Protein 5UE1 (pdb70)

InterPro domains:
  IPR000845 Nucleoside phosphorylase domain [PF01048] (2-227)
  IPR010049 MTA/SAH nucleosidase [MF_01684] (2-230)
  IPR010049 MTA/SAH nucleosidase [TIGR01704] (2-228)
  IPR035994 Nucleoside phosphorylase superfamily [G3DSA:3.40.50.1580] (1-231)
  IPR035994 Nucleoside phosphorylase superfamily [SSF53167] (1-230)

Organism: Aliivibrio fischeri (strain ATCC 700601 / ES114) (NCBI:txid312309)

Solvent-accessible surface area: 16807 Å² total; per-residue (Å²): 219,69,59,58,1,0,0,1,0,4,39,101,82,3,2,24,64,0,67,121,96,14,122,73,76,62,76,68,103,65,11,71,1,28,0,19,48,12,44,1,80,49,4,50,1,3,0,0,42,2,14,25,0,0,2,2,0,0,0,0,0,0,2,0,20,30,70,32,107,9,71,13,0,0,1,0,0,10,4,8,6,7,47,119,60,17,102,67,1,14,0,0,0,0,55,36,0,48,1,1,12,1,37,4,56,18,74,71,67,93,43,1,30,3,5,102,21,48,18,14,4,120,5,40,149,133,3,35,85,8,0,56,93,0,19,108,94,15,108,156,50,84,6,20,100,10,10,0,0,0,0,1,8,33,6,24,58,92,124,63,38,120,84,0,89,91,66,7,108,78,5,7,0,7,12,17,8,0,0,0,0,0,1,0,0,98,29,34,139,16,50,8,0,0,0,3,0,1,1,6,76,1,55,164,104,2,8,138,35,23,86,115,64,2,72,65,0,1,104,2,0,2,71,0,0,32,23,0,0,48,63,20,154,216,57,56,64,0,0,0,1,0,4,40,102,84,4,2,27,62,0,68,125,98,14,120,75,73,64,70,80,100,82,12,70,0,24,1,20,52,12,43,0,84,51,0,55,1,2,0,0,39,2,14,26,0,0,3,2,0,0,0,0,0,0,1,0,18,21,59,36,92,9,68,9,0,0,1,0,0,10,4,7,5,7,48,122,53,12,103,75,0,13,0,0,0,0,54,38,0,47,2,2,12,1,42,5,52,44,80,70,67,92,46,1,30,2,6,102,22,48,19,14,4,119,4,43,145,131,3,35,68,10,0,50,87,0,17,109,102,14,104,156,50,81,6,20,102,10,10,0,0,0,0,1,7,31,5,21,54,65,122,66,32,117,83,0,96,89,65,8,108,77,6,9,0,8,12,16,7,0,0,0,0,0,1,0,0,97,30,34,141,16,50,8,0,0,0,3,0,0,1,8,69,1,47,141,124,2,15,160,35,17,88,116,64,2,72,62,0,2,107,2,0,2,73,0,0,33,24,0,0,42,78,12,140

Nearest PDB structures (foldseek):
  5ue1-assembly1_B  TM=1.003E+00  e=1.543E-52  Aliivibrio fischeri ES114
  4x24-assembly1_B  TM=9.956E-01  e=2.930E-45  Vibrio cholerae O395
  3dp9-assembly1_A  TM=9.972E-01  e=7.435E-45  Vibrio cholerae
  3eei-assembly1_B  TM=9.905E-01  e=7.094E-37  Neisseria meningitidis serogroup B
  4kn5-assembly1_A  TM=9.281E-01  e=1.956E-29  Weissella paramesenteroides ATCC 33313

B-factor: mean 18.13, std 9.28, range [7.27, 90.97]

CATH classification: 3.40.50.1580

Radius of gyration: 21.83 Å; Cα contacts (8 Å, |Δi|>4): 1307; chains: 2; bounding box: 35×48×72 Å

Structure (mmCIF, N/CA/C/O backbone):
data_5UE1
#
_entry.id   5UE1
#
_cell.length_a   55.642
_cell.length_b   72.915
_cell.length_c   57.563
_cell.angle_alpha   90.00
_cell.angle_beta   109.60
_cell.angle_gamma   90.00
#
_symmetry.space_group_name_H-M   'P 1 21 1'
#
loop_
_entity.id
_entity.type
_entity.pdbx_description
1 polymer "5'-methylthioadenosine/S-adenosylhomocysteine nucleosidase"
2 non-polymer 9-DEAZAADENINE
3 non-polymer 2-AMINO-2-HYDROXYMETHYL-PROPANE-1,3-DIOL
4 non-polymer 'CALCIUM ION'
5 non-polymer 'CHLORIDE ION'
6 non-polymer 1,2-ETHANEDIOL
7 water water
#
loop_
_atom_site.group_PDB
_atom_site.id
_atom_site.type_symbol
_atom_site.label_atom_id
_atom_site.label_alt_id
_atom_site.label_comp_id
_atom_site.label_asym_id
_atom_site.label_entity_id
_atom_site.label_seq_id
_atom_site.pdbx_PDB_ins_code
_atom_site.Cartn_x
_atom_site.Cartn_y
_atom_site.Cartn_z
_atom_site.occupancy
_atom_site.B_iso_or_equiv
_atom_site.auth_seq_id
_atom_site.auth_comp_id
_atom_site.auth_asym_id
_atom_site.auth_atom_id
_atom_site.pdbx_PDB_model_num
ATOM 1 N N . ASN A 1 2 ? 60.103 20.764 71.127 1.00 41.37 -1 ASN A N 1
ATOM 2 C CA . ASN A 1 2 ? 60.128 19.434 70.410 1.00 30.14 -1 ASN A CA 1
ATOM 3 C C . ASN A 1 2 ? 60.144 18.258 71.455 1.00 23.07 -1 ASN A C 1
ATOM 4 O O . ASN A 1 2 ? 61.054 18.209 72.312 1.00 20.82 -1 ASN A O 1
ATOM 9 N N . ALA A 1 3 ? 59.184 17.344 71.365 1.00 19.15 0 ALA A N 1
ATOM 10 C CA . ALA A 1 3 ? 59.139 16.110 72.183 1.00 16.69 0 ALA A CA 1
ATOM 11 C C . ALA A 1 3 ? 58.843 14.949 71.250 1.00 16.03 0 ALA A C 1
ATOM 12 O O . ALA A 1 3 ? 58.170 15.083 70.255 1.00 19.67 0 ALA A O 1
ATOM 14 N N . MET A 1 4 ? 59.327 13.812 71.629 1.00 17.72 1 MET A N 1
ATOM 15 C CA . MET A 1 4 ? 59.000 12.585 70.860 1.00 18.46 1 MET A CA 1
ATOM 16 C C . MET A 1 4 ? 57.473 12.392 70.785 1.00 16.02 1 MET A C 1
ATOM 17 O O . MET A 1 4 ? 56.782 12.554 71.780 1.00 19.25 1 MET A O 1
ATOM 22 N N . LYS A 1 5 ? 57.043 11.882 69.629 1.00 14.22 2 LYS A N 1
ATOM 23 C CA . LYS A 1 5 ? 55.669 11.515 69.420 1.00 13.14 2 LYS A CA 1
ATOM 24 C C . LYS A 1 5 ? 55.624 9.990 69.372 1.00 11.94 2 LYS A C 1
ATOM 25 O O . LYS A 1 5 ? 56.253 9.397 68.466 1.00 12.58 2 LYS A O 1
ATOM 31 N N . ILE A 1 6 ? 54.922 9.368 70.291 1.00 12.03 3 ILE A N 1
ATOM 32 C CA . ILE A 1 6 ? 54.935 7.934 70.434 1.00 11.54 3 ILE A CA 1
ATOM 33 C C . ILE A 1 6 ? 53.712 7.306 69.794 1.00 10.90 3 ILE A C 1
ATOM 34 O O . ILE A 1 6 ? 52.606 7.524 70.255 1.00 11.70 3 ILE A O 1
ATOM 39 N N . GLY A 1 7 ? 53.918 6.524 68.717 1.00 10.21 4 GLY A N 1
ATOM 40 C CA . GLY A 1 7 ? 52.847 5.759 68.175 1.00 10.11 4 GLY A CA 1
ATOM 41 C C . GLY A 1 7 ? 52.609 4.462 68.975 1.00 9.35 4 GLY A C 1
ATOM 42 O O . GLY A 1 7 ? 53.571 3.820 69.337 1.00 10.17 4 GLY A O 1
ATOM 43 N N . ILE A 1 8 ? 51.349 4.125 69.196 1.00 9.21 5 ILE A N 1
ATOM 44 C CA . ILE A 1 8 ? 50.988 2.887 69.887 1.00 9.28 5 ILE A CA 1
ATOM 45 C C . ILE A 1 8 ? 49.953 2.234 68.985 1.00 9.20 5 ILE A C 1
ATOM 46 O O . ILE A 1 8 ? 48.977 2.860 68.645 1.00 10.65 5 ILE A O 1
ATOM 51 N N A ILE A 1 9 ? 50.177 0.946 68.637 0.50 9.26 6 ILE A N 1
ATOM 52 N N B ILE A 1 9 ? 50.185 0.976 68.540 0.50 9.75 6 ILE A N 1
ATOM 53 C CA A ILE A 1 9 ? 49.302 0.229 67.720 0.50 8.96 6 ILE A CA 1
ATOM 54 C CA B ILE A 1 9 ? 49.217 0.306 67.657 0.50 9.52 6 ILE A CA 1
ATOM 55 C C A ILE A 1 9 ? 48.736 -1.012 68.401 0.50 8.50 6 ILE A C 1
ATOM 56 C C B ILE A 1 9 ? 48.734 -0.989 68.313 0.50 9.20 6 ILE A C 1
ATOM 57 O O A ILE A 1 9 ? 49.526 -1.853 68.853 0.50 9.43 6 ILE A O 1
ATOM 58 O O B ILE A 1 9 ? 49.568 -1.821 68.706 0.50 9.16 6 ILE A O 1
ATOM 67 N N . GLY A 1 10 ? 47.432 -1.111 68.394 1.00 8.92 7 GLY A N 1
ATOM 68 C CA . GLY A 1 10 ? 46.778 -2.350 68.745 1.00 9.73 7 GLY A CA 1
ATOM 69 C C . GLY A 1 10 ? 45.759 -2.696 67.673 1.00 9.81 7 GLY A C 1
ATOM 70 O O . GLY A 1 10 ? 45.193 -1.803 67.048 1.00 10.55 7 GLY A O 1
ATOM 71 N N . ALA A 1 11 ? 45.502 -3.969 67.477 1.00 9.09 8 ALA A N 1
ATOM 72 C CA . ALA A 1 11 ? 44.580 -4.406 66.419 1.00 9.45 8 ALA A CA 1
ATOM 73 C C . ALA A 1 11 ? 43.144 -4.236 66.718 1.00 9.30 8 ALA A C 1
ATOM 74 O O . ALA A 1 11 ? 42.376 -3.776 65.904 1.00 10.52 8 ALA A O 1
ATOM 76 N N . MET A 1 12 ? 42.771 -4.618 67.974 1.00 9.69 9 MET A N 1
ATOM 77 C CA . MET A 1 12 ? 41.365 -4.785 68.366 1.00 10.18 9 MET A CA 1
ATOM 78 C C . MET A 1 12 ? 40.970 -3.686 69.337 1.00 10.29 9 MET A C 1
ATOM 79 O O . MET A 1 12 ? 41.769 -3.140 70.097 1.00 10.88 9 MET A O 1
ATOM 84 N N . GLU A 1 13 ? 39.674 -3.426 69.394 1.00 11.21 10 GLU A N 1
ATOM 85 C CA . GLU A 1 13 ? 39.107 -2.475 70.347 1.00 12.21 10 GLU A CA 1
ATOM 86 C C . GLU A 1 13 ? 39.567 -2.783 71.794 1.00 11.11 10 GLU A C 1
ATOM 87 O O . GLU A 1 13 ? 39.965 -1.846 72.496 1.00 12.08 10 GLU A O 1
ATOM 93 N N . GLN A 1 14 ? 39.527 -4.035 72.192 1.00 12.03 11 GLN A N 1
ATOM 94 C CA . GLN A 1 14 ? 39.874 -4.342 73.582 1.00 13.54 11 GLN A CA 1
ATOM 95 C C . GLN A 1 14 ? 41.339 -4.094 73.866 1.00 12.70 11 GLN A C 1
ATOM 96 O O . GLN A 1 14 ? 41.756 -3.832 74.988 1.00 15.21 11 GLN A O 1
ATOM 102 N N . GLU A 1 15 ? 42.168 -4.218 72.819 1.00 10.97 12 GLU A N 1
ATOM 103 C CA . GLU A 1 15 ? 43.599 -3.989 72.962 1.00 10.61 12 GLU A CA 1
ATOM 104 C C . GLU A 1 15 ? 43.992 -2.501 73.113 1.00 11.22 12 GLU A C 1
ATOM 105 O O . GLU A 1 15 ? 45.077 -2.224 73.603 1.00 13.02 12 GLU A O 1
ATOM 111 N N . VAL A 1 16 ? 43.124 -1.618 72.660 1.00 10.52 13 VAL A N 1
ATOM 112 C CA . VAL A 1 16 ? 43.393 -0.184 72.752 1.00 10.95 13 VAL A CA 1
ATOM 113 C C . VAL A 1 16 ? 42.586 0.527 73.818 1.00 10.32 13 VAL A C 1
ATOM 114 O O . VAL A 1 16 ? 42.924 1.640 74.187 1.00 11.57 13 VAL A O 1
ATOM 118 N N . ALA A 1 17 ? 41.508 -0.075 74.334 1.00 11.07 14 ALA A N 1
ATOM 119 C CA . ALA A 1 17 ? 40.540 0.673 75.125 1.00 12.17 14 ALA A CA 1
ATOM 120 C C . ALA A 1 17 ? 41.114 1.156 76.455 1.00 11.95 14 ALA A C 1
ATOM 121 O O . ALA A 1 17 ? 40.788 2.188 76.946 1.00 14.10 14 ALA A O 1
ATOM 123 N N . ILE A 1 18 ? 41.988 0.332 77.073 1.00 11.32 15 ILE A N 1
ATOM 124 C CA . ILE A 1 18 ? 42.538 0.654 78.364 1.00 12.75 15 ILE A CA 1
ATOM 125 C C . ILE A 1 18 ? 43.380 1.899 78.299 1.00 11.65 15 ILE A C 1
ATOM 126 O O . ILE A 1 18 ? 43.265 2.846 79.079 1.00 13.43 15 ILE A O 1
ATOM 131 N N . LEU A 1 19 ? 44.260 1.928 77.289 1.00 11.36 16 LEU A N 1
ATOM 132 C CA . LEU A 1 19 ? 45.089 3.112 77.055 1.00 11.41 16 LEU A CA 1
ATOM 133 C C . LEU A 1 19 ? 44.249 4.312 76.588 1.00 11.16 16 LEU A C 1
ATOM 134 O O . LEU A 1 19 ? 44.501 5.429 77.040 1.00 12.10 16 LEU A O 1
ATOM 139 N N A LYS A 1 20 ? 43.254 4.097 75.719 0.50 10.95 17 LYS A N 1
ATOM 140 N N B LYS A 1 20 ? 43.254 4.102 75.729 0.50 10.91 17 LYS A N 1
ATOM 141 C CA A LYS A 1 20 ? 42.420 5.164 75.228 0.50 11.25 17 LYS A CA 1
ATOM 142 C CA B LYS A 1 20 ? 42.459 5.182 75.234 0.50 11.23 17 LYS A CA 1
ATOM 143 C C A LYS A 1 20 ? 41.866 5.986 76.385 0.50 11.89 17 LYS A C 1
ATOM 144 C C B LYS A 1 20 ? 41.842 5.992 76.373 0.50 11.76 17 LYS A C 1
ATOM 145 O O A LYS A 1 20 ? 41.926 7.214 76.375 0.50 12.77 17 LYS A O 1
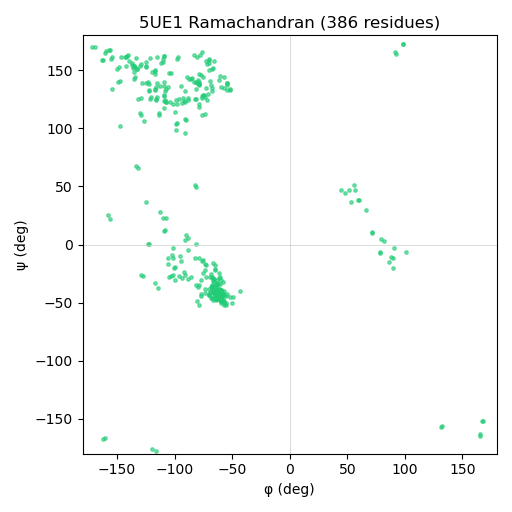ATOM 146 O O B LYS A 1 20 ? 41.818 7.225 76.325 0.50 12.81 17 LYS A O 1
ATOM 157 N N . ASP A 1 21 ? 41.312 5.299 77.373 1.00 11.69 18 ASP A N 1
ATOM 158 C CA . ASP A 1 21 ? 40.612 5.984 78.436 1.00 13.34 18 ASP A CA 1
ATOM 159 C C . ASP A 1 21 ? 41.574 6.702 79.397 1.00 12.73 18 ASP A C 1
ATOM 160 O O . ASP A 1 21 ? 41.122 7.490 80.209 1.00 15.60 18 ASP A O 1
ATOM 165 N N A LYS A 1 22 ? 42.868 6.489 79.305 0.50 11.99 19 LYS A N 1
ATOM 166 N N B LYS A 1 22 ? 42.873 6.475 79.314 0.50 12.54 19 LYS A N 1
ATOM 167 C CA A LYS A 1 22 ? 43.831 7.254 80.062 0.50 12.27 19 LYS A CA 1
ATOM 168 C CA B LYS A 1 22 ? 43.865 7.240 80.062 0.50 13.11 19 LYS A CA 1
ATOM 169 C C A LYS A 1 22 ? 44.355 8.489 79.365 0.50 12.07 19 LYS A C 1
ATOM 170 C C B LYS A 1 22 ? 44.441 8.450 79.352 0.50 12.86 19 LYS A C 1
ATOM 171 O O A LYS A 1 22 ? 44.935 9.351 80.005 0.50 12.98 19 LYS A O 1
ATOM 172 O O B LYS A 1 22 ? 45.176 9.240 79.970 0.50 14.05 19 LYS A O 1
ATOM 183 N N . ILE A 1 23 ? 44.150 8.607 78.053 1.00 12.63 20 ILE A N 1
ATOM 184 C CA . ILE A 1 23 ? 44.656 9.752 77.325 1.00 11.98 20 ILE A CA 1
ATOM 185 C C . ILE A 1 23 ? 43.973 11.044 77.784 1.00 13.62 20 ILE A C 1
ATOM 186 O O . ILE A 1 23 ? 42.732 11.078 77.938 1.00 14.92 20 ILE A O 1
ATOM 191 N N A GLU A 1 24 ? 44.769 12.085 77.983 0.50 13.52 21 GLU A N 1
ATOM 192 N N B GLU A 1 24 ? 44.756 12.093 77.958 0.50 13.39 21 GLU A N 1
ATOM 193 C CA A GLU A 1 24 ? 44.280 13.427 78.274 0.50 15.90 21 GLU A CA 1
ATOM 194 C CA B GLU A 1 24 ? 44.231 13.416 78.245 0.50 15.37 21 GLU A CA 1
ATOM 195 C C A GLU A 1 24 ? 44.361 14.284 77.010 0.50 15.69 21 GLU A C 1
ATOM 196 C C B GLU A 1 24 ? 44.379 14.309 77.023 0.50 15.69 21 GLU A C 1
ATOM 197 O O A GLU A 1 24 ? 45.190 14.074 76.108 0.50 15.28 21 GLU A O 1
ATOM 198 O O B GLU A 1 24 ? 45.248 14.133 76.152 0.50 15.64 21 GLU A O 1
ATOM 209 N N . GLY A 1 25 ? 43.473 15.274 76.920 1.00 17.35 22 GLY A N 1
ATOM 210 C CA . GLY A 1 25 ? 43.450 16.163 75.761 1.00 19.32 22 GLY A CA 1
ATOM 211 C C . GLY A 1 25 ? 43.196 15.374 74.456 1.00 17.92 22 GLY A C 1
ATOM 212 O O . GLY A 1 25 ? 43.805 15.647 73.439 1.00 21.57 22 GLY A O 1
ATOM 213 N N . LEU A 1 26 ? 42.279 14.410 74.558 1.00 17.76 23 LEU A N 1
ATOM 214 C CA . LEU A 1 26 ? 42.035 13.468 73.481 1.00 17.85 23 LEU A CA 1
ATOM 215 C C . LEU A 1 26 ? 41.402 14.165 72.301 1.00 19.35 23 LEU A C 1
ATOM 216 O O . LEU A 1 26 ? 40.418 14.875 72.425 1.00 22.59 23 LEU A O 1
ATOM 221 N N . SER A 1 27 ? 41.926 13.792 71.094 1.00 16.98 24 SER A N 1
ATOM 222 C CA . SER A 1 27 ? 41.207 14.046 69.817 1.00 18.96 24 SER A CA 1
ATOM 223 C C . SER A 1 27 ? 41.181 12.746 69.053 1.00 16.23 24 SER A C 1
ATOM 224 O O . SER A 1 27 ? 42.063 11.950 69.201 1.00 16.16 24 SER A O 1
ATOM 227 N N . THR A 1 28 ? 40.174 12.601 68.204 1.00 20.59 25 THR A N 1
ATOM 228 C CA . THR A 1 28 ? 39.915 11.402 67.448 1.00 18.65 25 THR A CA 1
ATOM 229 C C . THR A 1 28 ? 39.771 11.677 65.983 1.00 16.95 25 THR A C 1
ATOM 230 O O . THR A 1 28 ? 39.075 12.599 65.593 1.00 22.47 25 THR A O 1
ATOM 234 N N A VAL A 1 29 ? 40.408 10.798 65.176 0.50 17.01 26 VAL A N 1
ATOM 235 N N B VAL A 1 29 ? 40.426 10.881 65.132 0.50 16.68 26 VAL A N 1
ATOM 236 C CA A VAL A 1 29 ? 40.380 10.819 63.720 0.50 17.95 26 VAL A CA 1
ATOM 237 C CA B VAL A 1 29 ? 40.072 10.891 63.723 0.50 17.61 26 VAL A CA 1
ATOM 238 C C A VAL A 1 29 ? 40.063 9.401 63.253 0.50 16.47 26 VAL A C 1
ATOM 239 C C B VAL A 1 29 ? 40.013 9.457 63.262 0.50 15.88 26 VAL A C 1
ATOM 240 O O A VAL A 1 29 ? 40.589 8.422 63.838 0.50 15.59 26 VAL A O 1
ATOM 241 O O B VAL A 1 29 ? 40.657 8.544 63.836 0.50 15.99 26 VAL A O 1
ATOM 248 N N . THR A 1 30 ? 39.253 9.249 62.213 1.00 18.57 27 THR A N 1
ATOM 249 C CA . THR A 1 30 ? 39.100 7.966 61.551 1.00 20.06 27 THR A CA 1
ATOM 250 C C . THR A 1 30 ? 39.501 8.057 60.044 1.00 20.91 27 THR A C 1
ATOM 251 O O . THR A 1 30 ? 39.138 9.084 59.406 1.00 28.75 27 THR A O 1
ATOM 255 N N A LYS A 1 31 ? 40.240 7.078 59.541 0.50 19.79 28 LYS A N 1
ATOM 256 N N B LYS A 1 31 ? 40.307 7.134 59.530 0.50 19.60 28 LYS A N 1
ATOM 257 C CA A LYS A 1 31 ? 40.634 7.071 58.129 0.50 20.11 28 LYS A CA 1
ATOM 258 C CA B LYS A 1 31 ? 40.593 7.102 58.077 0.50 20.00 28 LYS A CA 1
ATOM 259 C C A LYS A 1 31 ? 40.883 5.663 57.726 0.50 19.25 28 LYS A C 1
ATOM 260 C C B LYS A 1 31 ? 40.864 5.683 57.723 0.50 18.90 28 LYS A C 1
ATOM 261 O O A LYS A 1 31 ? 41.548 4.944 58.466 0.50 17.06 28 LYS A O 1
ATOM 262 O O B LYS A 1 31 ? 41.510 4.979 58.492 0.50 16.80 28 LYS A O 1
ATOM 273 N N . ALA A 1 32 ? 40.398 5.245 56.557 1.00 18.39 29 ALA A N 1
ATOM 274 C CA . ALA A 1 32 ? 40.707 3.887 56.005 1.00 18.48 29 ALA A CA 1
ATOM 275 C C . ALA A 1 32 ? 40.423 2.760 56.978 1.00 15.47 29 ALA A C 1
ATOM 276 O O . ALA A 1 32 ? 41.148 1.774 57.047 1.00 18.31 29 ALA A O 1
ATOM 278 N N . GLY A 1 33 ? 39.375 2.915 57.774 1.00 17.65 30 GLY A N 1
ATOM 279 C CA . GLY A 1 33 ? 39.034 1.853 58.672 1.00 18.86 30 GLY A CA 1
ATOM 280 C C . GLY A 1 33 ? 39.867 1.842 59.956 1.00 18.49 30 GLY A C 1
ATOM 281 O O . GLY A 1 33 ? 39.749 0.901 60.715 1.00 23.59 30 GLY A O 1
ATOM 282 N N . CYS A 1 34 ? 40.739 2.814 60.137 1.00 14.01 31 CYS A N 1
ATOM 283 C CA . CYS A 1 34 ? 41.538 3.003 61.323 1.00 12.85 31 CYS A CA 1
ATOM 284 C C . CYS A 1 34 ? 41.041 4.105 62.215 1.00 13.69 31 CYS A C 1
ATOM 285 O O . CYS A 1 34 ? 40.472 5.067 61.727 1.00 15.90 31 CYS A O 1
ATOM 288 N N . THR A 1 35 ? 41.224 3.965 63.528 1.00 11.64 32 THR A N 1
ATOM 289 C CA . THR A 1 35 ? 40.916 5.023 64.467 1.00 11.75 32 THR A CA 1
ATOM 290 C C . THR A 1 35 ? 42.181 5.445 65.148 1.00 11.43 32 THR A C 1
ATOM 291 O O . THR A 1 35 ? 42.943 4.603 65.604 1.00 11.83 32 THR A O 1
ATOM 295 N N . PHE A 1 36 ? 42.382 6.767 65.230 1.00 11.73 33 PHE A N 1
ATOM 296 C CA . PHE A 1 36 ? 43.563 7.338 65.847 1.00 11.08 33 PHE A CA 1
ATOM 297 C C . PHE A 1 36 ? 43.131 8.249 67.000 1.00 12.29 33 PHE A C 1
ATOM 298 O O . PHE A 1 36 ? 42.312 9.178 66.811 1.00 13.80 33 PHE A O 1
ATOM 306 N N . TYR A 1 37 ? 43.682 7.978 68.164 1.00 11.32 34 TYR A N 1
ATOM 307 C CA . TYR A 1 37 ? 43.382 8.741 69.393 1.00 11.98 34 TYR A CA 1
ATOM 308 C C . TYR A 1 37 ? 44.648 9.476 69.777 1.00 11.59 34 TYR A C 1
ATOM 309 O O . TYR A 1 37 ? 45.667 8.862 70.110 1.00 12.10 34 TYR A O 1
ATOM 318 N N . THR A 1 38 ? 44.628 10.826 69.692 1.00 12.63 35 THR A N 1
ATOM 319 C CA . THR A 1 38 ? 45.816 11.633 69.937 1.00 12.49 35 THR A CA 1
ATOM 320 C C . THR A 1 38 ? 45.654 12.384 71.267 1.00 12.21 35 THR A C 1
ATOM 321 O O . THR A 1 38 ? 44.615 12.967 71.508 1.00 14.67 35 THR A O 1
ATOM 325 N N . GLY A 1 39 ? 46.723 12.444 72.012 1.00 12.34 36 GLY A N 1
ATOM 326 C CA . GLY A 1 39 ? 46.716 13.264 73.271 1.00 12.86 36 GLY A CA 1
ATOM 327 C C . GLY A 1 39 ? 47.917 12.885 74.034 1.00 12.71 36 GLY A C 1
ATOM 328 O O . GLY A 1 39 ? 48.966 12.516 73.495 1.00 14.24 36 GLY A O 1
ATOM 329 N N . THR A 1 40 ? 47.805 13.031 75.383 1.00 13.97 37 THR A N 1
ATOM 330 C CA . THR A 1 40 ? 48.947 12.677 76.227 1.00 13.87 37 THR A CA 1
ATOM 331 C C . THR A 1 40 ? 48.620 11.522 77.176 1.00 14.41 37 THR A C 1
ATOM 332 O O . THR A 1 40 ? 47.477 11.334 77.625 1.00 15.48 37 THR A O 1
ATOM 336 N N . LEU A 1 41 ? 49.648 10.754 77.487 1.00 13.50 38 LEU A N 1
ATOM 337 C CA . LEU A 1 41 ? 49.598 9.620 78.427 1.00 14.54 38 LEU A CA 1
ATOM 338 C C . LEU A 1 41 ? 50.678 9.869 79.425 1.00 13.13 38 LEU A C 1
ATOM 339 O O . LEU A 1 41 ? 51.876 9.814 79.122 1.00 14.51 38 LEU A O 1
ATOM 344 N N . ASN A 1 42 ? 50.260 10.267 80.658 1.00 13.65 39 ASN A N 1
ATOM 345 C CA . ASN A 1 42 ? 51.243 10.685 81.673 1.00 14.71 39 ASN A CA 1
ATOM 346 C C . ASN A 1 42 ? 52.266 11.678 81.115 1.00 13.67 39 ASN A C 1
ATOM 347 O O . ASN A 1 42 ? 53.444 11.600 81.390 1.00 15.61 39 ASN A O 1
ATOM 352 N N . GLY A 1 43 ? 51.725 12.646 80.350 1.00 14.00 40 GLY A N 1
ATOM 353 C CA . GLY A 1 43 ? 52.509 13.722 79.776 1.00 14.67 40 GLY A CA 1
ATOM 354 C C . GLY A 1 43 ? 53.303 13.357 78.541 1.00 14.54 40 GLY A C 1
ATOM 355 O O . GLY A 1 43 ? 53.807 14.264 77.899 1.00 16.33 40 GLY A O 1
ATOM 356 N N . ALA A 1 44 ? 53.373 12.064 78.132 1.00 14.73 41 ALA A N 1
ATOM 357 C CA . ALA A 1 44 ? 53.993 11.686 76.881 1.00 14.21 41 ALA A CA 1
ATOM 358 C C . ALA A 1 44 ? 53.010 11.967 75.742 1.00 13.78 41 ALA A C 1
ATOM 359 O O . ALA A 1 44 ? 51.823 11.712 75.844 1.00 14.31 41 ALA A O 1
ATOM 361 N N . ASP A 1 45 ? 53.546 12.513 74.627 1.00 13.60 42 ASP A N 1
ATOM 362 C CA . ASP A 1 45 ? 52.716 12.733 73.412 1.00 12.62 42 ASP A CA 1
ATOM 363 C C . ASP A 1 45 ? 52.543 11.428 72.670 1.00 11.42 42 ASP A C 1
ATOM 364 O O . ASP A 1 45 ? 53.536 10.871 72.261 1.00 13.64 42 ASP A O 1
ATOM 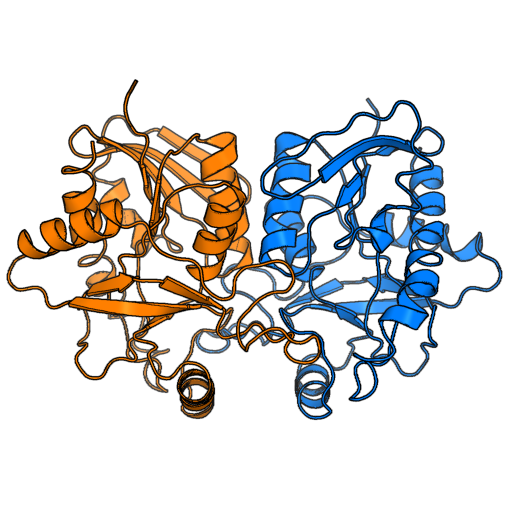369 N N . VAL A 1 46 ? 51.296 11.001 72.547 1.00 11.35 43 VAL A N 1
ATOM 370 C CA . VAL A 1 46 ? 51.014 9.733 71.884 1.00 11.23 43 VAL A CA 1
ATOM 371 C C . VAL A 1 46 ? 50.002 9.916 70.788 1.00 10.60 43 VAL A C 1
ATOM 372 O O . VAL A 1 46 ? 49.188 10.800 70.748 1.00 11.57 43 VAL A O 1
ATOM 376 N N A VAL A 1 47 ? 50.068 8.898 69.874 0.50 10.03 44 VAL A N 1
ATOM 377 N N B VAL A 1 47 ? 50.012 8.916 69.865 0.50 11.02 44 VAL A N 1
ATOM 378 C CA A VAL A 1 47 ? 49.035 8.627 68.896 0.50 9.09 44 VAL A CA 1
ATOM 379 C CA B VAL A 1 47 ? 48.871 8.685 68.979 0.50 11.49 44 VAL A CA 1
ATOM 380 C C A VAL A 1 47 ? 48.711 7.149 69.008 0.50 10.11 44 VAL A C 1
ATOM 381 C C B VAL A 1 47 ? 48.667 7.199 68.999 0.50 11.18 44 VAL A C 1
ATOM 382 O O A VAL A 1 47 ? 49.572 6.308 68.668 0.50 9.43 44 VAL A O 1
ATOM 383 O O B VAL A 1 47 ? 49.536 6.420 68.586 0.50 11.16 44 VAL A O 1
ATOM 390 N N . LEU A 1 48 ? 47.504 6.837 69.468 1.00 10.17 45 LEU A N 1
ATOM 391 C CA . LEU A 1 48 ? 47.086 5.428 69.703 1.00 9.99 45 LEU A CA 1
ATOM 392 C C . LEU A 1 48 ? 46.185 5.053 68.524 1.00 9.76 45 LEU A C 1
ATOM 393 O O . LEU A 1 48 ? 45.151 5.670 68.264 1.00 11.52 45 LEU A O 1
ATOM 398 N N . LEU A 1 49 ? 46.610 4.008 67.826 1.00 9.72 46 LEU A N 1
ATOM 399 C CA . LEU A 1 49 ? 45.943 3.493 66.617 1.00 9.73 46 LEU A CA 1
ATOM 400 C C . LEU A 1 49 ? 45.281 2.159 66.886 1.00 8.89 46 LEU A C 1
ATOM 401 O O . LEU A 1 49 ? 45.943 1.244 67.378 1.00 9.73 46 LEU A O 1
ATOM 406 N N . GLN A 1 50 ? 44.016 2.050 66.545 1.00 9.42 47 GLN A N 1
ATOM 407 C CA . GLN A 1 50 ? 43.289 0.775 66.444 1.00 9.94 47 GLN A CA 1
ATOM 408 C C . GLN A 1 50 ? 43.294 0.397 64.960 1.00 10.05 47 GLN A C 1
ATOM 409 O O . GLN A 1 50 ? 42.579 1.048 64.165 1.00 11.01 47 GLN A O 1
ATOM 415 N N . SER A 1 51 ? 44.120 -0.573 64.590 1.00 10.03 48 SER A N 1
ATOM 416 C CA . SER A 1 51 ? 44.381 -0.826 63.150 1.00 10.97 48 SER A CA 1
ATOM 417 C C . SER A 1 51 ? 43.409 -1.783 62.524 1.00 10.55 48 SER A C 1
ATOM 418 O O . SER A 1 51 ? 43.316 -1.735 61.288 1.00 13.09 48 SER A O 1
ATOM 421 N N . GLY A 1 52 ? 42.865 -2.703 63.255 1.00 9.44 49 GLY A N 1
ATOM 422 C CA . GLY A 1 52 ? 42.306 -3.889 62.711 1.00 10.33 49 GLY A CA 1
ATOM 423 C C . GLY A 1 52 ? 43.345 -5.026 62.643 1.00 9.15 49 GLY A C 1
ATOM 424 O O . GLY A 1 52 ? 44.514 -4.837 62.746 1.00 9.66 49 GLY A O 1
ATOM 425 N N . ILE A 1 53 ? 42.805 -6.225 62.437 1.00 9.06 50 ILE A N 1
ATOM 426 C CA . ILE A 1 53 ? 43.567 -7.449 62.487 1.00 9.29 50 ILE A CA 1
ATOM 427 C C . ILE A 1 53 ? 44.221 -7.764 61.149 1.00 8.33 50 ILE A C 1
ATOM 428 O O . ILE A 1 53 ? 43.630 -7.538 60.075 1.00 8.99 50 ILE A O 1
ATOM 433 N N . GLY A 1 54 ? 45.423 -8.296 61.230 1.00 8.64 51 GLY A N 1
ATOM 434 C CA . GLY A 1 54 ? 46.104 -8.872 60.086 1.00 8.59 51 GLY A CA 1
ATOM 435 C C . GLY A 1 54 ? 47.106 -7.944 59.432 1.00 8.25 51 GLY A C 1
ATOM 436 O O . GLY A 1 54 ? 47.232 -6.773 59.755 1.00 8.33 51 GLY A O 1
ATOM 437 N N . LYS A 1 55 ? 47.855 -8.505 58.472 1.00 8.31 52 LYS A N 1
ATOM 438 C CA . LYS A 1 55 ? 49.040 -7.841 57.991 1.00 8.60 52 LYS A CA 1
ATOM 439 C C . LYS A 1 55 ? 48.709 -6.600 57.175 1.00 8.31 52 LYS A C 1
ATOM 440 O O . LYS A 1 55 ? 49.363 -5.566 57.352 1.00 8.70 52 LYS A O 1
ATOM 446 N N . VAL A 1 56 ? 47.712 -6.675 56.285 1.00 8.48 53 VAL A N 1
ATOM 447 C CA . VAL A 1 56 ? 47.389 -5.520 55.496 1.00 8.41 53 VAL A CA 1
ATOM 448 C C . VAL A 1 56 ? 46.819 -4.413 56.318 1.00 8.72 53 VAL A C 1
ATOM 449 O O . VAL A 1 56 ? 47.253 -3.255 56.165 1.00 8.96 53 VAL A O 1
ATOM 453 N N . ALA A 1 57 ? 45.870 -4.714 57.199 1.00 8.66 54 ALA A N 1
ATOM 454 C CA . ALA A 1 57 ? 45.331 -3.658 58.043 1.00 8.68 54 ALA A CA 1
ATOM 455 C C . ALA A 1 57 ? 46.405 -2.976 58.862 1.00 8.55 54 ALA A C 1
ATOM 456 O O . ALA A 1 57 ? 46.412 -1.761 58.997 1.00 9.02 54 ALA A O 1
ATOM 458 N N . ALA A 1 58 ? 47.328 -3.756 59.430 1.00 8.70 55 ALA A N 1
ATOM 459 C CA . ALA A 1 58 ? 48.400 -3.188 60.221 1.00 8.63 55 ALA A CA 1
ATOM 460 C C . ALA A 1 58 ? 49.288 -2.329 59.360 1.00 7.82 55 ALA A C 1
ATOM 461 O O . ALA A 1 58 ? 49.781 -1.298 59.836 1.00 9.12 55 ALA A O 1
ATOM 463 N N . ALA A 1 59 ? 49.601 -2.761 58.151 1.00 8.18 56 ALA A N 1
ATOM 464 C CA . ALA A 1 59 ? 50.458 -1.959 57.276 1.00 8.44 56 ALA A CA 1
ATOM 465 C C . ALA A 1 59 ? 49.803 -0.643 56.879 1.00 8.34 56 ALA A C 1
ATOM 466 O O . ALA A 1 59 ? 50.462 0.419 56.895 1.00 8.90 56 ALA A O 1
ATOM 468 N N . VAL A 1 60 ? 48.510 -0.666 56.560 1.00 7.98 57 VAL A N 1
ATOM 469 C CA . VAL A 1 60 ? 47.770 0.558 56.236 1.00 8.55 57 VAL A CA 1
ATOM 470 C C . VAL A 1 60 ? 47.875 1.515 57.415 1.00 8.88 57 VAL A C 1
ATOM 471 O O . VAL A 1 60 ? 48.198 2.698 57.292 1.00 9.26 57 VAL A O 1
ATOM 475 N N . GLY A 1 61 ? 47.529 0.998 58.615 1.00 8.95 58 GLY A N 1
ATOM 476 C CA . GLY A 1 61 ? 47.494 1.864 59.765 1.00 9.07 58 GLY A CA 1
ATOM 477 C C . GLY A 1 61 ? 48.825 2.397 60.129 1.00 8.47 58 GLY A C 1
ATOM 478 O O . GLY A 1 61 ? 48.966 3.574 60.483 1.00 9.39 58 GLY A O 1
ATOM 479 N N . THR A 1 62 ? 49.881 1.565 60.097 1.00 8.60 59 THR A N 1
ATOM 480 C CA . THR A 1 62 ? 51.220 2.008 60.451 1.00 8.99 59 THR A CA 1
ATOM 481 C C . THR A 1 62 ? 51.714 3.070 59.473 1.00 8.48 59 THR A C 1
ATOM 482 O O . THR A 1 62 ? 52.348 4.048 59.853 1.00 9.17 59 THR A O 1
ATOM 486 N N . THR A 1 63 ? 51.404 2.889 58.172 1.00 8.37 60 THR A N 1
ATOM 487 C CA . THR A 1 63 ? 51.740 3.882 57.185 1.00 8.65 60 THR A CA 1
ATOM 488 C C . THR A 1 63 ? 51.149 5.224 57.490 1.00 9.01 60 THR A C 1
ATOM 489 O O . THR A 1 63 ? 51.825 6.258 57.447 1.00 10.23 60 THR A O 1
ATOM 493 N N . LEU A 1 64 ? 49.836 5.231 57.768 1.00 9.36 61 LEU A N 1
ATOM 494 C CA . LEU A 1 64 ? 49.205 6.500 58.166 1.00 9.99 61 LEU A CA 1
ATOM 495 C C . LEU A 1 64 ? 49.773 7.069 59.419 1.00 9.71 61 LEU A C 1
ATOM 496 O O . LEU A 1 64 ? 49.948 8.265 59.555 1.00 11.59 61 LEU A O 1
ATOM 501 N N . LEU A 1 65 ? 50.049 6.195 60.391 1.00 9.93 62 LEU A N 1
ATOM 502 C CA . LEU A 1 65 ? 50.552 6.666 61.692 1.00 10.01 62 LEU A CA 1
ATOM 503 C C . LEU A 1 65 ? 51.876 7.409 61.494 1.00 10.43 62 LEU A C 1
ATOM 504 O O . LEU A 1 65 ? 52.122 8.458 62.152 1.00 11.92 62 LEU A O 1
ATOM 509 N N . ILE A 1 66 ? 52.761 6.887 60.652 1.00 10.08 63 ILE A N 1
ATOM 510 C CA . ILE A 1 66 ? 54.050 7.495 60.459 1.00 10.88 63 ILE A CA 1
ATOM 511 C C . ILE A 1 66 ? 53.930 8.700 59.483 1.00 11.61 63 ILE A C 1
ATOM 512 O O . ILE A 1 66 ? 54.406 9.789 59.758 1.00 13.61 63 ILE A O 1
ATOM 517 N N . ALA A 1 67 ? 53.270 8.510 58.358 1.00 10.86 64 ALA A N 1
ATOM 518 C CA . ALA A 1 67 ? 53.280 9.513 57.291 1.00 12.78 64 ALA A CA 1
ATOM 519 C C . ALA A 1 67 ? 52.326 10.662 57.596 1.00 13.16 64 ALA A C 1
ATOM 520 O O . ALA A 1 67 ? 52.631 11.795 57.186 1.00 16.90 64 ALA A O 1
ATOM 522 N N . GLU A 1 68 ? 51.202 10.424 58.228 1.00 13.14 65 GLU A N 1
ATOM 523 C CA . GLU A 1 68 ? 50.194 11.467 58.507 1.00 13.92 65 GLU A CA 1
ATOM 524 C C . GLU A 1 68 ? 50.185 11.911 59.948 1.00 14.73 65 GLU A C 1
ATOM 525 O O . GLU A 1 68 ? 49.837 13.055 60.238 1.00 19.31 65 GLU A O 1
ATOM 531 N N . HIS A 1 69 ? 50.564 11.068 60.917 1.00 12.44 66 HIS A N 1
ATOM 532 C CA . HIS A 1 69 ? 50.483 11.431 62.321 1.00 12.71 66 HIS A CA 1
ATOM 533 C C . HIS A 1 69 ? 51.847 11.701 62.908 1.00 12.99 66 HIS A C 1
ATOM 534 O O . HIS A 1 69 ? 51.928 12.054 64.102 1.00 14.64 66 HIS A O 1
ATOM 541 N N A ASN A 1 70 ? 52.888 11.636 62.102 0.50 13.70 67 ASN A N 1
ATOM 542 N N B ASN A 1 70 ? 52.888 11.564 62.106 0.50 13.55 67 ASN A N 1
ATOM 543 C CA A ASN A 1 70 ? 54.172 12.171 62.474 0.50 15.06 67 ASN A CA 1
ATOM 544 C CA B ASN A 1 70 ? 54.195 12.057 62.441 0.50 15.04 67 ASN A CA 1
ATOM 545 C C A ASN A 1 70 ? 54.796 11.483 63.664 0.50 13.48 67 ASN A C 1
ATOM 546 C C B ASN A 1 70 ? 54.812 11.458 63.643 0.50 13.54 67 ASN A C 1
ATOM 547 O O A ASN A 1 70 ? 55.560 12.108 64.398 0.50 15.25 67 ASN A O 1
ATOM 548 O O B ASN A 1 70 ? 55.588 12.104 64.349 0.50 15.23 67 ASN A O 1
ATOM 557 N N . VAL A 1 71 ? 54.539 10.176 63.900 1.00 11.95 68 VAL A N 1
ATOM 558 C CA . VAL A 1 71 ? 55.160 9.535 65.040 1.00 11.30 68 VAL A CA 1
ATOM 559 C C . VAL A 1 71 ? 56.627 9.254 64.841 1.00 12.31 68 VAL A C 1
ATOM 560 O O . VAL A 1 71 ? 57.092 9.032 63.694 1.00 13.37 68 VAL A O 1
ATOM 564 N N . ASP A 1 72 ? 57.391 9.269 65.933 1.00 11.52 69 ASP A N 1
ATOM 565 C CA . ASP A 1 72 ? 58.796 9.036 65.945 1.00 12.33 69 ASP A CA 1
ATOM 566 C C . ASP A 1 72 ? 59.212 7.590 66.203 1.00 12.17 69 ASP A C 1
ATOM 567 O O . ASP A 1 72 ? 60.303 7.182 65.837 1.00 13.77 69 ASP A O 1
ATOM 572 N N . VAL A 1 73 ? 58.366 6.875 66.946 1.00 11.51 70 VAL A N 1
ATOM 573 C CA . VAL A 1 73 ? 58.620 5.480 67.289 1.00 11.57 70 VAL A CA 1
ATOM 574 C C . VAL A 1 73 ? 57.234 4.801 67.333 1.00 10.25 70 VAL A C 1
ATOM 575 O O . VAL A 1 73 ? 56.185 5.481 67.381 1.00 10.88 70 VAL A O 1
ATOM 579 N N . VAL A 1 74 ? 57.252 3.445 67.235 1.00 10.41 71 VAL A N 1
ATOM 580 C CA . VAL A 1 74 ? 56.053 2.670 67.277 1.00 10.25 71 VAL A CA 1
ATOM 581 C C . VAL A 1 74 ? 56.147 1.563 68.280 1.00 10.44 71 VAL A C 1
ATOM 582 O O . VAL A 1 74 ? 57.089 0.760 68.256 1.00 11.70 71 VAL A O 1
ATOM 586 N N . LEU A 1 75 ? 55.175 1.504 69.191 1.00 10.02 72 LEU A N 1
ATOM 587 C CA . LEU A 1 75 ? 55.004 0.413 70.186 1.00 10.07 72 LEU A CA 1
ATOM 588 C C . LEU A 1 75 ? 53.785 -0.382 69.775 1.00 9.46 72 LEU A C 1
ATOM 589 O O . LEU A 1 75 ? 52.697 0.150 69.655 1.00 11.30 72 LEU A O 1
ATOM 594 N N . ASN A 1 76 ? 53.967 -1.695 69.582 1.00 9.43 73 ASN A N 1
ATOM 595 C CA . ASN A 1 76 ? 52.820 -2.569 69.237 1.00 9.82 73 ASN A CA 1
ATOM 596 C C . ASN A 1 76 ? 52.363 -3.332 70.491 1.00 9.70 73 ASN A C 1
ATOM 597 O O . ASN A 1 76 ? 53.145 -4.094 71.067 1.00 11.79 73 ASN A O 1
ATOM 602 N N . THR A 1 77 ? 51.106 -3.139 70.861 1.00 10.20 74 THR A N 1
ATOM 603 C CA . THR A 1 77 ? 50.469 -3.718 72.054 1.00 10.55 74 THR A CA 1
ATOM 604 C C . THR A 1 77 ? 49.463 -4.768 71.632 1.00 9.98 74 THR A C 1
ATOM 605 O O . THR A 1 77 ? 49.005 -4.807 70.496 1.00 12.19 74 THR A O 1
ATOM 609 N N . GLY A 1 78 ? 49.091 -5.617 72.591 1.00 9.23 75 GLY A N 1
ATOM 610 C CA . GLY A 1 78 ? 47.997 -6.517 72.422 1.00 10.12 75 GLY A CA 1
ATOM 611 C C . GLY A 1 78 ? 48.328 -7.941 72.819 1.00 9.00 75 GLY A C 1
ATOM 612 O O . GLY A 1 78 ? 49.232 -8.204 73.589 1.00 9.91 75 GLY A O 1
ATOM 613 N N . SER A 1 79 ? 47.542 -8.857 72.233 1.00 9.27 76 SER A N 1
ATOM 614 C CA . SER A 1 79 ? 47.626 -10.309 72.558 1.00 9.41 76 SER A CA 1
ATOM 615 C C . SER A 1 79 ? 48.492 -11.068 71.546 1.00 9.14 76 SER A C 1
ATOM 616 O O . SER A 1 79 ? 48.674 -10.640 70.398 1.00 10.07 76 SER A O 1
ATOM 619 N N . ALA A 1 80 ? 48.940 -12.245 71.953 1.00 9.34 77 ALA A N 1
ATOM 620 C CA . ALA A 1 80 ? 49.731 -13.116 71.130 1.00 8.85 77 ALA A CA 1
ATOM 621 C C . ALA A 1 80 ? 49.557 -14.536 71.597 1.00 8.93 77 ALA A C 1
ATOM 622 O O . ALA A 1 80 ? 49.166 -14.818 72.738 1.00 9.89 77 ALA A O 1
ATOM 624 N N . GLY A 1 81 ? 49.869 -15.477 70.702 1.00 10.24 78 GLY A N 1
ATOM 625 C CA . GLY A 1 81 ? 49.872 -16.901 70.998 1.00 10.28 78 GLY A CA 1
ATOM 626 C C . GLY A 1 81 ? 51.246 -17.351 71.424 1.00 11.01 78 GLY A C 1
ATOM 627 O O . GLY A 1 81 ? 52.230 -17.091 70.753 1.00 12.42 78 GLY A O 1
ATOM 628 N N . GLY A 1 82 ? 51.330 -17.990 72.594 1.00 11.01 79 GLY A N 1
ATOM 629 C CA . GLY A 1 82 ? 52.627 -18.382 73.113 1.00 11.83 79 GLY A CA 1
ATOM 630 C C . GLY A 1 82 ? 53.186 -19.631 72.464 1.00 12.83 79 GLY A C 1
ATOM 631 O O . GLY A 1 82 ? 52.457 -20.614 72.274 1.00 14.17 79 GLY A O 1
ATOM 632 N N . PHE A 1 83 ? 54.494 -19.590 72.147 1.00 12.08 80 PHE A N 1
ATOM 633 C CA . PHE A 1 83 ? 55.245 -20.715 71.643 1.00 13.85 80 PHE A CA 1
ATOM 634 C C . PHE A 1 83 ? 56.373 -21.097 72.655 1.00 14.59 80 PHE A C 1
ATOM 635 O O . PHE A 1 83 ? 56.705 -22.267 72.756 1.00 17.63 80 PHE A O 1
ATOM 643 N N . ASP A 1 84 ? 56.982 -20.153 73.389 1.00 14.39 81 ASP A N 1
ATOM 644 C CA . ASP A 1 84 ? 58.051 -20.479 74.352 1.00 14.73 81 ASP A CA 1
ATOM 645 C C . ASP A 1 84 ? 57.391 -21.211 75.552 1.00 15.05 81 ASP A C 1
ATOM 646 O O . ASP A 1 84 ? 56.402 -20.715 76.148 1.00 15.78 81 ASP A O 1
ATOM 651 N N . SER A 1 85 ? 57.958 -22.350 75.896 1.00 16.68 82 SER A N 1
ATOM 652 C CA . SER A 1 85 ? 57.416 -23.175 76.912 1.00 18.54 82 SER A CA 1
ATOM 653 C C . SER A 1 85 ? 57.416 -22.559 78.319 1.00 16.19 82 SER A C 1
ATOM 654 O O . SER A 1 85 ? 56.687 -23.028 79.176 1.00 19.43 82 SER A O 1
ATOM 657 N N . SER A 1 86 ? 58.282 -21.560 78.541 1.00 15.93 83 SER A N 1
ATOM 658 C CA . SER A 1 86 ? 58.304 -20.926 79.853 1.00 15.79 83 SER A CA 1
ATOM 659 C C . SER A 1 86 ? 57.170 -19.948 80.007 1.00 16.00 83 SER A C 1
ATOM 660 O O . SER A 1 86 ? 56.961 -19.470 81.126 1.00 17.93 83 SER A O 1
ATOM 663 N N . LEU A 1 87 ? 56.448 -19.573 78.967 1.00 14.89 84 LEU A N 1
ATOM 664 C CA . LEU A 1 87 ? 55.369 -18.595 79.104 1.00 13.76 84 LEU A CA 1
ATOM 665 C C . LEU A 1 87 ? 54.148 -19.213 79.748 1.00 14.50 84 LEU A C 1
ATOM 666 O O . LEU A 1 87 ? 53.842 -20.379 79.495 1.00 16.13 84 LEU A O 1
ATOM 671 N N . ASN A 1 88 ? 53.471 -18.414 80.556 1.00 13.39 85 ASN A N 1
ATOM 672 C CA . ASN A 1 88 ? 52.125 -18.701 81.014 1.00 12.50 85 ASN A CA 1
ATOM 673 C C . ASN A 1 88 ? 51.167 -17.657 80.466 1.00 11.96 85 ASN A C 1
ATOM 674 O O . ASN A 1 88 ? 51.586 -16.564 80.024 1.00 12.77 85 ASN A O 1
ATOM 679 N N . LEU A 1 89 ? 49.899 -17.988 80.471 1.00 12.33 86 LEU A N 1
ATOM 680 C CA . LEU A 1 89 ? 48.873 -17.071 80.041 1.00 12.68 86 LEU A CA 1
ATOM 681 C C . LEU A 1 89 ? 48.998 -15.765 80.835 1.00 11.46 86 LEU A C 1
ATOM 682 O O . LEU A 1 89 ? 49.090 -15.794 82.043 1.00 12.36 86 LEU A O 1
ATOM 687 N N . GLY A 1 90 ? 48.955 -14.627 80.136 1.00 11.36 87 GLY A N 1
ATOM 688 C CA . GLY A 1 90 ? 49.117 -13.326 80.701 1.00 11.22 87 GLY A CA 1
ATOM 689 C C . GLY A 1 90 ? 50.544 -12.800 80.754 1.00 10.81 87 GLY A C 1
ATOM 690 O O . GLY A 1 90 ? 50.762 -11.610 81.055 1.00 12.04 87 GLY A O 1
ATOM 691 N N . ASP A 1 91 ? 51.544 -13.647 80.497 1.00 10.77 88 ASP A N 1
ATOM 692 C CA . ASP A 1 91 ? 52.913 -13.209 80.533 1.00 10.82 88 ASP A CA 1
ATOM 693 C C . ASP A 1 91 ? 53.212 -12.294 79.360 1.00 10.44 88 ASP A C 1
ATOM 694 O O . ASP A 1 91 ? 52.560 -12.361 78.310 1.00 11.21 88 ASP A O 1
ATOM 699 N N . VAL A 1 92 ? 54.220 -11.476 79.537 1.00 11.02 89 VAL A N 1
ATOM 700 C CA . VAL A 1 92 ? 54.657 -10.493 78.521 1.00 10.55 89 VAL A CA 1
ATOM 701 C C . VAL A 1 92 ? 55.641 -11.089 77.565 1.00 10.74 89 VAL A C 1
ATOM 702 O O . VAL A 1 92 ? 56.509 -11.864 77.963 1.00 12.02 89 VAL A O 1
ATOM 706 N N . VAL A 1 93 ? 55.546 -10.702 76.281 1.00 10.37 90 VAL A N 1
ATOM 707 C CA . VAL A 1 93 ? 56.576 -10.976 75.309 1.00 11.29 90 VAL A CA 1
ATOM 708 C C . VAL A 1 93 ? 57.083 -9.685 74.703 1.00 10.64 90 VAL A C 1
ATOM 709 O O . VAL A 1 93 ? 56.309 -8.812 74.325 1.00 11.83 90 VAL A O 1
ATOM 713 N N . ILE A 1 94 ? 58.411 -9.584 74.660 1.00 11.65 91 ILE A N 1
ATOM 714 C CA . ILE A 1 94 ? 59.106 -8.401 74.131 1.00 11.15 91 ILE A CA 1
ATOM 715 C C . ILE A 1 94 ? 59.880 -8.822 72.914 1.00 11.99 91 ILE A C 1
ATOM 716 O O . ILE A 1 94 ? 60.721 -9.759 72.979 1.00 12.87 91 ILE A O 1
ATOM 721 N N . SER A 1 95 ? 59.665 -8.164 71.772 1.00 11.31 92 SER A N 1
ATOM 722 C CA . SER A 1 95 ? 60.416 -8.591 70.549 1.00 11.26 92 SER A CA 1
ATOM 723 C C . SER A 1 95 ? 61.863 -8.139 70.609 1.00 12.15 92 SER A C 1
ATOM 724 O O . SER A 1 95 ? 62.139 -6.956 70.754 1.00 13.26 92 SER A O 1
ATOM 727 N N . THR A 1 96 ? 62.751 -9.101 70.390 1.00 12.81 93 THR A N 1
ATOM 728 C CA . THR A 1 96 ? 64.074 -8.753 69.923 1.00 13.96 93 THR A CA 1
ATOM 729 C C . THR A 1 96 ? 64.124 -8.511 68.400 1.00 13.31 93 THR A C 1
ATOM 730 O O . THR A 1 96 ? 64.815 -7.616 67.926 1.00 13.26 93 THR A O 1
ATOM 734 N N . GLU A 1 97 ? 63.314 -9.292 67.690 1.00 12.79 94 GLU A N 1
ATOM 735 C CA . GLU A 1 97 ? 63.202 -9.178 66.214 1.00 12.52 94 GLU A CA 1
ATOM 736 C C . GLU A 1 97 ? 61.874 -9.814 65.852 1.00 11.53 94 GLU A C 1
ATOM 737 O O . GLU A 1 97 ? 61.251 -10.512 66.650 1.00 11.84 94 GLU A O 1
ATOM 743 N N . VAL A 1 98 ? 61.494 -9.534 64.589 1.00 11.50 95 VAL A N 1
ATOM 744 C CA . VAL A 1 98 ? 60.213 -9.993 64.088 1.00 10.72 95 VAL A CA 1
ATOM 745 C C . VAL A 1 98 ? 60.445 -10.551 62.695 1.00 10.86 95 VAL A C 1
ATOM 746 O O . VAL A 1 98 ? 61.227 -9.985 61.886 1.00 11.61 95 VAL A O 1
ATOM 750 N N . ARG A 1 99 ? 59.754 -11.632 62.346 1.00 10.62 96 ARG A N 1
ATOM 751 C CA . ARG A 1 99 ? 59.770 -12.229 61.001 1.00 10.72 96 ARG A CA 1
ATOM 752 C C . ARG A 1 99 ? 58.353 -12.577 60.562 1.00 10.04 96 ARG A C 1
ATOM 753 O O . ARG A 1 99 ? 57.493 -12.884 61.382 1.00 11.01 96 ARG A O 1
ATOM 761 N N . HIS A 1 100 ? 58.164 -12.593 59.237 1.00 10.59 97 HIS A N 1
ATOM 762 C CA . HIS A 1 100 ? 56.979 -13.190 58.652 1.00 10.18 97 HIS A CA 1
ATOM 763 C C . HIS A 1 100 ? 57.071 -14.702 58.666 1.00 10.93 97 HIS A C 1
ATOM 764 O O . HIS A 1 100 ? 57.865 -15.249 57.924 1.00 15.95 97 HIS A O 1
ATOM 771 N N . HIS A 1 101 ? 56.279 -15.420 59.453 1.00 10.44 98 HIS A N 1
ATOM 772 C CA . HIS A 1 101 ? 56.395 -16.863 59.389 1.00 10.93 98 HIS A CA 1
ATOM 773 C C . HIS A 1 101 ? 55.754 -17.465 58.139 1.00 11.05 98 HIS A C 1
ATOM 774 O O . HIS A 1 101 ? 56.000 -18.622 57.805 1.00 12.91 98 HIS A O 1
ATOM 781 N N . ASP A 1 102 ? 54.945 -16.651 57.429 1.00 10.70 99 ASP A N 1
ATOM 782 C CA . ASP A 1 102 ? 54.179 -17.132 56.293 1.00 11.30 99 ASP A CA 1
ATOM 783 C C . ASP A 1 102 ? 54.701 -16.610 54.941 1.00 11.44 99 ASP A C 1
ATOM 784 O O . ASP A 1 102 ? 54.027 -16.785 53.919 1.00 13.61 99 ASP A O 1
ATOM 789 N N . ALA A 1 103 ? 55.879 -15.997 54.923 1.00 10.82 100 ALA A N 1
ATOM 790 C CA . ALA A 1 103 ? 56.516 -15.582 53.676 1.00 11.15 100 ALA A CA 1
ATOM 791 C C . ALA A 1 103 ? 57.411 -16.662 53.142 1.00 11.65 100 ALA A C 1
ATOM 792 O O . ALA A 1 103 ? 58.222 -17.219 53.896 1.00 11.85 100 ALA A O 1
ATOM 794 N N . ASP A 1 104 ? 57.292 -16.978 51.873 1.00 11.46 101 ASP A N 1
ATOM 795 C CA . ASP A 1 104 ? 58.153 -17.996 51.223 1.00 12.33 101 ASP A CA 1
ATOM 796 C C . ASP A 1 104 ? 58.477 -17.544 49.782 1.00 11.92 101 ASP A C 1
ATOM 797 O O . ASP A 1 104 ? 57.681 -17.731 48.872 1.00 12.51 101 ASP A O 1
ATOM 802 N N A VAL A 1 105 ? 59.649 -16.950 49.609 0.50 13.08 102 VAL A N 1
ATOM 803 N N B VAL A 1 105 ? 59.666 -16.984 49.662 0.50 12.18 102 VAL A N 1
ATOM 804 C CA A VAL A 1 105 ? 60.239 -16.731 48.268 0.50 14.95 102 VAL A CA 1
ATOM 805 C CA B VAL A 1 105 ? 60.233 -16.545 48.409 0.50 12.12 102 VAL A CA 1
ATOM 806 C C A VAL A 1 105 ? 61.571 -17.370 48.192 0.50 15.20 102 VAL A C 1
ATOM 807 C C B VAL A 1 105 ? 61.552 -17.304 48.238 0.50 13.41 102 VAL A C 1
ATOM 808 O O A VAL A 1 105 ? 62.524 -16.905 47.581 0.50 15.19 102 VAL A O 1
ATOM 809 O O B VAL A 1 105 ? 62.480 -16.849 47.570 0.50 14.14 102 VAL A O 1
ATOM 816 N N . THR A 1 106 ? 61.615 -18.529 48.811 1.00 14.65 103 THR A N 1
ATOM 817 C CA . THR A 1 106 ? 62.825 -19.331 48.738 1.00 16.28 103 THR A CA 1
ATOM 818 C C . THR A 1 106 ? 63.120 -19.743 47.260 1.00 17.54 103 THR A C 1
ATOM 819 O O . THR A 1 106 ? 64.239 -20.059 46.964 1.00 24.10 103 THR A O 1
ATOM 823 N N . ALA A 1 107 ? 62.108 -19.663 46.374 1.00 20.38 104 ALA A N 1
ATOM 824 C CA . ALA A 1 107 ? 62.287 -19.782 44.933 1.00 21.34 104 ALA A CA 1
ATOM 825 C C . ALA A 1 107 ? 63.490 -19.013 44.426 1.00 19.76 104 ALA A C 1
ATOM 826 O O . ALA A 1 107 ? 64.077 -19.457 43.423 1.00 22.27 104 ALA A O 1
ATOM 828 N N . PHE A 1 108 ? 63.667 -17.819 44.992 1.00 19.33 105 PHE A N 1
ATOM 829 C CA . PHE A 1 108 ? 64.650 -16.900 44.527 1.00 19.45 105 PHE A CA 1
ATOM 830 C C . PHE A 1 108 ? 65.805 -16.717 45.479 1.00 20.05 105 PHE A C 1
ATOM 831 O O . PHE A 1 108 ? 66.559 -15.723 45.345 1.00 26.32 105 PHE A O 1
ATOM 839 N N . GLY A 1 109 ? 66.040 -17.696 46.355 1.00 19.52 106 GLY A N 1
ATOM 840 C CA . GLY A 1 109 ? 67.208 -17.688 47.175 1.00 20.78 106 GLY A CA 1
ATOM 841 C C . GLY A 1 109 ? 67.085 -17.021 48.481 1.00 20.13 106 GLY A C 1
ATOM 842 O O . GLY A 1 109 ? 68.028 -17.048 49.254 1.00 22.35 106 GLY A O 1
ATOM 843 N N . TYR A 1 110 ? 65.940 -16.418 48.800 1.00 16.71 107 TYR A N 1
ATOM 844 C CA . TYR A 1 110 ? 65.755 -15.771 50.086 1.00 15.50 107 TYR A CA 1
ATOM 845 C C . TYR A 1 110 ? 65.627 -16.853 51.116 1.00 16.08 107 TYR A C 1
ATOM 846 O O . TYR A 1 110 ? 65.183 -17.960 50.830 1.00 17.99 107 TYR A O 1
ATOM 855 N N . GLU A 1 111 ? 65.898 -16.527 52.364 1.00 15.22 108 GLU A N 1
ATOM 856 C CA . GLU A 1 111 ? 65.657 -17.513 53.407 1.00 15.75 108 GLU A CA 1
ATOM 857 C C . GLU A 1 111 ? 64.181 -17.597 53.761 1.00 13.95 108 GLU A C 1
ATOM 858 O O . GLU A 1 111 ? 63.414 -16.678 53.450 1.00 13.54 108 GLU A O 1
ATOM 864 N N . MET A 1 112 ? 63.755 -18.669 54.427 1.00 14.86 109 MET A N 1
ATOM 865 C CA . MET A 1 112 ? 62.336 -18.798 54.764 1.00 13.91 109 MET A CA 1
ATOM 866 C C . MET A 1 112 ? 61.891 -17.642 55.635 1.00 13.09 109 MET A C 1
ATOM 867 O O . MET A 1 112 ? 62.639 -17.173 56.524 1.00 13.37 109 MET A O 1
ATOM 872 N N . GLY A 1 113 ? 60.727 -17.064 55.334 1.00 12.01 110 GLY A N 1
ATOM 873 C CA . GLY A 1 113 ? 60.240 -15.903 56.083 1.00 12.05 110 GLY A CA 1
ATOM 874 C C . GLY A 1 113 ? 60.675 -14.581 55.531 1.00 11.32 110 GLY A C 1
ATOM 875 O O . GLY A 1 113 ? 60.068 -13.559 55.888 1.00 11.87 110 GLY A O 1
ATOM 876 N N . GLN A 1 114 ? 61.748 -14.559 54.720 1.00 11.27 111 GLN A N 1
ATOM 877 C CA . GLN A 1 114 ? 62.215 -13.306 54.202 1.00 11.51 111 GLN A CA 1
ATOM 878 C C . GLN A 1 114 ? 61.400 -12.885 52.996 1.00 11.75 111 GLN A C 1
ATOM 879 O O . GLN A 1 114 ? 61.306 -13.678 52.001 1.00 12.81 111 GLN A O 1
ATOM 885 N N . MET A 1 115 ? 60.843 -11.714 53.018 1.00 11.02 112 MET A N 1
ATOM 886 C CA . MET A 1 115 ? 60.175 -11.190 51.829 1.00 10.86 112 MET A CA 1
ATOM 887 C C . MET A 1 115 ? 61.214 -10.691 50.839 1.00 11.06 112 MET A C 1
ATOM 888 O O . MET A 1 115 ? 62.234 -10.157 51.219 1.00 11.98 112 MET A O 1
ATOM 893 N N . ALA A 1 116 ? 60.935 -10.841 49.547 1.00 11.96 113 ALA A N 1
ATOM 894 C CA . ALA A 1 116 ? 61.784 -10.309 48.545 1.00 12.57 113 ALA A CA 1
ATOM 895 C C . ALA A 1 116 ? 61.991 -8.810 48.783 1.00 12.38 113 ALA A C 1
ATOM 896 O O . ALA A 1 116 ? 61.059 -8.088 49.092 1.00 13.58 113 ALA A O 1
ATOM 898 N N . GLN A 1 117 ? 63.237 -8.372 48.594 1.00 13.24 114 GLN A N 1
ATOM 899 C CA . GLN A 1 117 ? 63.624 -6.942 48.705 1.00 14.28 114 GLN A CA 1
ATOM 900 C C . GLN A 1 117 ? 63.608 -6.465 50.167 1.00 13.36 114 GLN A C 1
ATOM 901 O O . GLN A 1 117 ? 63.768 -5.280 50.384 1.00 15.44 114 GLN A O 1
ATOM 907 N N . GLN A 1 118 ? 63.469 -7.366 51.138 1.00 12.22 115 GLN A N 1
ATOM 908 C CA . GLN A 1 118 ? 63.425 -7.006 52.552 1.00 12.42 115 GLN A CA 1
ATOM 909 C C . GLN A 1 118 ? 64.541 -7.728 53.276 1.00 13.00 115 GLN A C 1
ATOM 910 O O . GLN A 1 118 ? 64.985 -8.799 52.832 1.00 13.47 115 GLN A O 1
ATOM 916 N N . PRO A 1 119 ? 64.951 -7.259 54.481 1.00 13.14 116 PRO A N 1
ATOM 917 C CA . PRO A 1 119 ? 65.834 -8.082 55.274 1.00 13.69 116 PRO A CA 1
ATOM 918 C C . PRO A 1 119 ? 65.074 -9.322 55.802 1.00 12.93 116 PRO A C 1
ATOM 919 O O . PRO A 1 119 ? 63.850 -9.338 55.815 1.00 12.94 116 PRO A O 1
ATOM 923 N N . ALA A 1 120 ? 65.814 -10.356 56.167 1.00 13.28 117 ALA A N 1
ATOM 924 C CA . ALA A 1 120 ? 65.164 -11.551 56.695 1.00 12.65 117 ALA A CA 1
ATOM 925 C C . ALA A 1 120 ? 64.399 -11.380 57.990 1.00 11.97 117 ALA A C 1
ATOM 926 O O . ALA A 1 120 ? 63.392 -12.013 58.199 1.00 13.16 117 ALA A O 1
ATOM 928 N N . ALA A 1 121 ? 64.901 -10.480 58.835 1.00 12.50 118 ALA A N 1
ATOM 929 C CA . ALA A 1 121 ? 64.297 -10.134 60.096 1.00 12.50 118 ALA A CA 1
ATOM 930 C C . ALA A 1 121 ? 64.286 -8.621 60.279 1.00 12.82 118 ALA A C 1
ATOM 931 O O . ALA A 1 121 ? 65.154 -7.931 59.728 1.00 14.89 118 ALA A O 1
ATOM 933 N N . PHE A 1 122 ? 63.341 -8.154 61.050 1.00 11.25 119 PHE A N 1
ATOM 934 C CA . PHE A 1 122 ? 63.248 -6.710 61.432 1.00 11.75 119 PHE A CA 1
ATOM 935 C C . PHE A 1 122 ? 63.650 -6.629 62.879 1.00 11.91 119 PHE A C 1
ATOM 936 O O . PHE A 1 122 ? 63.029 -7.273 63.755 1.00 13.23 119 PHE A O 1
ATOM 944 N N . ILE A 1 123 ? 64.663 -5.842 63.167 1.00 13.09 120 ILE A N 1
ATOM 945 C CA . ILE A 1 123 ? 65.270 -5.769 64.496 1.00 13.18 120 ILE A CA 1
ATOM 946 C C . ILE A 1 123 ? 64.590 -4.678 65.303 1.00 12.22 120 ILE A C 1
ATOM 947 O O . ILE A 1 123 ? 64.575 -3.503 64.897 1.00 13.57 120 ILE A O 1
ATOM 952 N N . ALA A 1 124 ? 64.049 -5.059 66.468 1.00 12.06 121 ALA A N 1
ATOM 953 C CA . ALA A 1 124 ? 63.432 -4.064 67.350 1.00 12.39 121 ALA A CA 1
ATOM 954 C C . ALA A 1 124 ? 64.499 -3.105 67.908 1.00 12.03 121 ALA A C 1
ATOM 955 O O . ALA A 1 124 ? 65.675 -3.479 68.033 1.00 14.61 121 ALA A O 1
ATOM 957 N N . ASP A 1 125 ? 64.067 -1.887 68.206 1.00 12.43 122 ASP A N 1
ATOM 958 C CA . ASP A 1 125 ? 64.987 -0.845 68.625 1.00 13.22 122 ASP A CA 1
ATOM 959 C C . ASP A 1 125 ? 65.611 -1.120 69.997 1.00 12.18 122 ASP A C 1
ATOM 960 O O . ASP A 1 125 ? 64.896 -1.383 70.968 1.00 13.19 122 ASP A O 1
ATOM 965 N N . GLU A 1 126 ? 66.939 -0.970 70.071 1.00 14.16 123 GLU A N 1
ATOM 966 C CA . GLU A 1 126 ? 67.651 -1.220 71.333 1.00 15.80 123 GLU A CA 1
ATOM 967 C C . GLU A 1 126 ? 67.164 -0.354 72.466 1.00 14.57 123 GLU A C 1
ATOM 968 O O . GLU A 1 126 ? 66.972 -0.839 73.604 1.00 16.26 123 GLU A O 1
ATOM 974 N N . LYS A 1 127 ? 66.932 0.932 72.264 1.00 15.38 124 LYS A N 1
ATOM 975 C CA . LYS A 1 127 ? 66.484 1.822 73.313 1.00 15.51 124 LYS A CA 1
ATOM 976 C C . LYS A 1 127 ? 65.057 1.463 73.753 1.00 13.53 124 LYS A C 1
ATOM 977 O O . LYS A 1 127 ? 64.750 1.468 74.953 1.00 14.80 124 LYS A O 1
ATOM 983 N N . LEU A 1 128 ? 64.210 1.102 72.800 1.00 13.15 125 LEU A N 1
ATOM 984 C CA . LEU A 1 128 ? 62.863 0.729 73.175 1.00 13.02 125 LEU A CA 1
ATOM 985 C C . LEU A 1 128 ? 62.840 -0.563 73.959 1.00 13.06 125 LEU A C 1
ATOM 986 O O . LEU A 1 128 ? 62.020 -0.748 74.872 1.00 13.55 125 LEU A O 1
ATOM 991 N N . ILE A 1 129 ? 63.722 -1.521 73.644 1.00 12.42 126 ILE A N 1
ATOM 992 C CA . ILE A 1 129 ? 63.835 -2.766 74.443 1.00 13.56 126 ILE A CA 1
ATOM 993 C C . ILE A 1 129 ? 64.286 -2.439 75.838 1.00 13.82 126 ILE A C 1
ATOM 994 O O . ILE A 1 129 ? 63.737 -2.950 76.809 1.00 14.91 126 ILE A O 1
ATOM 999 N N . THR A 1 130 ? 65.276 -1.588 75.977 1.00 14.46 127 THR A N 1
ATOM 1000 C CA . THR A 1 130 ? 65.734 -1.186 77.344 1.00 15.83 127 THR A CA 1
ATOM 1001 C C . THR A 1 130 ? 64.595 -0.518 78.144 1.00 14.53 127 THR A C 1
ATOM 1002 O O . THR A 1 130 ? 64.430 -0.800 79.350 1.00 15.38 127 THR A O 1
ATOM 1006 N N . THR A 1 131 ? 63.784 0.292 77.492 1.00 13.78 128 THR A N 1
ATOM 1007 C CA . THR A 1 131 ? 62.661 0.927 78.116 1.00 14.40 128 THR A CA 1
ATOM 1008 C C . THR A 1 131 ? 61.619 -0.097 78.533 1.00 12.74 128 THR A C 1
ATOM 1009 O O . THR A 1 131 ? 61.064 -0.054 79.648 1.00 13.82 128 THR A O 1
ATOM 1013 N N . ALA A 1 132 ? 61.360 -1.081 77.674 1.00 12.57 129 ALA A N 1
ATOM 1014 C CA . ALA A 1 132 ? 60.473 -2.190 78.015 1.00 12.61 129 ALA A CA 1
ATOM 1015 C C . ALA A 1 132 ? 60.956 -2.951 79.250 1.00 12.78 129 ALA A C 1
ATOM 1016 O O . ALA A 1 132 ? 60.151 -3.340 80.099 1.00 13.63 129 ALA A O 1
ATOM 1018 N N A GLU A 1 133 ? 62.264 -3.204 79.334 0.50 13.52 130 GLU A N 1
ATOM 1019 N N B GLU A 1 133 ? 62.261 -3.204 79.308 0.50 12.88 130 GLU A N 1
ATOM 1020 C CA A GLU A 1 133 ? 62.800 -3.880 80.537 0.50 14.72 130 GLU A CA 1
ATOM 1021 C CA B GLU A 1 133 ? 62.828 -3.964 80.429 0.50 13.60 130 GLU A CA 1
ATOM 1022 C C A GLU A 1 133 ? 62.484 -3.054 81.757 0.50 13.84 130 GLU A C 1
ATOM 1023 C C B GLU A 1 133 ? 62.624 -3.223 81.715 0.50 13.69 130 GLU A C 1
ATOM 1024 O O A GLU A 1 133 ? 62.012 -3.589 82.770 0.50 13.01 130 GLU A O 1
ATOM 1025 O O B GLU A 1 133 ? 62.365 -3.832 82.758 0.50 15.78 130 GLU A O 1
ATOM 1036 N N A GLN A 1 134 ? 62.738 -1.744 81.713 0.50 14.45 131 GLN A N 1
ATOM 1037 N N B GLN A 1 134 ? 62.715 -1.897 81.689 0.50 14.76 131 GLN A N 1
ATOM 1038 C CA A GLN A 1 134 ? 62.474 -0.932 82.901 0.50 15.34 131 GLN A CA 1
ATOM 1039 C CA B GLN A 1 134 ? 62.476 -1.127 82.922 0.50 14.48 131 GLN A CA 1
ATOM 1040 C C A GLN A 1 134 ? 60.977 -0.942 83.256 0.50 15.12 131 GLN A C 1
ATOM 1041 C C B GLN A 1 134 ? 60.972 -1.022 83.255 0.50 14.74 131 GLN A C 1
ATOM 1042 O O A GLN A 1 134 ? 60.604 -1.026 84.419 0.50 16.11 131 GLN A O 1
ATOM 1043 O O B GLN A 1 134 ? 60.585 -1.132 84.412 0.50 15.54 131 GLN A O 1
ATOM 1054 N N . ALA A 1 135 ? 60.111 -0.882 82.246 1.00 13.60 132 ALA A N 1
ATOM 1055 C CA . ALA A 1 135 ? 58.683 -0.917 82.424 1.00 13.85 132 ALA A CA 1
ATOM 1056 C C . ALA A 1 135 ? 58.222 -2.207 83.105 1.00 13.68 132 ALA A C 1
ATOM 1057 O O . ALA A 1 135 ? 57.351 -2.196 83.953 1.00 14.88 132 ALA A O 1
ATOM 1059 N N . LEU A 1 136 ? 58.833 -3.319 82.716 1.00 14.47 133 LEU A N 1
ATOM 1060 C CA . LEU A 1 136 ? 58.507 -4.591 83.309 1.00 15.39 133 LEU A CA 1
ATOM 1061 C C . LEU A 1 136 ? 58.811 -4.629 84.801 1.00 16.41 133 LEU A C 1
ATOM 1062 O O . LEU A 1 136 ? 58.067 -5.203 85.596 1.00 17.74 133 LEU A O 1
ATOM 1067 N N . THR A 1 137 ? 59.932 -3.999 85.223 1.00 18.61 134 THR A N 1
ATOM 1068 C CA . THR A 1 137 ? 60.264 -3.971 86.684 1.00 20.29 134 THR A CA 1
ATOM 1069 C C . THR A 1 137 ? 59.234 -3.299 87.523 1.00 20.99 134 THR A C 1
ATOM 1070 O O . THR A 1 137 ? 59.129 -3.581 88.685 1.00 23.00 134 THR A O 1
ATOM 1074 N N . GLU A 1 138 ? 58.518 -2.361 86.947 1.00 18.03 135 GLU A N 1
ATOM 1075 C CA . GLU A 1 138 ? 57.458 -1.610 87.636 1.00 19.10 135 GLU A CA 1
ATOM 1076 C C . GLU A 1 138 ? 56.179 -2.384 87.809 1.00 18.31 135 GLU A C 1
ATOM 1077 O O . GLU A 1 138 ? 55.277 -1.938 88.559 1.00 21.56 135 GLU A O 1
ATOM 1083 N N . MET A 1 139 ? 56.020 -3.513 87.087 1.00 17.97 136 MET A N 1
ATOM 1084 C CA . MET A 1 139 ? 54.862 -4.402 87.266 1.00 17.67 136 MET A CA 1
ATOM 1085 C C . MET A 1 139 ? 55.124 -5.268 88.490 1.00 19.66 136 MET A C 1
ATOM 1086 O O . MET A 1 139 ? 56.252 -5.401 88.926 1.00 23.11 136 MET A O 1
ATOM 1091 N N . SER A 1 140 ? 54.063 -5.843 89.021 1.00 23.32 137 SER A N 1
ATOM 1092 C CA . SER A 1 140 ? 54.185 -6.701 90.229 1.00 24.21 137 SER A CA 1
ATOM 1093 C C . SER A 1 140 ? 54.398 -8.157 89.798 1.00 22.81 137 SER A C 1
ATOM 1094 O O . SER A 1 140 ? 53.443 -8.903 89.434 1.00 29.56 137 SER A O 1
ATOM 1097 N N . ASP A 1 141 ? 55.665 -8.541 89.760 1.00 24.86 138 ASP A N 1
ATOM 1098 C CA . ASP A 1 141 ? 56.074 -9.908 89.533 1.00 27.34 138 ASP A CA 1
ATOM 1099 C C . ASP A 1 141 ? 55.534 -10.480 88.222 1.00 24.15 138 ASP A C 1
ATOM 1100 O O . ASP A 1 141 ? 54.998 -11.584 88.162 1.00 27.02 138 ASP A O 1
ATOM 1105 N N . LYS A 1 142 ? 55.657 -9.712 87.149 1.00 18.40 139 LYS A N 1
ATOM 1106 C CA . LYS A 1 142 ? 55.243 -10.131 85.816 1.00 18.27 139 LYS A CA 1
ATOM 1107 C C . LYS A 1 142 ? 56.434 -10.777 85.111 1.00 17.29 139 LYS A C 1
ATOM 1108 O O . LYS A 1 142 ? 57.502 -10.183 84.907 1.00 20.86 139 LYS A O 1
ATOM 1114 N N . HIS A 1 143 ? 56.223 -12.009 84.683 1.00 15.34 140 HIS A N 1
ATOM 1115 C CA . HIS A 1 143 ? 57.206 -12.725 83.886 1.00 14.42 140 HIS A CA 1
ATOM 1116 C C . HIS A 1 143 ? 57.143 -12.277 82.412 1.00 13.83 140 HIS A C 1
ATOM 1117 O O . HIS A 1 143 ? 56.048 -12.080 81.869 1.00 13.05 140 HIS A O 1
ATOM 1124 N N . ALA A 1 144 ? 58.317 -12.164 81.783 1.00 13.21 141 ALA A N 1
ATOM 1125 C CA . ALA A 1 144 ? 58.408 -11.911 80.367 1.00 13.32 141 ALA A CA 1
ATOM 1126 C C . ALA A 1 144 ? 59.414 -12.829 79.729 1.00 13.45 141 ALA A C 1
ATOM 1127 O O . ALA A 1 144 ? 60.355 -13.336 80.356 1.00 15.16 141 ALA A O 1
ATOM 1129 N N . VAL A 1 145 ? 59.286 -12.969 78.407 1.00 12.85 142 VAL A N 1
ATOM 1130 C CA . VAL A 1 145 ? 60.345 -13.568 77.618 1.00 13.31 142 VAL A CA 1
ATOM 1131 C C . VAL A 1 145 ? 60.632 -12.581 76.457 1.00 13.57 142 VAL A C 1
ATOM 1132 O O . VAL A 1 145 ? 59.710 -11.920 75.921 1.00 13.24 142 VAL A O 1
ATOM 1136 N N . ARG A 1 146 ? 61.922 -12.410 76.167 1.00 13.61 143 ARG A N 1
ATOM 1137 C CA . ARG A 1 146 ? 62.374 -11.536 75.090 1.00 13.22 143 ARG A CA 1
ATOM 1138 C C . ARG A 1 146 ? 62.844 -12.430 73.931 1.00 13.59 143 ARG A C 1
ATOM 1139 O O . ARG A 1 146 ? 63.593 -13.382 74.161 1.00 15.26 143 ARG A O 1
ATOM 1147 N N . GLY A 1 147 ? 62.481 -12.134 72.675 1.00 12.63 144 GLY A N 1
ATOM 1148 C CA . GLY A 1 147 ? 62.876 -12.986 71.630 1.00 13.76 144 GLY A CA 1
ATOM 1149 C C . GLY A 1 147 ? 62.086 -12.718 70.345 1.00 12.90 144 GLY A C 1
ATOM 1150 O O . GLY A 1 147 ? 61.496 -11.687 70.158 1.00 13.07 144 GLY A O 1
ATOM 1151 N N . LEU A 1 148 ? 62.215 -13.708 69.470 1.00 13.42 145 LEU A N 1
ATOM 1152 C CA . LEU A 1 148 ? 61.594 -13.608 68.102 1.00 12.26 145 LEU A CA 1
ATOM 1153 C C . LEU A 1 148 ? 60.096 -13.774 68.152 1.00 11.76 145 LEU A C 1
ATOM 1154 O O . LEU A 1 148 ? 59.559 -14.759 68.673 1.00 13.17 145 LEU A O 1
ATOM 1159 N N . ILE A 1 149 ? 59.405 -12.775 67.543 1.00 11.16 146 ILE A N 1
ATOM 1160 C CA . ILE A 1 149 ? 57.977 -12.854 67.336 1.00 11.46 146 ILE A CA 1
ATOM 1161 C C . ILE A 1 149 ? 57.745 -13.072 65.851 1.00 10.95 146 ILE A C 1
ATOM 1162 O O . ILE A 1 149 ? 58.333 -12.384 65.027 1.00 12.55 146 ILE A O 1
ATOM 1167 N N . CYS A 1 150 ? 56.888 -14.046 65.533 1.00 10.91 147 CYS A N 1
ATOM 1168 C CA . CYS A 1 150 ? 56.561 -14.336 64.128 1.00 11.57 147 CYS A CA 1
ATOM 1169 C C . CYS A 1 150 ? 55.119 -14.064 63.796 1.00 10.42 147 CYS A C 1
ATOM 1170 O O . CYS A 1 150 ? 54.226 -14.398 64.592 1.00 11.59 147 CYS A O 1
ATOM 1173 N N . THR A 1 151 ? 54.917 -13.485 62.604 1.00 9.78 148 THR A N 1
ATOM 1174 C CA . THR A 1 151 ? 53.613 -13.063 62.246 1.00 9.01 148 THR A CA 1
ATOM 1175 C C . THR A 1 151 ? 53.141 -13.791 60.964 1.00 8.81 148 THR A C 1
ATOM 1176 O O . THR A 1 151 ? 53.925 -14.027 60.052 1.00 9.52 148 THR A O 1
ATOM 1180 N N . GLY A 1 152 ? 51.864 -14.026 60.868 1.00 9.09 149 GLY A N 1
ATOM 1181 C CA . GLY A 1 152 ? 51.233 -14.467 59.619 1.00 9.22 149 GLY A CA 1
ATOM 1182 C C . GLY A 1 152 ? 49.773 -14.129 59.618 1.00 8.91 149 GLY A C 1
ATOM 1183 O O . GLY A 1 152 ? 49.193 -13.813 60.676 1.00 10.06 149 GLY A O 1
ATOM 1184 N N . ASP A 1 153 ? 49.133 -14.236 58.436 1.00 9.51 150 ASP A N 1
ATOM 1185 C CA . ASP A 1 153 ? 47.709 -13.986 58.303 1.00 9.38 150 ASP A CA 1
ATOM 1186 C C . ASP A 1 153 ? 46.841 -15.176 58.707 1.00 10.00 150 ASP A C 1
ATOM 1187 O O . ASP A 1 153 ? 45.927 -15.576 58.049 1.00 11.65 150 ASP A O 1
ATOM 1192 N N . VAL A 1 154 ? 47.142 -15.720 59.882 1.00 10.21 151 VAL A N 1
ATOM 1193 C CA . VAL A 1 154 ? 46.533 -16.911 60.418 1.00 11.13 151 VAL A CA 1
ATOM 1194 C C . VAL A 1 154 ? 46.450 -16.819 61.952 1.00 10.16 151 VAL A C 1
ATOM 1195 O O . VAL A 1 154 ? 47.433 -16.410 62.557 1.00 10.79 151 VAL A O 1
ATOM 1199 N N . PHE A 1 155 ? 45.349 -17.284 62.482 1.00 10.99 152 PHE A N 1
ATOM 1200 C CA . PHE A 1 155 ? 45.273 -17.524 63.908 1.00 11.99 152 PHE A CA 1
ATOM 1201 C C . PHE A 1 155 ? 45.698 -18.981 64.125 1.00 12.55 152 PHE A C 1
ATOM 1202 O O . PHE A 1 155 ? 44.986 -19.925 63.671 1.00 15.60 152 PHE A O 1
ATOM 1210 N N . VAL A 1 156 ? 46.886 -19.171 64.674 1.00 12.17 153 VAL A N 1
ATOM 1211 C CA . VAL A 1 156 ? 47.500 -20.496 64.748 1.00 13.04 153 VAL A CA 1
ATOM 1212 C C . VAL A 1 156 ? 46.783 -21.346 65.779 1.00 13.28 153 VAL A C 1
ATOM 1213 O O . VAL A 1 156 ? 46.653 -20.932 66.939 1.00 14.15 153 VAL A O 1
ATOM 1217 N N . CYS A 1 157 ? 46.300 -22.507 65.384 1.00 14.67 154 CYS A N 1
ATOM 1218 C CA . CYS A 1 157 ? 45.518 -23.352 66.254 1.00 15.44 154 CYS A CA 1
ATOM 1219 C C . CYS A 1 157 ? 45.513 -24.806 65.840 1.00 17.08 154 CYS A C 1
ATOM 1220 O O . CYS A 1 157 ? 44.629 -25.580 66.266 1.00 21.39 154 CYS A O 1
ATOM 1223 N N . THR A 1 158 ? 46.524 -25.243 65.138 1.00 18.24 155 THR A N 1
ATOM 1224 C CA . THR A 1 158 ? 46.653 -26.656 64.754 1.00 19.64 155 THR A CA 1
ATOM 1225 C C . THR A 1 158 ? 48.086 -27.101 65.033 1.00 20.95 155 THR A C 1
ATOM 1226 O O . THR A 1 158 ? 49.035 -26.345 64.910 1.00 19.74 155 THR A O 1
ATOM 1230 N N . PRO A 1 159 ? 48.270 -28.401 65.297 1.00 23.05 156 PRO A N 1
ATOM 1231 C CA . PRO A 1 159 ? 49.641 -28.898 65.518 1.00 23.12 156 PRO A CA 1
ATOM 1232 C C . PRO A 1 159 ? 50.499 -28.808 64.248 1.00 22.01 156 PRO A C 1
ATOM 1233 O O . PRO A 1 159 ? 51.740 -28.539 64.303 1.00 24.18 156 PRO A O 1
ATOM 1237 N N . GLU A 1 160 ? 49.866 -28.946 63.100 1.00 23.59 157 GLU A N 1
ATOM 1238 C CA . GLU A 1 160 ? 50.606 -28.903 61.840 1.00 24.91 157 GLU A CA 1
ATOM 1239 C C . GLU A 1 160 ? 51.208 -27.514 61.623 1.00 22.28 157 GLU A C 1
ATOM 1240 O O . GLU A 1 160 ? 52.380 -27.392 61.224 1.00 21.46 157 GLU A O 1
ATOM 1246 N N A ARG A 1 161 ? 50.441 -26.468 61.904 0.50 19.80 158 ARG A N 1
ATOM 1247 N N B ARG A 1 161 ? 50.434 -26.455 61.868 0.50 21.08 158 ARG A N 1
ATOM 1248 C CA A ARG A 1 161 ? 50.950 -25.157 61.612 0.50 18.11 158 ARG A CA 1
ATOM 1249 C CA B ARG A 1 161 ? 50.962 -25.122 61.610 0.50 20.12 158 ARG A CA 1
ATOM 1250 C C A ARG A 1 161 ? 52.019 -24.798 62.675 0.50 17.34 158 ARG A C 1
ATOM 1251 C C B ARG A 1 161 ? 52.039 -24.810 62.677 0.50 18.14 158 ARG A C 1
ATOM 1252 O O A ARG A 1 161 ? 53.019 -24.141 62.386 0.50 17.49 158 ARG A O 1
ATOM 1253 O O B ARG A 1 161 ? 53.080 -24.223 62.388 0.50 20.27 158 ARG A O 1
ATOM 1268 N N . GLN A 1 162 ? 51.815 -25.232 63.924 1.00 19.47 159 GLN A N 1
ATOM 1269 C CA . GLN A 1 162 ? 52.823 -25.080 64.923 1.00 20.44 159 GLN A CA 1
ATOM 1270 C C . GLN A 1 162 ? 54.153 -25.737 64.533 1.00 20.06 159 GLN A C 1
ATOM 1271 O O . GLN A 1 162 ? 55.224 -25.150 64.680 1.00 22.32 159 GLN A O 1
ATOM 1277 N N . GLU A 1 163 ? 54.085 -26.964 64.030 1.00 22.16 160 GLU A N 1
ATOM 1278 C CA . GLU A 1 163 ? 55.289 -27.650 63.632 1.00 23.49 160 GLU A CA 1
ATOM 1279 C C . GLU A 1 163 ? 55.993 -26.990 62.440 1.00 21.08 160 GLU A C 1
ATOM 1280 O O . GLU A 1 163 ? 57.204 -26.900 62.460 1.00 22.54 160 GLU A O 1
ATOM 1286 N N . PHE A 1 164 ? 55.231 -26.452 61.485 1.00 21.31 161 PHE A N 1
ATOM 1287 C CA . PHE A 1 164 ? 55.828 -25.722 60.344 1.00 20.12 161 PHE A CA 1
ATOM 1288 C C . PHE A 1 164 ? 56.632 -24.529 60.899 1.00 18.64 161 PHE A C 1
ATOM 1289 O O . PHE A 1 164 ? 57.811 -24.312 60.564 1.00 20.59 161 PHE A O 1
ATOM 1297 N N . ILE A 1 165 ? 56.001 -23.764 61.803 1.00 18.31 162 ILE A N 1
ATOM 1298 C CA . ILE A 1 165 ? 56.613 -22.533 62.306 1.00 17.47 162 ILE A CA 1
ATOM 1299 C C . ILE A 1 165 ? 57.882 -22.914 63.072 1.00 17.53 162 ILE A C 1
ATOM 1300 O O . ILE A 1 165 ? 58.911 -22.277 62.963 1.00 18.66 162 ILE A O 1
ATOM 1305 N N . ARG A 1 166 ? 57.790 -23.928 63.962 1.00 18.52 163 ARG A N 1
ATOM 1306 C CA . ARG A 1 166 ? 58.957 -24.309 64.742 1.00 20.99 163 ARG A CA 1
ATOM 1307 C C . ARG A 1 166 ? 60.080 -24.911 63.877 1.00 22.01 163 ARG A C 1
ATOM 1308 O O . ARG A 1 166 ? 61.243 -24.726 64.176 1.00 24.10 163 ARG A O 1
ATOM 1316 N N . THR A 1 167 ? 59.725 -25.567 62.764 1.00 23.51 164 THR A N 1
ATOM 1317 C CA . THR A 1 167 ? 60.724 -26.092 61.858 1.00 24.99 164 THR A CA 1
ATOM 1318 C C . THR A 1 167 ? 61.609 -25.012 61.269 1.00 22.65 164 THR A C 1
ATOM 1319 O O . THR A 1 167 ? 62.805 -25.151 61.188 1.00 26.82 164 THR A O 1
ATOM 1323 N N . HIS A 1 168 ? 60.974 -23.914 60.849 1.00 21.51 165 HIS A N 1
ATOM 1324 C CA . HIS A 1 168 ? 61.668 -22.805 60.181 1.00 21.01 165 HIS A CA 1
ATOM 1325 C C . HIS A 1 168 ? 62.182 -21.694 61.077 1.00 20.10 165 HIS A C 1
ATOM 1326 O O . HIS A 1 168 ? 63.135 -21.004 60.698 1.00 22.03 165 HIS A O 1
ATOM 1333 N N . PHE A 1 169 ? 61.519 -21.519 62.250 1.00 17.12 166 PHE A N 1
ATOM 1334 C CA . PHE A 1 169 ? 61.789 -20.410 63.169 1.00 16.92 166 PHE A CA 1
ATOM 1335 C C . PHE A 1 169 ? 61.934 -21.020 64.578 1.00 17.14 166 PHE A C 1
ATOM 1336 O O . PHE A 1 169 ? 61.118 -20.708 65.459 1.00 16.84 166 PHE A O 1
ATOM 1344 N N . PRO A 1 170 ? 62.951 -21.812 64.823 1.00 18.30 167 PRO A N 1
ATOM 1345 C CA . PRO A 1 170 ? 62.993 -22.573 66.088 1.00 19.95 167 PRO A CA 1
ATOM 1346 C C . PRO A 1 170 ? 63.028 -21.711 67.319 1.00 19.64 167 PRO A C 1
ATOM 1347 O O . PRO A 1 170 ? 62.573 -22.180 68.407 1.00 21.62 167 PRO A O 1
ATOM 1351 N N . SER A 1 171 ? 63.579 -20.497 67.264 1.00 18.65 168 SER A N 1
ATOM 1352 C CA . SER A 1 171 ? 63.658 -19.616 68.427 1.00 18.58 168 SER A CA 1
ATOM 1353 C C . SER A 1 171 ? 62.369 -18.829 68.721 1.00 16.73 168 SER A C 1
ATOM 1354 O O . SER A 1 171 ? 62.333 -18.011 69.640 1.00 17.85 168 SER A O 1
ATOM 1357 N N . VAL A 1 172 ? 61.340 -19.029 67.906 1.00 15.52 169 VAL A N 1
ATOM 1358 C CA . VAL A 1 172 ? 60.069 -18.255 68.077 1.00 13.77 169 VAL A CA 1
ATOM 1359 C C . VAL A 1 172 ? 59.538 -18.315 69.497 1.00 13.14 169 VAL A C 1
ATOM 1360 O O . VAL A 1 172 ? 59.444 -19.403 70.112 1.00 16.50 169 VAL A O 1
ATOM 1364 N N . ILE A 1 173 ? 59.161 -17.171 70.066 1.00 12.79 170 ILE A N 1
ATOM 1365 C CA . ILE A 1 173 ? 58.562 -17.155 71.385 1.00 12.41 170 ILE A CA 1
ATOM 1366 C C . ILE A 1 173 ? 57.054 -17.000 71.344 1.00 11.20 170 ILE A C 1
ATOM 1367 O O . ILE A 1 173 ? 56.397 -17.369 72.315 1.00 12.70 170 ILE A O 1
ATOM 1372 N N . ALA A 1 174 ? 56.526 -16.371 70.268 1.00 11.31 171 ALA A N 1
ATOM 1373 C CA . ALA A 1 174 ? 55.088 -16.099 70.201 1.00 10.97 171 ALA A CA 1
ATOM 1374 C C . ALA A 1 174 ? 54.762 -15.813 68.739 1.00 10.48 171 ALA A C 1
ATOM 1375 O O . ALA A 1 174 ? 55.653 -15.388 67.977 1.00 11.47 171 ALA A O 1
ATOM 1377 N N . VAL A 1 175 ? 53.496 -15.971 68.421 1.00 10.41 172 VAL A N 1
ATOM 1378 C CA . VAL A 1 175 ? 52.932 -15.657 67.090 1.00 10.28 172 VAL A CA 1
ATOM 1379 C C . VAL A 1 175 ? 51.793 -14.696 67.214 1.00 10.35 172 VAL A C 1
ATOM 1380 O O . VAL A 1 175 ? 51.048 -14.702 68.214 1.00 11.75 172 VAL A O 1
ATOM 1384 N N . GLU A 1 176 ? 51.598 -13.935 66.152 1.00 10.16 173 GLU A N 1
ATOM 1385 C CA . GLU A 1 176 ? 50.442 -13.037 66.112 1.00 10.19 173 GLU A CA 1
ATOM 1386 C C . GLU A 1 176 ? 50.251 -12.657 64.620 1.00 8.60 173 GLU A C 1
ATOM 1387 O O . GLU A 1 176 ? 50.755 -13.362 63.728 1.00 9.13 173 GLU A O 1
ATOM 1393 N N . MET A 1 177 ? 49.433 -11.645 64.343 1.00 8.62 174 MET A N 1
ATOM 1394 C CA . MET A 1 177 ? 48.936 -11.404 62.986 1.00 8.64 174 MET A CA 1
ATOM 1395 C C . MET A 1 177 ? 49.282 -10.011 62.434 1.00 8.29 174 MET A C 1
ATOM 1396 O O . MET A 1 177 ? 48.895 -9.705 61.308 1.00 9.41 174 MET A O 1
ATOM 1401 N N . GLU A 1 178 ? 50.000 -9.153 63.204 1.00 8.68 175 GLU A N 1
ATOM 1402 C CA . GLU A 1 178 ? 50.335 -7.826 62.707 1.00 8.84 175 GLU A CA 1
ATOM 1403 C C . GLU A 1 178 ? 51.794 -7.477 62.825 1.00 8.68 175 GLU A C 1
ATOM 1404 O O . GLU A 1 178 ? 52.218 -6.555 62.080 1.00 9.05 175 GLU A O 1
ATOM 1410 N N . ALA A 1 179 ? 52.575 -8.035 63.745 1.00 9.13 176 ALA A N 1
ATOM 1411 C CA . ALA A 1 179 ? 53.853 -7.445 64.092 1.00 9.32 176 ALA A CA 1
ATOM 1412 C C . ALA A 1 179 ? 54.811 -7.304 62.937 1.00 9.33 176 ALA A C 1
ATOM 1413 O O . ALA A 1 179 ? 55.487 -6.278 62.819 1.00 10.21 176 ALA A O 1
ATOM 1415 N N . SER A 1 180 ? 54.899 -8.332 62.059 1.00 9.46 177 SER A N 1
ATOM 1416 C CA . SER A 1 180 ? 55.847 -8.223 60.962 1.00 9.43 177 SER A CA 1
ATOM 1417 C C . SER A 1 180 ? 55.426 -7.176 59.953 1.00 9.24 177 SER A C 1
ATOM 1418 O O . SER A 1 180 ? 56.277 -6.622 59.225 1.00 9.88 177 SER A O 1
ATOM 1421 N N . ALA A 1 181 ? 54.122 -6.917 59.821 1.00 8.72 178 ALA A N 1
ATOM 1422 C CA . ALA A 1 181 ? 53.669 -5.830 58.953 1.00 8.40 178 ALA A CA 1
ATOM 1423 C C . ALA A 1 181 ? 54.030 -4.487 59.541 1.00 8.48 178 ALA A C 1
ATOM 1424 O O . ALA A 1 181 ? 54.495 -3.592 58.824 1.00 8.88 178 ALA A O 1
ATOM 1426 N N . ILE A 1 182 ? 53.827 -4.315 60.858 1.00 8.52 179 ILE A N 1
ATOM 1427 C CA . ILE A 1 182 ? 54.235 -3.130 61.535 1.00 8.58 179 ILE A CA 1
ATOM 1428 C C . ILE A 1 182 ? 55.744 -2.940 61.391 1.00 9.58 179 ILE A C 1
ATOM 1429 O O . ILE A 1 182 ? 56.241 -1.824 61.067 1.00 9.72 179 ILE A O 1
ATOM 1434 N N . ALA A 1 183 ? 56.492 -4.008 61.661 1.00 9.55 180 ALA A N 1
ATOM 1435 C CA . ALA A 1 183 ? 57.936 -3.937 61.636 1.00 9.45 180 ALA A CA 1
ATOM 1436 C C . ALA A 1 183 ? 58.501 -3.639 60.247 1.00 8.88 180 ALA A C 1
ATOM 1437 O O . ALA A 1 183 ? 59.426 -2.849 60.108 1.00 9.95 180 ALA A O 1
ATOM 1439 N N . GLN A 1 184 ? 57.929 -4.312 59.236 1.00 8.75 181 GLN A N 1
ATOM 1440 C CA . GLN A 1 184 ? 58.367 -4.036 57.874 1.00 8.43 181 GLN A CA 1
ATOM 1441 C C . GLN A 1 184 ? 58.075 -2.614 57.479 1.00 9.18 181 GLN A C 1
ATOM 1442 O O . GLN A 1 184 ? 58.904 -1.937 56.857 1.00 9.64 181 GLN A O 1
ATOM 1448 N N . THR A 1 185 ? 56.848 -2.148 57.802 1.00 8.53 182 THR A N 1
ATOM 1449 C CA . THR A 1 185 ? 56.521 -0.767 57.476 1.00 8.65 182 THR A CA 1
ATOM 1450 C C . THR A 1 185 ? 57.490 0.186 58.177 1.00 9.60 182 THR A C 1
ATOM 1451 O O . THR A 1 185 ? 57.999 1.141 57.561 1.00 9.67 182 THR A O 1
ATOM 1455 N N . CYS A 1 186 ? 57.752 -0.065 59.459 1.00 9.40 183 CYS A N 1
ATOM 1456 C CA . CYS A 1 186 ? 58.691 0.775 60.162 1.00 9.80 183 CYS A CA 1
ATOM 1457 C C . CYS A 1 186 ? 60.092 0.733 59.540 1.00 10.43 183 CYS A C 1
ATOM 1458 O O . CYS A 1 186 ? 60.745 1.746 59.471 1.00 11.52 183 CYS A O 1
ATOM 1461 N N . HIS A 1 187 ? 60.505 -0.439 59.087 1.00 10.30 184 HIS A N 1
ATOM 1462 C CA . HIS A 1 187 ? 61.795 -0.519 58.399 1.00 11.03 184 HIS A CA 1
ATOM 1463 C C . HIS A 1 187 ? 61.819 0.330 57.141 1.00 11.11 184 HIS A C 1
ATOM 1464 O O . HIS A 1 187 ? 62.750 1.084 56.928 1.00 12.17 184 HIS A O 1
ATOM 1471 N N . GLN A 1 188 ? 60.739 0.277 56.377 1.00 10.92 185 GLN A N 1
ATOM 1472 C CA . GLN A 1 188 ? 60.667 1.076 55.157 1.00 10.56 185 GLN A CA 1
ATOM 1473 C C . GLN A 1 188 ? 60.717 2.555 55.432 1.00 10.97 185 GLN A C 1
ATOM 1474 O O . GLN A 1 188 ? 61.225 3.336 54.634 1.00 12.64 185 GLN A O 1
ATOM 1480 N N . PHE A 1 189 ? 60.137 2.989 56.556 1.00 10.94 186 PHE A N 1
ATOM 1481 C CA . PHE A 1 189 ? 60.116 4.369 57.041 1.00 11.24 186 PHE A CA 1
ATOM 1482 C C . PHE A 1 189 ? 61.266 4.726 57.971 1.00 12.03 186 PHE A C 1
ATOM 1483 O O . PHE A 1 189 ? 61.294 5.804 58.557 1.00 16.08 186 PHE A O 1
ATOM 1491 N N . ASN A 1 190 ? 62.216 3.806 58.195 1.00 11.57 187 ASN A N 1
ATOM 1492 C CA . ASN A 1 190 ? 63.327 4.079 59.138 1.00 14.01 187 ASN A CA 1
ATOM 1493 C C . ASN A 1 190 ? 62.839 4.559 60.498 1.00 12.96 187 ASN A C 1
ATOM 1494 O O . ASN A 1 190 ? 63.376 5.543 61.043 1.00 15.52 187 ASN A O 1
ATOM 1499 N N . THR A 1 191 ? 61.848 3.888 61.069 1.00 11.28 188 THR A N 1
ATOM 1500 C CA . THR A 1 191 ? 61.211 4.246 62.319 1.00 11.38 188 THR A CA 1
ATOM 1501 C C . THR A 1 191 ? 61.470 3.152 63.362 1.00 10.76 188 THR A C 1
ATOM 1502 O O . THR A 1 191 ? 61.112 2.010 63.094 1.00 11.44 188 THR A O 1
ATOM 1506 N N . PRO A 1 192 ? 61.970 3.503 64.518 1.00 11.12 189 PRO A N 1
ATOM 1507 C CA . PRO A 1 192 ? 62.126 2.490 65.573 1.00 11.51 189 PRO A CA 1
ATOM 1508 C C . PRO A 1 192 ? 60.805 1.857 66.014 1.00 10.50 189 PRO A C 1
ATOM 1509 O O . PRO A 1 192 ? 59.811 2.557 66.134 1.00 11.44 189 PRO A O 1
ATOM 1513 N N . PHE A 1 193 ? 60.864 0.550 66.271 1.00 10.49 190 PHE A N 1
ATOM 1514 C CA . PHE A 1 193 ? 59.669 -0.120 66.828 1.00 10.37 190 PHE A CA 1
ATOM 1515 C C . PHE A 1 193 ? 60.073 -1.146 67.893 1.00 10.52 190 PHE A C 1
ATOM 1516 O O . PHE A 1 193 ? 61.214 -1.595 67.961 1.00 10.91 190 PHE A O 1
ATOM 1524 N N . VAL A 1 194 ? 59.059 -1.526 68.697 1.00 10.27 191 VAL A N 1
ATOM 1525 C CA . VAL A 1 194 ? 59.135 -2.708 69.518 1.00 9.86 191 VAL A CA 1
ATOM 1526 C C . VAL A 1 194 ? 57.732 -3.276 69.650 1.00 9.59 191 VAL A C 1
ATOM 1527 O O . VAL A 1 194 ? 56.766 -2.560 69.639 1.00 10.90 191 VAL A O 1
ATOM 1531 N N . VAL A 1 195 ? 57.693 -4.600 69.862 1.00 9.82 192 VAL A N 1
ATOM 1532 C CA . VAL A 1 195 ? 56.428 -5.299 70.147 1.00 9.87 192 VAL A CA 1
ATOM 1533 C C . VAL A 1 195 ? 56.456 -5.691 71.631 1.00 9.64 192 VAL A C 1
ATOM 1534 O O . VAL A 1 195 ? 57.421 -6.329 72.070 1.00 11.44 192 VAL A O 1
ATOM 1538 N N A VAL A 1 196 ? 55.422 -5.300 72.361 0.50 9.21 193 VAL A N 1
ATOM 1539 N N B VAL A 1 196 ? 55.429 -5.299 72.372 0.50 9.18 193 VAL A N 1
ATOM 1540 C CA A VAL A 1 196 ? 55.226 -5.644 73.761 0.50 9.50 193 VAL A CA 1
ATOM 154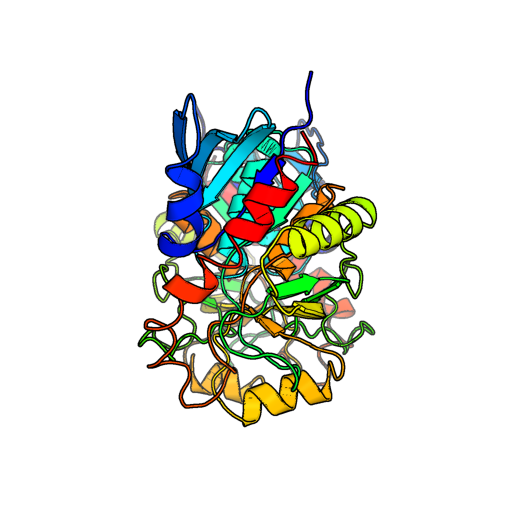1 C CA B VAL A 1 196 ? 55.260 -5.605 73.788 0.50 9.71 193 VAL A CA 1
ATOM 1542 C C A VAL A 1 196 ? 53.831 -6.130 73.943 0.50 10.18 193 VAL A C 1
ATOM 1543 C C B VAL A 1 196 ? 53.856 -6.122 73.978 0.50 9.95 193 VAL A C 1
ATOM 1544 O O A VAL A 1 196 ? 52.885 -5.342 74.122 0.50 12.29 193 VAL A O 1
ATOM 1545 O O B VAL A 1 196 ? 52.917 -5.338 74.192 0.50 12.84 193 VAL A O 1
ATOM 1552 N N . ARG A 1 197 ? 53.677 -7.435 73.743 1.00 10.14 194 ARG A N 1
ATOM 1553 C CA . ARG A 1 197 ? 52.368 -8.090 73.785 1.00 9.39 194 ARG A CA 1
ATOM 1554 C C . ARG A 1 197 ? 52.301 -8.989 75.028 1.00 9.23 194 ARG A C 1
ATOM 1555 O O . ARG A 1 197 ? 53.270 -9.096 75.786 1.00 10.34 194 ARG A O 1
ATOM 1563 N N . ALA A 1 198 ? 51.171 -9.642 75.195 1.00 9.81 195 ALA A N 1
ATOM 1564 C CA . ALA A 1 198 ? 50.994 -10.596 76.297 1.00 9.78 195 ALA A CA 1
ATOM 1565 C C . ALA A 1 198 ? 50.221 -11.805 75.783 1.00 9.53 195 ALA A C 1
ATOM 1566 O O . ALA A 1 198 ? 49.457 -11.708 74.819 1.00 9.67 195 ALA A O 1
ATOM 1568 N N . ILE A 1 199 ? 50.366 -12.940 76.484 1.00 9.52 196 ILE A N 1
ATOM 1569 C CA . ILE A 1 199 ? 49.902 -14.187 75.969 1.00 9.81 196 ILE A CA 1
ATOM 1570 C C . ILE A 1 199 ? 48.457 -14.463 76.331 1.00 9.88 196 ILE A C 1
ATOM 1571 O O . ILE A 1 199 ? 48.062 -14.496 77.516 1.00 10.96 196 ILE A O 1
ATOM 1576 N N . SER A 1 200 ? 47.641 -14.749 75.322 1.00 9.69 197 SER A N 1
ATOM 1577 C CA . SER A 1 200 ? 46.246 -15.119 75.486 1.00 9.88 197 SER A CA 1
ATOM 1578 C C . SER A 1 200 ? 45.950 -16.609 75.382 1.00 10.84 197 SER A C 1
ATOM 1579 O O . SER A 1 200 ? 44.909 -17.054 75.821 1.00 11.84 197 SER A O 1
ATOM 1582 N N . ASP A 1 201 ? 46.866 -17.340 74.751 1.00 10.01 198 ASP A N 1
ATOM 1583 C CA . ASP A 1 201 ? 46.612 -18.727 74.423 1.00 10.94 198 ASP A CA 1
ATOM 1584 C C . ASP A 1 201 ? 47.905 -19.334 73.976 1.00 11.31 198 ASP A C 1
ATOM 1585 O O . ASP A 1 201 ? 48.913 -18.626 73.741 1.00 11.62 198 ASP A O 1
ATOM 1590 N N . VAL A 1 202 ? 47.898 -20.680 73.831 1.00 12.51 199 VAL A N 1
ATOM 1591 C CA . VAL A 1 202 ? 49.086 -21.436 73.341 1.00 13.40 199 VAL A CA 1
ATOM 1592 C C . VAL A 1 202 ? 48.923 -21.970 71.937 1.00 13.84 199 VAL A C 1
ATOM 1593 O O . VAL A 1 202 ? 49.600 -22.913 71.544 1.00 15.09 199 VAL A O 1
ATOM 1597 N N . ALA A 1 203 ? 48.039 -21.340 71.180 1.00 13.44 200 ALA A N 1
ATOM 1598 C CA . ALA A 1 203 ? 48.000 -21.615 69.720 1.00 14.58 200 ALA A CA 1
ATOM 1599 C C . ALA A 1 203 ? 47.703 -23.092 69.415 1.00 14.98 200 ALA A C 1
ATOM 1600 O O . ALA A 1 203 ? 48.197 -23.628 68.463 1.00 19.31 200 ALA A O 1
ATOM 1602 N N . ASP A 1 204 ? 46.821 -23.670 70.204 1.00 15.58 201 ASP A N 1
ATOM 1603 C CA . ASP A 1 204 ? 46.376 -25.080 69.996 1.00 17.08 201 ASP A CA 1
ATOM 1604 C C . ASP A 1 204 ? 44.897 -25.139 69.661 1.00 16.68 201 ASP A C 1
ATOM 1605 O O . ASP A 1 204 ? 44.227 -24.125 69.425 1.00 16.70 201 ASP A O 1
ATOM 1610 N N . LYS A 1 205 ? 44.361 -26.347 69.503 1.00 17.70 202 LYS A N 1
ATOM 1611 C CA . LYS A 1 205 ? 43.012 -26.498 69.028 1.00 18.59 202 LYS A CA 1
ATOM 1612 C C . LYS A 1 205 ? 41.932 -25.855 69.880 1.00 18.64 202 LYS A C 1
ATOM 1613 O O . LYS A 1 205 ? 40.924 -25.501 69.415 1.00 21.92 202 LYS A O 1
ATOM 1619 N N A GLU A 1 206 ? 42.195 -25.746 71.180 0.50 17.68 203 GLU A N 1
ATOM 1620 N N B GLU A 1 206 ? 42.236 -25.719 71.162 0.50 17.18 203 GLU A N 1
ATOM 1621 C CA A GLU A 1 206 ? 41.235 -25.141 72.127 0.50 18.95 203 GLU A CA 1
ATOM 1622 C CA B GLU A 1 206 ? 41.318 -25.132 72.128 0.50 18.08 203 GLU A CA 1
ATOM 1623 C C A GLU A 1 206 ? 41.332 -23.597 72.080 0.50 15.69 203 GLU A C 1
ATOM 1624 C C B GLU A 1 206 ? 41.493 -23.606 72.230 0.50 16.26 203 GLU A C 1
ATOM 1625 O O A GLU A 1 206 ? 40.381 -22.897 72.512 0.50 17.50 203 GLU A O 1
ATOM 1626 O O B GLU A 1 206 ? 40.713 -22.961 72.939 0.50 17.78 203 GLU A O 1
ATOM 1637 N N A SER A 1 207 ? 42.454 -23.093 71.537 0.50 13.92 204 SER A N 1
ATOM 1638 N N B SER A 1 207 ? 42.486 -23.040 71.533 0.50 14.69 204 SER A N 1
ATOM 1639 C CA A SER A 1 207 ? 42.774 -21.679 71.672 0.50 13.27 204 SER A CA 1
ATOM 1640 C CA B SER A 1 207 ? 42.727 -21.611 71.690 0.50 15.25 204 SER A CA 1
ATOM 1641 C C A SER A 1 207 ? 41.725 -20.723 71.082 0.50 13.76 204 SER A C 1
ATOM 1642 C C B SER A 1 207 ? 41.652 -20.711 71.105 0.50 14.36 204 SER A C 1
ATOM 1643 O O A SER A 1 207 ? 41.473 -19.678 71.659 0.50 13.96 204 SER A O 1
ATOM 1644 O O B SER A 1 207 ? 41.310 -19.698 71.698 0.50 15.35 204 SER A O 1
ATOM 1649 N N . PRO A 1 208 ? 41.096 -21.049 69.940 1.00 15.05 205 PRO A N 1
ATOM 1650 C CA . PRO A 1 208 ? 40.104 -20.112 69.410 1.00 16.20 205 PRO A CA 1
ATOM 1651 C C . PRO A 1 208 ? 38.924 -19.902 70.340 1.00 16.52 205 PRO A C 1
ATOM 1652 O O . PRO A 1 208 ? 38.410 -18.815 70.376 1.00 24.79 205 PRO A O 1
ATOM 1656 N N . MET A 1 209 ? 38.541 -20.924 71.077 1.00 13.74 206 MET A N 1
ATOM 1657 C CA . MET A 1 209 ? 37.447 -20.851 72.021 1.00 15.37 206 MET A CA 1
ATOM 1658 C C . MET A 1 209 ? 37.744 -20.167 73.327 1.00 13.00 206 MET A C 1
ATOM 1659 O O . MET A 1 209 ? 36.835 -19.734 73.959 1.00 16.06 206 MET A O 1
ATOM 1666 N N . SER A 1 210 ? 38.974 -20.264 73.748 1.00 12.69 207 SER A N 1
ATOM 1667 C CA . SER A 1 210 ? 39.384 -19.636 74.988 1.00 12.85 207 SER A CA 1
ATOM 1668 C C . SER A 1 210 ? 39.995 -18.266 74.831 1.00 12.21 207 SER A C 1
ATOM 1669 O O . SER A 1 210 ? 40.177 -17.526 75.829 1.00 12.19 207 SER A O 1
ATOM 1672 N N . PHE A 1 211 ? 40.291 -17.853 73.603 1.00 12.39 208 PHE A N 1
ATOM 1673 C CA . PHE A 1 211 ? 40.888 -16.551 73.331 1.00 12.09 208 PHE A CA 1
ATOM 1674 C C . PHE A 1 211 ? 40.1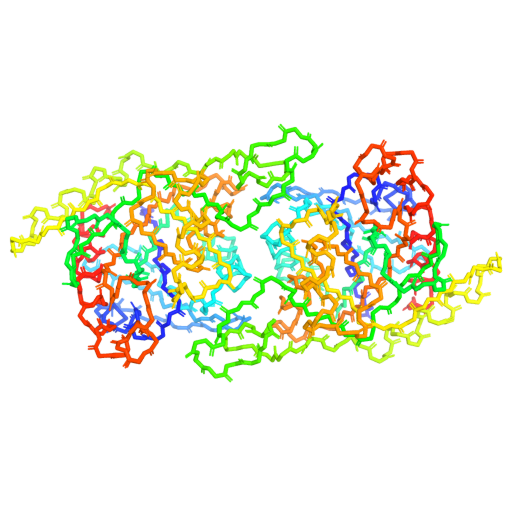38 -15.420 74.016 1.00 11.52 208 PHE A C 1
ATOM 1675 O O . PHE A 1 211 ? 40.723 -14.544 74.633 1.00 13.29 208 PHE A O 1
ATOM 1683 N N . ASP A 1 212 ? 38.828 -15.420 73.813 1.00 12.45 209 ASP A N 1
ATOM 1684 C CA . ASP A 1 212 ? 37.980 -14.346 74.315 1.00 12.50 209 ASP A CA 1
ATOM 1685 C C . ASP A 1 212 ? 38.031 -14.221 75.864 1.00 11.31 209 ASP A C 1
ATOM 1686 O O . ASP A 1 212 ? 37.973 -13.114 76.390 1.00 13.37 209 ASP A O 1
ATOM 1691 N N . GLU A 1 213 ? 38.178 -15.339 76.555 1.00 11.18 210 GLU A N 1
ATOM 1692 C CA . GLU A 1 213 ? 38.230 -15.284 78.033 1.00 11.31 210 GLU A CA 1
ATOM 1693 C C . GLU A 1 213 ? 39.527 -14.705 78.554 1.00 11.06 210 GLU A C 1
ATOM 1694 O O . GLU A 1 213 ? 39.547 -14.086 79.601 1.00 13.02 210 GLU A O 1
ATOM 1700 N N . PHE A 1 214 ? 40.626 -14.858 77.767 1.00 11.58 211 PHE A N 1
ATOM 1701 C CA . PHE A 1 214 ? 41.961 -14.419 78.182 1.00 11.38 211 PHE A CA 1
ATOM 1702 C C . PHE A 1 214 ? 42.378 -13.112 77.549 1.00 11.36 211 PHE A C 1
ATOM 1703 O O . PHE A 1 214 ? 43.370 -12.503 77.993 1.00 11.46 211 PHE A O 1
ATOM 1711 N N . LEU A 1 215 ? 41.664 -12.629 76.554 1.00 11.10 212 LEU A N 1
ATOM 1712 C CA . LEU A 1 215 ? 42.023 -11.359 75.912 1.00 11.31 212 LEU A CA 1
ATOM 1713 C C . LEU A 1 215 ? 42.063 -10.214 76.932 1.00 10.64 212 LEU A C 1
ATOM 1714 O O . LEU A 1 215 ? 43.000 -9.429 76.901 1.00 10.88 212 LEU A O 1
ATOM 1719 N N . PRO A 1 216 ? 41.112 -10.138 77.912 1.00 10.98 213 PRO A N 1
ATOM 1720 C CA . PRO A 1 216 ? 41.204 -9.023 78.876 1.00 11.23 213 PRO A CA 1
ATOM 1721 C C . PRO A 1 216 ? 42.484 -9.075 79.667 1.00 10.42 213 PRO A C 1
ATOM 1722 O O . PRO A 1 216 ? 43.089 -8.042 79.963 1.00 10.87 213 PRO A O 1
ATOM 1726 N N . LEU A 1 217 ? 42.913 -10.278 80.090 1.00 10.65 214 LEU A N 1
ATOM 1727 C CA . LEU A 1 217 ? 44.162 -10.415 80.811 1.00 10.75 214 LEU A CA 1
ATOM 1728 C C . LEU A 1 217 ? 45.324 -9.956 79.985 1.00 9.45 214 LEU A C 1
ATOM 1729 O O . LEU A 1 217 ? 46.217 -9.237 80.438 1.00 10.43 214 LEU A O 1
ATOM 1734 N N . ALA A 1 218 ? 45.364 -10.431 78.733 1.00 9.78 215 ALA A N 1
ATOM 1735 C CA . ALA A 1 218 ? 46.462 -10.040 77.850 1.00 10.64 215 ALA A CA 1
ATOM 1736 C C . ALA A 1 218 ? 46.513 -8.549 77.582 1.00 9.90 215 ALA A C 1
ATOM 1737 O O . ALA A 1 218 ? 47.587 -7.918 77.593 1.00 10.82 215 ALA A O 1
ATOM 1739 N N . ALA A 1 219 ? 45.347 -7.978 77.324 1.00 9.84 216 ALA A N 1
ATOM 1740 C CA . ALA A 1 219 ? 45.261 -6.521 77.102 1.00 10.74 216 ALA A CA 1
ATOM 1741 C C . ALA A 1 219 ? 45.701 -5.759 78.330 1.00 10.73 216 ALA A C 1
ATOM 1742 O O . ALA A 1 219 ? 46.421 -4.754 78.263 1.00 12.24 216 ALA A O 1
ATOM 1744 N N . GLN A 1 220 ? 45.296 -6.220 79.530 1.00 11.24 217 GLN A N 1
ATOM 1745 C CA . GLN A 1 220 ? 45.698 -5.536 80.757 1.00 12.29 217 GLN A CA 1
ATOM 1746 C C . GLN A 1 220 ? 47.218 -5.558 80.914 1.00 12.03 217 GLN A C 1
ATOM 1747 O O . GLN A 1 220 ? 47.832 -4.540 81.227 1.00 12.53 217 GLN A O 1
ATOM 1753 N N A SER A 1 221 ? 47.863 -6.718 80.721 0.50 10.63 218 SER A N 1
ATOM 1754 N N B SER A 1 221 ? 47.816 -6.727 80.686 0.50 11.06 218 SER A N 1
ATOM 1755 C CA A SER A 1 221 ? 49.300 -6.820 80.922 0.50 11.76 218 SER A CA 1
ATOM 1756 C CA B SER A 1 221 ? 49.221 -6.937 80.874 0.50 11.74 218 SER A CA 1
ATOM 1757 C C A SER A 1 221 ? 50.034 -5.942 79.925 0.50 10.80 218 SER A C 1
ATOM 1758 C C B SER A 1 221 ? 50.041 -6.112 79.881 0.50 11.13 218 SER A C 1
ATOM 1759 O O A SER A 1 221 ? 50.913 -5.143 80.289 0.50 11.62 218 SER A O 1
ATOM 1760 O O B SER A 1 221 ? 51.069 -5.462 80.216 0.50 11.11 218 SER A O 1
ATOM 1765 N N A SER A 1 222 ? 49.699 -6.110 78.641 0.50 10.84 219 SER A N 1
ATOM 1766 N N B SER A 1 222 ? 49.622 -6.160 78.608 0.50 9.90 219 SER A N 1
ATOM 1767 C CA A SER A 1 222 ? 50.423 -5.410 77.616 0.50 10.87 219 SER A CA 1
ATOM 1768 C CA B SER A 1 222 ? 50.331 -5.424 77.577 0.50 9.38 219 SER A CA 1
ATOM 1769 C C A SER A 1 222 ? 50.148 -3.890 77.726 0.50 11.20 219 SER A C 1
ATOM 1770 C C B SER A 1 222 ? 50.157 -3.912 77.797 0.50 9.89 219 SER A C 1
ATOM 1771 O O A SER A 1 222 ? 51.064 -3.097 77.440 0.50 12.21 219 SER A O 1
ATOM 1772 O O B SER A 1 222 ? 51.143 -3.156 77.647 0.50 10.89 219 SER A O 1
ATOM 1777 N N . SER A 1 223 ? 48.940 -3.489 78.100 1.00 10.76 220 SER A N 1
ATOM 1778 C CA . SER A 1 223 ? 48.682 -2.066 78.299 1.00 11.49 220 SER A CA 1
ATOM 1779 C C . SER A 1 223 ? 49.473 -1.469 79.452 1.00 11.36 220 SER A C 1
ATOM 1780 O O . SER A 1 223 ? 49.871 -0.314 79.395 1.00 12.08 220 SER A O 1
ATOM 1783 N N . GLU A 1 224 ? 49.626 -2.241 80.525 1.00 11.91 221 GLU A N 1
ATOM 1784 C CA . GLU A 1 224 ? 50.342 -1.744 81.688 1.00 11.92 221 GLU A CA 1
ATOM 1785 C C . GLU A 1 224 ? 51.822 -1.563 81.275 1.00 12.23 221 GLU A C 1
ATOM 1786 O O . GLU A 1 224 ? 52.450 -0.573 81.610 1.00 13.12 221 GLU A O 1
ATOM 1792 N N . MET A 1 225 ? 52.378 -2.507 80.493 1.00 12.59 222 MET A N 1
ATOM 1793 C CA . MET A 1 225 ? 53.711 -2.320 79.951 1.00 13.04 222 MET A CA 1
ATOM 1794 C C . MET A 1 225 ? 53.828 -1.019 79.162 1.00 11.90 222 MET A C 1
ATOM 1795 O O . MET A 1 225 ? 54.769 -0.242 79.351 1.00 12.58 222 MET A O 1
ATOM 1800 N N . VAL A 1 226 ? 52.926 -0.811 78.226 1.00 11.77 223 VAL A N 1
ATOM 1801 C CA . VAL A 1 226 ? 53.040 0.338 77.343 1.00 11.61 223 VAL A CA 1
ATOM 1802 C C . VAL A 1 226 ? 52.860 1.649 78.138 1.00 11.06 223 VAL A C 1
ATOM 1803 O O . VAL A 1 226 ? 53.617 2.598 77.928 1.00 11.98 223 VAL A O 1
ATOM 1807 N N . LEU A 1 227 ? 51.938 1.694 79.106 1.00 11.24 224 LEU A N 1
ATOM 1808 C CA . LEU A 1 227 ? 51.796 2.876 79.909 1.00 12.50 224 LEU A CA 1
ATOM 1809 C C . LEU A 1 227 ? 53.074 3.174 80.634 1.00 12.00 224 LEU A C 1
ATOM 1810 O O . LEU A 1 227 ? 53.536 4.330 80.717 1.00 12.57 224 LEU A O 1
ATOM 1815 N N . ASN A 1 228 ? 53.694 2.141 81.250 1.00 11.65 225 ASN A N 1
ATOM 1816 C CA . ASN A 1 228 ? 54.940 2.354 81.998 1.00 12.59 225 ASN A CA 1
ATOM 1817 C C . ASN A 1 228 ? 56.002 2.854 81.025 1.00 11.80 225 ASN A C 1
ATOM 1818 O O . ASN A 1 228 ? 56.815 3.734 81.353 1.00 13.68 225 ASN A O 1
ATOM 1823 N N . MET A 1 229 ? 56.063 2.297 79.837 1.00 11.62 226 MET A N 1
ATOM 1824 C CA . MET A 1 229 ? 57.112 2.701 78.796 1.00 11.60 226 MET A CA 1
ATOM 1825 C C . MET A 1 229 ? 56.915 4.156 78.391 1.00 11.23 226 MET A C 1
ATOM 1826 O O . MET A 1 229 ? 57.923 4.889 78.330 1.00 12.92 226 MET A O 1
ATOM 1831 N N . VAL A 1 230 ? 55.700 4.587 78.095 1.00 12.06 227 VAL A N 1
ATOM 1832 C CA . VAL A 1 230 ? 55.560 5.919 77.590 1.00 13.06 227 VAL A CA 1
ATOM 1833 C C . VAL A 1 230 ? 55.908 6.902 78.714 1.00 13.78 227 VAL A C 1
ATOM 1834 O O . VAL A 1 230 ? 56.475 7.994 78.438 1.00 14.45 227 VAL A O 1
ATOM 1838 N N . THR A 1 231 ? 55.556 6.611 79.973 1.00 14.12 228 THR A N 1
ATOM 1839 C CA . THR A 1 231 ? 55.883 7.461 81.062 1.00 15.60 228 THR A CA 1
ATOM 1840 C C . THR A 1 231 ? 57.408 7.591 81.182 1.00 16.08 228 THR A C 1
ATOM 1841 O O . THR A 1 231 ? 57.946 8.679 81.471 1.00 18.72 228 THR A O 1
ATOM 1845 N N . LEU A 1 232 ? 58.161 6.501 80.987 1.00 14.96 229 LEU A N 1
ATOM 1846 C CA . LEU A 1 232 ? 59.610 6.511 80.982 1.00 16.87 229 LEU A CA 1
ATOM 1847 C C . LEU A 1 232 ? 60.237 7.335 79.874 1.00 17.51 229 LEU A C 1
ATOM 1848 O O . LEU A 1 232 ? 61.372 7.776 79.967 1.00 22.16 229 LEU A O 1
ATOM 1853 N N . LEU A 1 233 ? 59.527 7.411 78.731 1.00 16.55 230 LEU A N 1
ATOM 1854 C CA . LEU A 1 233 ? 59.963 8.115 77.575 1.00 18.66 230 LEU A CA 1
ATOM 1855 C C . LEU A 1 233 ? 59.547 9.652 77.559 1.00 19.10 230 LEU A C 1
ATOM 1856 O O . LEU A 1 233 ? 59.992 10.361 76.745 1.00 22.52 230 LEU A O 1
ATOM 1861 N N . LYS A 1 234 ? 58.757 10.143 78.539 1.00 22.85 231 LYS A N 1
ATOM 1862 C CA . LYS A 1 234 ? 58.324 11.569 78.638 1.00 27.44 231 LYS A CA 1
ATOM 1863 C C . LYS A 1 234 ? 59.551 12.496 78.916 1.00 32.65 231 LYS A C 1
ATOM 1864 O O . LYS A 1 234 ? 60.665 12.079 79.3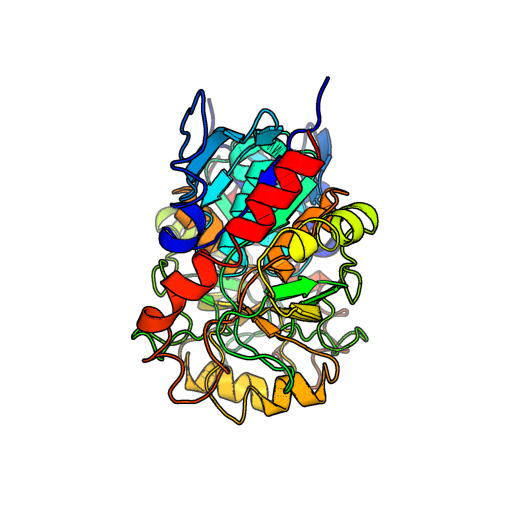65 1.00 28.98 231 LYS A O 1
ATOM 1870 N N . ASN B 1 2 ? 39.450 19.948 37.109 1.00 25.74 -1 ASN B N 1
ATOM 1871 C CA . ASN B 1 2 ? 39.407 18.599 37.738 1.00 21.92 -1 ASN B CA 1
ATOM 1872 C C . ASN B 1 2 ? 39.300 17.492 36.726 1.00 19.00 -1 ASN B C 1
ATOM 1873 O O . ASN B 1 2 ? 38.541 17.568 35.755 1.00 19.40 -1 ASN B O 1
ATOM 1878 N N . ALA B 1 3 ? 40.116 16.469 36.907 1.00 16.04 0 ALA B N 1
ATOM 1879 C CA . ALA B 1 3 ? 40.081 15.230 36.095 1.00 15.60 0 ALA B CA 1
ATOM 1880 C C . ALA B 1 3 ? 40.342 14.011 36.944 1.00 15.10 0 ALA B C 1
ATOM 1881 O O . ALA B 1 3 ? 40.985 14.120 37.997 1.00 16.89 0 ALA B O 1
ATOM 1883 N N A MET B 1 4 ? 39.864 12.846 36.547 0.50 15.81 1 MET B N 1
ATOM 1884 N N B MET B 1 4 ? 39.846 12.893 36.472 0.50 16.73 1 MET B N 1
ATOM 1885 C CA A MET B 1 4 ? 40.141 11.597 37.320 0.50 16.00 1 MET B CA 1
ATOM 1886 C CA B MET B 1 4 ? 40.213 11.588 36.992 0.50 17.94 1 MET B CA 1
ATOM 1887 C C A MET B 1 4 ? 41.650 11.386 37.412 0.50 15.07 1 MET B C 1
ATOM 1888 C C B MET B 1 4 ? 41.722 11.532 37.242 0.50 15.98 1 MET B C 1
ATOM 1889 O O A MET B 1 4 ? 42.348 11.515 36.386 0.50 15.93 1 MET B O 1
ATOM 1890 O O B MET B 1 4 ? 42.497 11.863 36.315 0.50 16.72 1 MET B O 1
ATOM 1899 N N A LYS B 1 5 ? 42.132 11.027 38.600 0.50 13.93 2 LYS B N 1
ATOM 1900 N N B LYS B 1 5 ? 42.117 11.041 38.419 0.50 15.19 2 LYS B N 1
ATOM 1901 C CA A LYS B 1 5 ? 43.530 10.735 38.783 0.50 13.33 2 LYS B CA 1
ATOM 1902 C CA B LYS B 1 5 ? 43.502 10.755 38.685 0.50 13.91 2 LYS B CA 1
ATOM 1903 C C A LYS B 1 5 ? 43.686 9.212 38.875 0.50 13.47 2 LYS B C 1
ATOM 1904 C C B LYS B 1 5 ? 43.676 9.232 38.853 0.50 13.24 2 LYS B C 1
ATOM 1905 O O A LYS B 1 5 ? 43.102 8.574 39.769 0.50 13.18 2 LYS B O 1
ATOM 1906 O O B LYS B 1 5 ? 43.103 8.621 39.772 0.50 13.41 2 LYS B O 1
ATOM 1917 N N . ILE B 1 6 ? 44.398 8.605 37.929 1.00 12.86 3 ILE B N 1
ATOM 1918 C CA . ILE B 1 6 ? 44.460 7.149 37.846 1.00 12.59 3 ILE B CA 1
ATOM 1919 C C . ILE B 1 6 ? 45.756 6.644 38.487 1.00 11.51 3 ILE B C 1
ATOM 1920 O O . ILE B 1 6 ? 46.855 6.949 38.035 1.00 12.07 3 ILE B O 1
ATOM 1925 N N . GLY B 1 7 ? 45.608 5.880 39.580 1.00 10.93 4 GLY B N 1
ATOM 1926 C CA . GLY B 1 7 ? 46.755 5.227 40.139 1.00 10.57 4 GLY B CA 1
ATOM 1927 C C . GLY B 1 7 ? 47.045 3.912 39.410 1.00 9.39 4 GLY B C 1
ATOM 1928 O O . GLY B 1 7 ? 46.116 3.189 39.058 1.00 10.97 4 GLY B O 1
ATOM 1929 N N . ILE B 1 8 ? 48.323 3.649 39.196 1.00 9.74 5 ILE B N 1
ATOM 1930 C CA . ILE B 1 8 ? 48.744 2.434 38.532 1.00 9.49 5 ILE B CA 1
ATOM 1931 C C . ILE B 1 8 ? 49.845 1.849 39.443 1.00 9.63 5 ILE B C 1
ATOM 1932 O O . ILE B 1 8 ? 50.786 2.576 39.752 1.00 10.80 5 ILE B O 1
ATOM 1937 N N A ILE B 1 9 ? 49.709 0.583 39.823 0.50 9.15 6 ILE B N 1
ATOM 1938 N N B ILE B 1 9 ? 49.704 0.607 39.889 0.50 9.60 6 ILE B N 1
ATOM 1939 C CA A ILE B 1 9 ? 50.635 -0.024 40.778 0.50 8.58 6 ILE B CA 1
ATOM 1940 C CA B ILE B 1 9 ? 50.716 0.043 40.809 0.50 9.80 6 ILE B CA 1
ATOM 1941 C C A ILE B 1 9 ? 51.286 -1.242 40.125 0.50 8.24 6 ILE B C 1
ATOM 1942 C C B ILE B 1 9 ? 51.286 -1.239 40.198 0.50 9.03 6 ILE B C 1
ATOM 1943 O O A ILE B 1 9 ? 50.567 -2.140 39.663 0.50 10.05 6 ILE B O 1
ATOM 1944 O O B ILE B 1 9 ? 50.523 -2.165 39.834 0.50 9.17 6 ILE B O 1
ATOM 1953 N N . GLY B 1 10 ? 52.604 -1.267 40.141 1.00 8.94 7 GLY B N 1
ATOM 1954 C CA . GLY B 1 10 ? 53.332 -2.473 39.824 1.00 9.99 7 GLY B CA 1
ATOM 1955 C C . GLY B 1 10 ? 54.414 -2.698 40.893 1.00 9.31 7 GLY B C 1
ATOM 1956 O O . GLY B 1 10 ? 54.889 -1.761 41.503 1.00 10.84 7 GLY B O 1
ATOM 1957 N N . ALA B 1 11 ? 54.742 -3.942 41.143 1.00 9.14 8 ALA B N 1
ATOM 1958 C CA . ALA B 1 11 ? 55.686 -4.269 42.209 1.00 9.38 8 ALA B CA 1
ATOM 1959 C C . ALA B 1 11 ? 57.107 -4.022 41.868 1.00 9.57 8 ALA B C 1
ATOM 1960 O O . ALA B 1 11 ? 57.861 -3.494 42.710 1.00 10.36 8 ALA B O 1
ATOM 1962 N N . MET B 1 12 ? 57.521 -4.385 40.649 1.00 9.71 9 MET B N 1
ATOM 1963 C CA . MET B 1 12 ? 58.932 -4.456 40.287 1.00 9.95 9 MET B CA 1
ATOM 1964 C C . MET B 1 12 ? 59.274 -3.358 39.266 1.00 10.64 9 MET B C 1
ATOM 1965 O O . MET B 1 12 ? 58.422 -2.892 38.493 1.00 10.90 9 MET B O 1
ATOM 1970 N N . GLU B 1 13 ? 60.580 -3.009 39.238 1.00 11.94 10 GLU B N 1
ATOM 1971 C CA . GLU B 1 13 ? 61.043 -2.099 38.227 1.00 12.33 10 GLU B CA 1
ATOM 1972 C C . GLU B 1 13 ? 60.626 -2.455 36.819 1.00 11.50 10 GLU B C 1
ATOM 1973 O O . GLU B 1 13 ? 60.175 -1.581 36.079 1.00 12.20 10 GLU B O 1
ATOM 1979 N N . GLN B 1 14 ? 60.758 -3.695 36.455 1.00 11.73 11 GLN B N 1
ATOM 1980 C CA . GLN B 1 14 ? 60.460 -4.092 35.084 1.00 13.16 11 GLN B CA 1
ATOM 1981 C C . GLN B 1 14 ? 58.963 -3.984 34.766 1.00 12.92 11 GLN B C 1
ATOM 1982 O O . GLN B 1 14 ? 58.555 -3.776 33.616 1.00 15.18 11 GLN B O 1
ATOM 1988 N N . GLU B 1 15 ? 58.142 -4.081 35.806 1.00 11.80 12 GLU B N 1
ATOM 1989 C CA . GLU B 1 15 ? 56.678 -3.967 35.635 1.00 11.29 12 GLU B CA 1
ATOM 1990 C C . GLU B 1 15 ? 56.224 -2.562 35.413 1.00 11.74 12 GLU B C 1
ATOM 1991 O O . GLU B 1 15 ? 55.135 -2.343 34.860 1.00 13.43 12 GLU B O 1
ATOM 1997 N N . VAL B 1 16 ? 57.003 -1.583 35.866 1.00 10.79 13 VAL B N 1
ATOM 1998 C CA . VAL B 1 16 ? 56.600 -0.178 35.699 1.00 11.42 13 VAL B CA 1
ATOM 1999 C C . VAL B 1 16 ? 57.385 0.555 34.613 1.00 11.22 13 VAL B C 1
ATOM 2000 O O . VAL B 1 16 ? 57.008 1.645 34.234 1.00 12.23 13 VAL B O 1
ATOM 2004 N N . ALA B 1 17 ? 58.485 -0.041 34.111 1.00 11.82 14 ALA B N 1
ATOM 2005 C CA . ALA B 1 17 ? 59.434 0.716 33.284 1.00 14.01 14 ALA B CA 1
ATOM 2006 C C . ALA B 1 17 ? 58.820 1.119 31.958 1.00 13.06 14 ALA B C 1
ATOM 2007 O O . ALA B 1 17 ? 59.139 2.184 31.434 1.00 16.08 14 ALA B O 1
ATOM 2009 N N . ILE B 1 18 ? 57.982 0.276 31.368 1.00 12.34 15 ILE B N 1
ATOM 2010 C CA . ILE B 1 18 ? 57.406 0.598 30.066 1.00 12.49 15 ILE B CA 1
ATOM 2011 C C . ILE B 1 18 ? 56.482 1.771 30.138 1.00 11.82 15 ILE B C 1
ATOM 2012 O O . ILE B 1 18 ? 56.580 2.728 29.354 1.00 13.84 15 ILE B O 1
ATOM 2017 N N . LEU B 1 19 ? 55.612 1.778 31.131 1.00 11.45 16 LEU B N 1
ATOM 2018 C CA . LEU B 1 19 ? 54.723 2.913 31.351 1.00 11.58 16 LEU B CA 1
ATOM 2019 C C . LEU B 1 19 ? 55.468 4.159 31.778 1.00 11.73 16 LEU B C 1
ATOM 2020 O O . LEU B 1 19 ? 55.153 5.258 31.315 1.00 12.48 16 LEU B O 1
ATOM 2025 N N . LYS B 1 20 ? 56.482 4.022 32.615 1.00 11.29 17 LYS B N 1
ATOM 2026 C CA . LYS B 1 20 ? 57.222 5.185 33.100 1.00 11.77 17 LYS B CA 1
ATOM 2027 C C . LYS B 1 20 ? 57.758 6.010 31.943 1.00 11.88 17 LYS B C 1
ATOM 2028 O O . LYS B 1 20 ? 57.630 7.253 31.961 1.00 12.41 17 LYS B O 1
ATOM 2034 N N . ASP B 1 21 ? 58.330 5.348 30.933 1.00 11.57 18 ASP B N 1
ATOM 2035 C CA . ASP B 1 21 ? 58.909 6.087 29.810 1.00 13.40 18 ASP B CA 1
ATOM 2036 C C . ASP B 1 21 ? 57.888 6.750 28.929 1.00 13.05 18 ASP B C 1
ATOM 2037 O O . ASP B 1 21 ? 58.300 7.615 28.091 1.00 15.12 18 ASP B O 1
ATOM 2042 N N A LYS B 1 22 ? 56.605 6.379 29.032 0.50 12.67 19 LYS B N 1
ATOM 2043 N N B LYS B 1 22 ? 56.599 6.385 29.030 0.50 12.56 19 LYS B N 1
ATOM 2044 C CA A LYS B 1 22 ? 55.547 7.007 28.240 0.50 12.80 19 LYS B CA 1
ATOM 2045 C CA B LYS B 1 22 ? 55.533 7.022 28.240 0.50 12.63 19 LYS B CA 1
ATOM 2046 C C A LYS B 1 22 ? 54.983 8.226 28.906 0.50 12.83 19 LYS B C 1
ATOM 2047 C C B LYS B 1 22 ? 54.903 8.189 28.923 0.50 12.75 19 LYS B C 1
ATOM 2048 O O A LYS B 1 22 ? 54.356 9.042 28.255 0.50 14.73 19 LYS B O 1
ATOM 2049 O O B LYS B 1 22 ? 54.103 8.895 28.315 0.50 14.10 19 LYS B O 1
ATOM 2060 N N . ILE B 1 23 ? 55.194 8.395 30.226 1.00 12.88 20 ILE B N 1
ATOM 2061 C CA . ILE B 1 23 ? 54.643 9.519 30.933 1.00 12.98 20 ILE B CA 1
ATOM 2062 C C . ILE B 1 23 ? 55.239 10.838 30.412 1.00 13.44 20 ILE B C 1
ATOM 2063 O O . ILE B 1 23 ? 56.455 10.958 30.280 1.00 15.51 20 ILE B O 1
ATOM 2068 N N A GLU B 1 24 ? 54.351 11.798 30.187 0.50 14.31 21 GLU B N 1
ATOM 2069 N N B GLU B 1 24 ? 54.352 11.801 30.189 0.50 14.41 21 GLU B N 1
ATOM 2070 C CA A GLU B 1 24 ? 54.724 13.156 29.859 0.50 15.51 21 GLU B CA 1
ATOM 2071 C CA B GLU B 1 24 ? 54.748 13.159 29.873 0.50 15.73 21 GLU B CA 1
ATOM 2072 C C A GLU B 1 24 ? 54.613 14.045 31.095 0.50 15.32 21 GLU B C 1
ATOM 2073 C C B GLU B 1 24 ? 54.604 14.056 31.094 0.50 15.36 21 GLU B C 1
ATOM 2074 O O A GLU B 1 24 ? 53.783 13.826 31.958 0.50 15.86 21 GLU B O 1
ATOM 2075 O O B GLU B 1 24 ? 53.771 13.842 31.956 0.50 15.85 21 GLU B O 1
ATOM 2086 N N . GLY B 1 25 ? 55.462 15.079 31.137 1.00 16.62 22 GLY B N 1
ATOM 2087 C CA . GLY B 1 25 ? 55.564 15.979 32.271 1.00 17.19 22 GLY B CA 1
ATOM 2088 C C . GLY B 1 25 ? 55.808 15.236 33.605 1.00 16.67 22 GLY B C 1
ATOM 2089 O O . GLY B 1 25 ? 55.140 15.503 34.626 1.00 17.81 22 GLY B O 1
ATOM 2090 N N . LEU B 1 26 ? 56.745 14.307 33.545 1.00 16.31 23 LEU B N 1
ATOM 2091 C CA . LEU B 1 26 ? 57.028 13.415 34.633 1.00 16.49 23 LEU B CA 1
ATOM 2092 C C . LEU B 1 26 ? 57.661 14.168 35.787 1.00 16.18 23 LEU B C 1
ATOM 2093 O O . LEU B 1 26 ? 58.592 14.929 35.633 1.00 20.09 23 LEU B O 1
ATOM 2098 N N . SER B 1 27 ? 57.240 13.785 37.014 1.00 14.47 24 SER B N 1
ATOM 2099 C CA . SER B 1 27 ? 57.938 14.124 38.253 1.00 15.48 24 SER B CA 1
ATOM 2100 C C . SER B 1 27 ? 57.991 12.828 39.102 1.00 14.84 24 SER B C 1
ATOM 2101 O O . SER B 1 27 ? 57.142 11.968 38.955 1.00 14.69 24 SER B O 1
ATOM 2104 N N . THR B 1 28 ? 59.062 12.721 39.885 1.00 16.41 25 THR B N 1
ATOM 2105 C CA . THR B 1 28 ? 59.347 11.529 40.637 1.00 16.06 25 THR B CA 1
ATOM 2106 C C . THR B 1 28 ? 59.514 11.878 42.124 1.00 17.94 25 THR B C 1
ATOM 2107 O O . THR B 1 28 ? 60.229 12.807 42.444 1.00 19.23 25 THR B O 1
ATOM 2111 N N . VAL B 1 29 ? 58.980 11.042 43.007 1.00 16.11 26 VAL B N 1
ATOM 2112 C CA . VAL B 1 29 ? 59.337 11.128 44.398 1.00 17.19 26 VAL B CA 1
ATOM 2113 C C . VAL B 1 29 ? 59.419 9.684 44.939 1.00 16.35 26 VAL B C 1
ATOM 2114 O O . VAL B 1 29 ? 58.849 8.732 44.445 1.00 15.49 26 VAL B O 1
ATOM 2118 N N . THR B 1 30 ? 60.247 9.561 45.981 1.00 18.08 27 THR B N 1
ATOM 2119 C CA . THR B 1 30 ? 60.408 8.294 46.661 1.00 18.49 27 THR B CA 1
ATOM 2120 C C . THR B 1 30 ? 60.057 8.474 48.145 1.00 18.21 27 THR B C 1
ATOM 2121 O O . THR B 1 30 ? 60.457 9.464 48.764 1.00 25.08 27 THR B O 1
ATOM 2125 N N . LYS B 1 31 ? 59.348 7.521 48.721 1.00 16.87 28 LYS B N 1
ATOM 2126 C CA . LYS B 1 31 ? 58.958 7.545 50.144 1.00 17.42 28 LYS B CA 1
ATOM 2127 C C . LYS B 1 31 ? 58.756 6.129 50.562 1.00 15.30 28 LYS B C 1
ATOM 2128 O O . LYS B 1 31 ? 58.091 5.371 49.874 1.00 13.89 28 LYS B O 1
ATOM 2134 N N . ALA B 1 32 ? 59.305 5.745 51.732 1.00 17.53 29 ALA B N 1
ATOM 2135 C CA . ALA B 1 32 ? 59.090 4.429 52.302 1.00 16.40 29 ALA B CA 1
ATOM 2136 C C . ALA B 1 32 ? 59.413 3.299 51.372 1.00 15.44 29 ALA B C 1
ATOM 2137 O O . ALA B 1 32 ? 58.773 2.257 51.360 1.00 18.43 29 ALA B O 1
ATOM 2139 N N . GLY B 1 33 ? 60.434 3.474 50.586 1.00 18.28 30 GLY B N 1
ATOM 2140 C CA . GLY B 1 33 ? 60.827 2.387 49.695 1.00 18.95 30 GLY B CA 1
ATOM 2141 C C . GLY B 1 33 ? 59.939 2.292 48.422 1.00 20.52 30 GLY B C 1
ATOM 2142 O O . GLY B 1 33 ? 60.157 1.407 47.575 1.00 25.61 30 GLY B O 1
ATOM 2143 N N . CYS B 1 34 ? 59.036 3.227 48.264 1.00 13.75 31 CYS B N 1
ATOM 2144 C CA . CYS B 1 34 ? 58.179 3.307 47.089 1.00 13.03 31 CYS B CA 1
ATOM 2145 C C . CYS B 1 34 ? 58.613 4.407 46.169 1.00 13.15 31 CYS B C 1
ATOM 2146 O O . CYS B 1 34 ? 59.101 5.430 46.646 1.00 16.66 31 CYS B O 1
ATOM 2149 N N . THR B 1 35 ? 58.430 4.228 44.864 1.00 11.28 32 THR B N 1
ATOM 2150 C CA . THR B 1 35 ? 58.694 5.295 43.880 1.00 11.70 32 THR B CA 1
ATOM 2151 C C . THR B 1 35 ? 57.409 5.645 43.184 1.00 10.62 32 THR B C 1
ATOM 2152 O O . THR B 1 35 ? 56.681 4.748 42.736 1.00 11.78 32 THR B O 1
ATOM 2156 N N . PHE B 1 36 ? 57.154 6.951 43.087 1.00 11.13 33 PHE B N 1
ATOM 2157 C CA . PHE B 1 36 ? 55.908 7.447 42.494 1.00 10.80 33 PHE B CA 1
ATOM 2158 C C . PHE B 1 36 ? 56.310 8.325 41.302 1.00 11.46 33 PHE B C 1
ATOM 2159 O O . PHE B 1 36 ? 57.087 9.293 41.460 1.00 12.63 33 PHE B O 1
ATOM 2167 N N . TYR B 1 37 ? 55.738 8.013 40.143 1.00 10.51 34 TYR B N 1
ATOM 2168 C CA . TYR B 1 37 ? 55.962 8.700 38.884 1.00 11.03 34 TYR B CA 1
ATOM 2169 C C . TYR B 1 37 ? 54.664 9.390 38.472 1.00 11.27 34 TYR B C 1
ATOM 2170 O O . TYR B 1 37 ? 53.676 8.715 38.177 1.00 12.42 34 TYR B O 1
ATOM 2179 N N . THR B 1 38 ? 54.650 10.738 38.499 1.00 11.65 35 THR B N 1
ATOM 2180 C CA . THR B 1 38 ? 53.413 11.488 38.302 1.00 12.08 35 THR B CA 1
ATOM 2181 C C . THR B 1 38 ? 53.517 12.247 36.951 1.00 12.14 35 THR B C 1
ATOM 2182 O O . THR B 1 38 ? 54.541 12.881 36.701 1.00 13.73 35 THR B O 1
ATOM 2186 N N . GLY B 1 39 ? 52.419 12.209 36.187 1.00 12.16 36 GLY B N 1
ATOM 2187 C CA . GLY B 1 39 ? 52.375 12.960 34.948 1.00 12.77 36 GLY B CA 1
ATOM 2188 C C . GLY B 1 39 ? 51.190 12.509 34.174 1.00 13.72 36 GLY B C 1
ATOM 2189 O O . GLY B 1 39 ? 50.151 12.114 34.732 1.00 15.22 36 GLY B O 1
ATOM 2190 N N . THR B 1 40 ? 51.276 12.608 32.821 1.00 14.67 37 THR B N 1
ATOM 2191 C CA . THR B 1 40 ? 50.174 12.200 31.992 1.00 15.11 37 THR B CA 1
ATOM 2192 C C . THR B 1 40 ? 50.538 11.050 31.086 1.00 13.88 37 THR B C 1
ATOM 2193 O O . THR B 1 40 ? 51.692 10.937 30.663 1.00 15.87 37 THR B O 1
ATOM 2197 N N . LEU B 1 41 ? 49.551 10.230 30.783 1.00 14.81 38 LEU B N 1
ATOM 2198 C CA . LEU B 1 41 ? 49.711 9.142 29.833 1.00 15.49 38 LEU B CA 1
ATOM 2199 C C . LEU B 1 41 ? 48.570 9.276 28.843 1.00 14.82 38 LEU B C 1
ATOM 2200 O O . LEU B 1 41 ? 47.414 9.137 29.171 1.00 14.38 38 LEU B O 1
ATOM 2205 N N . ASN B 1 42 ? 48.914 9.633 27.606 1.00 15.83 39 ASN B N 1
ATOM 2206 C CA . ASN B 1 42 ? 47.944 9.999 26.579 1.00 16.95 39 ASN B CA 1
ATOM 2207 C C . ASN B 1 42 ? 46.874 10.937 27.116 1.00 15.94 39 ASN B C 1
ATOM 2208 O O . ASN B 1 42 ? 45.677 10.794 26.844 1.00 18.05 39 ASN B O 1
ATOM 2213 N N . GLY B 1 43 ? 47.329 11.951 27.826 1.00 16.55 40 GLY B N 1
ATOM 2214 C CA . GLY B 1 43 ? 46.458 12.972 28.387 1.00 17.47 40 GLY B CA 1
ATOM 2215 C C . GLY B 1 43 ? 45.712 12.599 29.659 1.00 16.14 40 GLY B C 1
ATOM 2216 O O . GLY B 1 43 ? 45.095 13.471 30.275 1.00 20.47 40 GLY B O 1
ATOM 2217 N N . ALA B 1 44 ? 45.787 11.340 30.116 1.00 15.81 41 ALA B N 1
ATOM 2218 C CA . ALA B 1 44 ? 45.181 10.931 31.404 1.00 14.64 41 ALA B CA 1
ATOM 2219 C C . ALA B 1 44 ? 46.151 11.329 32.508 1.00 13.86 41 ALA B C 1
ATOM 2220 O O . ALA B 1 44 ? 47.365 11.114 32.433 1.00 14.77 41 ALA B O 1
ATOM 2222 N N . ASP B 1 45 ? 45.609 11.830 33.599 1.00 14.27 42 ASP B N 1
ATOM 2223 C CA . ASP B 1 45 ? 46.438 12.140 34.819 1.00 13.28 42 ASP B CA 1
ATOM 2224 C C . ASP B 1 45 ? 46.691 10.835 35.558 1.00 12.33 42 ASP B C 1
ATOM 2225 O O . ASP B 1 45 ? 45.725 10.192 35.973 1.00 13.92 42 ASP B O 1
ATOM 2230 N N . VAL B 1 46 ? 47.968 10.487 35.727 1.00 11.71 43 VAL B N 1
ATOM 2231 C CA . VAL B 1 46 ? 48.307 9.219 36.350 1.00 11.79 43 VAL B CA 1
ATOM 2232 C C . VAL B 1 46 ? 49.312 9.452 37.463 1.00 11.40 43 VAL B C 1
ATOM 2233 O O . VAL B 1 46 ? 50.047 10.407 37.490 1.00 11.28 43 VAL B O 1
ATOM 2237 N N . VAL B 1 47 ? 49.296 8.498 38.410 1.00 10.31 44 VAL B N 1
ATOM 2238 C CA . VAL B 1 47 ? 50.404 8.340 39.374 1.00 10.15 44 VAL B CA 1
ATOM 2239 C C . VAL B 1 47 ? 50.763 6.861 39.337 1.00 10.21 44 VAL B C 1
ATOM 2240 O O . VAL B 1 47 ? 49.957 6.017 39.709 1.00 10.58 44 VAL B O 1
ATOM 2244 N N . LEU B 1 48 ? 51.981 6.577 38.824 1.00 10.66 45 LEU B N 1
ATOM 2245 C CA . LEU B 1 48 ? 52.494 5.229 38.643 1.00 9.58 45 LEU B CA 1
ATOM 2246 C C . LEU B 1 48 ? 53.384 4.914 39.815 1.00 9.71 45 LEU B C 1
ATOM 2247 O O . LEU B 1 48 ? 54.360 5.626 40.075 1.00 11.61 45 LEU B O 1
ATOM 2252 N N . LEU B 1 49 ? 53.060 3.875 40.557 1.00 10.15 46 LEU B N 1
ATOM 2253 C CA . LEU B 1 49 ? 53.769 3.446 41.783 1.00 9.71 46 LEU B CA 1
ATOM 2254 C C . LEU B 1 49 ? 54.530 2.146 41.538 1.00 8.60 46 LEU B C 1
ATOM 2255 O O . LEU B 1 49 ? 53.918 1.186 41.074 1.00 9.60 46 LEU B O 1
ATOM 2260 N N . GLN B 1 50 ? 55.806 2.172 41.890 1.00 9.19 47 GLN B N 1
ATOM 2261 C CA . GLN B 1 50 ? 56.611 0.938 41.999 1.00 9.40 47 GLN B CA 1
ATOM 2262 C C . GLN B 1 50 ? 56.619 0.597 43.503 1.00 9.41 47 GLN B C 1
ATOM 2263 O O . GLN B 1 50 ? 57.269 1.315 44.295 1.00 10.86 47 GLN B O 1
ATOM 2269 N N . SER B 1 51 ? 55.833 -0.389 43.929 1.00 10.17 48 SER B N 1
ATOM 2270 C CA . SER B 1 51 ? 55.606 -0.622 45.352 1.00 11.30 48 SER B CA 1
ATOM 2271 C C . SER B 1 51 ? 56.646 -1.489 46.039 1.00 10.60 48 SER B C 1
ATOM 2272 O O . SER B 1 51 ? 56.709 -1.406 47.266 1.00 12.93 48 SER B O 1
ATOM 2275 N N . GLY B 1 52 ? 57.292 -2.376 45.344 1.00 9.67 49 GLY B N 1
ATOM 2276 C CA . GLY B 1 52 ? 57.932 -3.502 45.942 1.00 9.99 49 GLY B CA 1
ATOM 2277 C C . GLY B 1 52 ? 56.990 -4.705 45.973 1.00 9.06 49 GLY B C 1
ATOM 2278 O O . GLY B 1 52 ? 55.801 -4.612 45.882 1.00 9.72 49 GLY B O 1
ATOM 2279 N N . ILE B 1 53 ? 57.613 -5.870 46.195 1.00 9.30 50 ILE B N 1
ATOM 2280 C CA . ILE B 1 53 ? 56.925 -7.139 46.199 1.00 9.30 50 ILE B CA 1
ATOM 2281 C C . ILE B 1 53 ? 56.299 -7.473 47.540 1.00 8.44 50 ILE B C 1
ATOM 2282 O O . ILE B 1 53 ? 56.874 -7.191 48.603 1.00 9.02 50 ILE B O 1
ATOM 2287 N N . GLY B 1 54 ? 55.137 -8.094 47.479 1.00 8.61 51 GLY B N 1
ATOM 2288 C CA . GLY B 1 54 ? 54.497 -8.707 48.647 1.00 8.57 51 GLY B CA 1
ATOM 2289 C C . GLY B 1 54 ? 53.425 -7.823 49.262 1.00 8.66 51 GLY B C 1
ATOM 2290 O O . GLY B 1 54 ? 53.227 -6.655 48.899 1.00 8.73 51 GLY B O 1
ATOM 2291 N N . LYS B 1 55 ? 52.696 -8.416 50.242 1.00 8.45 52 LYS B N 1
ATOM 2292 C CA . LYS B 1 55 ? 51.501 -7.820 50.698 1.00 8.37 52 LYS B CA 1
ATOM 2293 C C . LYS B 1 55 ? 51.738 -6.524 51.506 1.00 8.77 52 LYS B C 1
ATOM 2294 O O . LYS B 1 55 ? 51.030 -5.556 51.318 1.00 8.86 52 LYS B O 1
ATOM 2300 N N . VAL B 1 56 ? 52.746 -6.531 52.389 1.00 8.38 53 VAL B N 1
ATOM 2301 C CA . VAL B 1 56 ? 53.000 -5.353 53.155 1.00 8.30 53 VAL B CA 1
ATOM 2302 C C . VAL B 1 56 ? 53.480 -4.202 52.284 1.00 8.62 53 VAL B C 1
ATOM 2303 O O . VAL B 1 56 ? 52.971 -3.082 52.430 1.00 8.84 53 VAL B O 1
ATOM 2307 N N . ALA B 1 57 ? 54.455 -4.474 51.421 1.00 8.42 54 ALA B N 1
ATOM 2308 C CA . ALA B 1 57 ? 54.923 -3.398 50.576 1.00 8.85 54 ALA B CA 1
ATOM 2309 C C . ALA B 1 57 ? 53.824 -2.808 49.737 1.00 8.89 54 ALA B C 1
ATOM 2310 O O . ALA B 1 57 ? 53.701 -1.597 49.551 1.00 9.33 54 ALA B O 1
ATOM 2312 N N . ALA B 1 58 ? 52.952 -3.657 49.169 1.00 8.32 55 ALA B N 1
ATOM 2313 C CA . ALA B 1 58 ? 51.842 -3.175 48.360 1.00 8.58 55 ALA B CA 1
ATOM 2314 C C . ALA B 1 58 ? 50.871 -2.348 49.193 1.00 8.03 55 ALA B C 1
ATOM 2315 O O . ALA B 1 58 ? 50.325 -1.375 48.704 1.00 8.90 55 ALA B O 1
ATOM 2317 N N . ALA B 1 59 ? 50.591 -2.789 50.429 1.00 8.43 56 ALA B N 1
ATOM 2318 C CA . ALA B 1 59 ? 49.698 -2.025 51.281 1.00 8.09 56 ALA B CA 1
ATOM 2319 C C . ALA B 1 59 ? 50.285 -0.654 51.646 1.00 8.35 56 ALA B C 1
ATOM 2320 O O . ALA B 1 59 ? 49.534 0.354 51.611 1.00 9.01 56 ALA B O 1
ATOM 2322 N N . VAL B 1 60 ? 51.553 -0.605 51.944 1.00 8.29 57 VAL B N 1
ATOM 2323 C CA . VAL B 1 60 ? 52.203 0.687 52.273 1.00 8.85 57 VAL B CA 1
ATOM 2324 C C . VAL B 1 60 ? 52.045 1.610 51.057 1.00 8.95 57 VAL B C 1
ATOM 2325 O O . VAL B 1 60 ? 51.643 2.766 51.145 1.00 9.43 57 VAL B O 1
ATOM 2329 N N . GLY B 1 61 ? 52.411 1.086 49.873 1.00 8.53 58 GLY B N 1
ATOM 2330 C CA . GLY B 1 61 ? 52.374 1.916 48.707 1.00 8.87 58 GLY B CA 1
ATOM 2331 C C . GLY B 1 61 ? 51.008 2.352 48.329 1.00 8.60 58 GLY B C 1
ATOM 2332 O O . GLY B 1 61 ? 50.797 3.519 47.961 1.00 9.62 58 GLY B O 1
ATOM 2333 N N . THR B 1 62 ? 50.024 1.455 48.392 1.00 8.94 59 THR B N 1
ATOM 2334 C CA . THR B 1 62 ? 48.670 1.797 48.039 1.00 8.80 59 THR B CA 1
ATOM 2335 C C . THR B 1 62 ? 48.118 2.842 48.980 1.00 8.66 59 THR B C 1
ATOM 2336 O O . THR B 1 62 ? 47.382 3.762 48.567 1.00 9.95 59 THR B O 1
ATOM 2340 N N . THR B 1 63 ? 48.407 2.701 50.287 1.00 8.83 60 THR B N 1
ATOM 2341 C CA . THR B 1 63 ? 47.987 3.695 51.254 1.00 9.02 60 THR B CA 1
ATOM 2342 C C . THR B 1 63 ? 48.522 5.077 50.910 1.00 9.53 60 THR B C 1
ATOM 2343 O O . THR B 1 63 ? 47.762 6.048 50.928 1.00 10.53 60 THR B O 1
ATOM 2347 N N . LEU B 1 64 ? 49.820 5.163 50.623 1.00 9.35 61 LEU B N 1
ATOM 2348 C CA . LEU B 1 64 ? 50.361 6.466 50.198 1.00 10.34 61 LEU B CA 1
ATOM 2349 C C . LEU B 1 64 ? 49.746 6.958 48.928 1.00 10.40 61 LEU B C 1
ATOM 2350 O O . LEU B 1 64 ? 49.493 8.151 48.746 1.00 11.55 61 LEU B O 1
ATOM 2355 N N . LEU B 1 65 ? 49.541 6.050 47.964 1.00 9.74 62 LEU B N 1
ATOM 2356 C CA . LEU B 1 65 ? 48.994 6.450 46.670 1.00 10.26 62 LEU B CA 1
ATOM 2357 C C . LEU B 1 65 ? 47.632 7.103 46.808 1.00 10.82 62 LEU B C 1
ATOM 2358 O O . LEU B 1 65 ? 47.329 8.108 46.142 1.00 12.28 62 LEU B O 1
ATOM 2363 N N . ILE B 1 66 ? 46.787 6.545 47.665 1.00 10.99 63 ILE B N 1
ATOM 2364 C CA . ILE B 1 66 ? 45.463 7.072 47.896 1.00 11.51 63 ILE B CA 1
ATOM 2365 C C . ILE B 1 66 ? 45.490 8.285 48.818 1.00 12.12 63 ILE B C 1
ATOM 2366 O O . ILE B 1 66 ? 44.955 9.344 48.493 1.00 13.34 63 ILE B O 1
ATOM 2371 N N . ALA B 1 67 ? 46.139 8.154 49.974 1.00 12.04 64 ALA B N 1
ATOM 2372 C CA . ALA B 1 67 ? 46.060 9.190 50.994 1.00 12.84 64 ALA B CA 1
ATOM 2373 C C . ALA B 1 67 ? 46.887 10.422 50.605 1.00 14.29 64 ALA B C 1
ATOM 2374 O O . ALA B 1 67 ? 46.458 11.529 50.954 1.00 18.18 64 ALA B O 1
ATOM 2376 N N . GLU B 1 68 ? 48.065 10.221 50.058 1.00 13.57 65 GLU B N 1
ATOM 2377 C CA . GLU B 1 68 ? 48.958 11.338 49.742 1.00 14.03 65 GLU B CA 1
ATOM 2378 C C . GLU B 1 68 ? 48.952 11.768 48.294 1.00 14.73 65 GLU B C 1
ATOM 2379 O O . GLU B 1 68 ? 49.116 12.933 47.986 1.00 21.15 65 GLU B O 1
ATOM 2385 N N . HIS B 1 69 ? 48.717 10.859 47.375 1.00 12.50 66 HIS B N 1
ATOM 2386 C CA . HIS B 1 69 ? 48.758 11.193 45.937 1.00 12.74 66 HIS B CA 1
ATOM 2387 C C . HIS B 1 69 ? 47.392 11.362 45.367 1.00 13.82 66 HIS B C 1
ATOM 2388 O O . HIS B 1 69 ? 47.268 11.730 44.198 1.00 14.82 66 HIS B O 1
ATOM 2395 N N . ASN B 1 70 ? 46.323 11.142 46.140 1.00 14.32 67 ASN B N 1
ATOM 2396 C CA . ASN B 1 70 ? 44.966 11.556 45.778 1.00 14.80 67 ASN B CA 1
ATOM 2397 C C . ASN B 1 70 ? 44.400 10.847 44.581 1.00 14.27 67 ASN B C 1
ATOM 2398 O O . ASN B 1 70 ? 43.590 11.402 43.872 1.00 16.44 67 ASN B O 1
ATOM 2403 N N . VAL B 1 71 ? 44.794 9.625 44.340 1.00 12.67 68 VAL B N 1
ATOM 2404 C CA . VAL B 1 71 ? 44.238 8.898 43.199 1.00 12.21 68 VAL B CA 1
ATOM 2405 C C . VAL B 1 71 ? 42.783 8.541 43.453 1.00 12.97 68 VAL B C 1
ATOM 2406 O O . VAL B 1 71 ? 42.329 8.305 44.578 1.00 13.90 68 VAL B O 1
ATOM 2410 N N . ASP B 1 72 ? 42.017 8.469 42.338 1.00 13.40 69 ASP B N 1
ATOM 2411 C CA . ASP B 1 72 ? 40.596 8.139 42.389 1.00 13.58 69 ASP B CA 1
ATOM 2412 C C . ASP B 1 72 ? 40.278 6.676 42.144 1.00 13.17 69 ASP B C 1
ATOM 2413 O O . ASP B 1 72 ? 39.231 6.201 42.556 1.00 13.81 69 ASP B O 1
ATOM 2418 N N . VAL B 1 73 ? 41.162 5.989 41.385 1.00 12.03 70 VAL B N 1
ATOM 2419 C CA . VAL B 1 73 ? 41.014 4.561 41.043 1.00 12.94 70 VAL B CA 1
ATOM 2420 C C . VAL B 1 73 ? 42.399 3.995 41.057 1.00 11.67 70 VAL B C 1
ATOM 2421 O O . VAL B 1 73 ? 43.397 4.721 40.959 1.00 12.25 70 VAL B O 1
ATOM 2425 N N . VAL B 1 74 ? 42.480 2.661 41.155 1.00 11.16 71 VAL B N 1
ATOM 2426 C CA . VAL B 1 74 ? 43.730 1.932 41.146 1.00 10.69 71 VAL B CA 1
ATOM 2427 C C . VAL B 1 74 ? 43.684 0.763 40.175 1.00 10.51 71 VAL B C 1
ATOM 2428 O O . VAL B 1 74 ? 42.799 -0.052 40.208 1.00 12.83 71 VAL B O 1
ATOM 2432 N N . LEU B 1 75 ? 44.666 0.768 39.266 1.00 10.63 72 LEU B N 1
ATOM 2433 C CA . LEU B 1 75 ? 44.920 -0.329 38.299 1.00 10.68 72 LEU B CA 1
ATOM 2434 C C . LEU B 1 75 ? 46.174 -1.043 38.728 1.00 9.87 72 LEU B C 1
ATOM 2435 O O . LEU B 1 75 ? 47.212 -0.395 38.847 1.00 11.80 72 LEU B O 1
ATOM 2440 N N . ASN B 1 76 ? 46.142 -2.354 38.949 1.00 10.11 73 ASN B N 1
ATOM 2441 C CA . ASN B 1 76 ? 47.334 -3.097 39.327 1.00 10.57 73 ASN B CA 1
ATOM 2442 C C . ASN B 1 76 ? 47.823 -3.873 38.083 1.00 10.12 73 ASN B C 1
ATOM 2443 O O . ASN B 1 76 ? 47.102 -4.707 37.517 1.00 12.35 73 ASN B O 1
ATOM 2448 N N . THR B 1 77 ? 49.062 -3.593 37.724 1.00 10.66 74 THR B N 1
ATOM 2449 C CA . THR B 1 77 ? 49.772 -4.114 36.524 1.00 11.10 74 THR B CA 1
ATOM 2450 C C . THR B 1 77 ? 50.862 -5.085 36.968 1.00 10.62 74 THR B C 1
ATOM 2451 O O . THR B 1 77 ? 51.308 -5.061 38.132 1.00 13.18 74 THR B O 1
ATOM 2455 N N . GLY B 1 78 ? 51.290 -5.918 36.049 1.00 9.70 75 GLY B N 1
ATOM 2456 C CA . GLY B 1 78 ? 52.467 -6.716 36.246 1.00 10.53 75 GLY B CA 1
ATOM 2457 C C . GLY B 1 78 ? 52.234 -8.177 35.875 1.00 9.98 75 GLY B C 1
ATOM 2458 O O . GLY B 1 78 ? 51.346 -8.521 35.124 1.00 10.88 75 GLY B O 1
ATOM 2459 N N . SER B 1 79 ? 53.059 -9.043 36.470 1.00 9.73 76 SER B N 1
ATOM 2460 C CA . SER B 1 79 ? 53.106 -10.450 36.181 1.00 10.08 76 SER B CA 1
ATOM 2461 C C . SER B 1 79 ? 52.287 -11.262 37.216 1.00 9.71 76 SER B C 1
ATOM 2462 O O . SER B 1 79 ? 52.081 -10.845 38.362 1.00 10.79 76 SER B O 1
ATOM 2465 N N . ALA B 1 80 ? 51.916 -12.484 36.809 1.00 10.14 77 ALA B N 1
ATOM 2466 C CA . ALA B 1 80 ? 51.173 -13.393 37.688 1.00 10.48 77 ALA B CA 1
ATOM 2467 C C . ALA B 1 80 ? 51.470 -14.815 37.231 1.00 10.13 77 ALA B C 1
ATOM 2468 O O . ALA B 1 80 ? 51.915 -15.071 36.091 1.00 11.15 77 ALA B O 1
ATOM 2470 N N . GLY B 1 81 ? 51.191 -15.750 38.164 1.00 10.67 78 GLY B N 1
ATOM 2471 C CA . GLY B 1 81 ? 51.335 -17.190 37.867 1.00 10.98 78 GLY B CA 1
ATOM 2472 C C . GLY B 1 81 ? 50.022 -17.759 37.475 1.00 11.86 78 GLY B C 1
ATOM 2473 O O . GLY B 1 81 ? 49.013 -17.631 38.179 1.00 12.52 78 GLY B O 1
ATOM 2474 N N . GLY B 1 82 ? 49.973 -18.404 36.274 1.00 12.48 79 GLY B N 1
ATOM 2475 C CA . GLY B 1 82 ? 48.699 -18.890 35.780 1.00 12.85 79 GLY B CA 1
ATOM 2476 C C . GLY B 1 82 ? 48.236 -20.197 36.429 1.00 13.11 79 GLY B C 1
ATOM 2477 O O . GLY B 1 82 ? 49.058 -21.100 36.636 1.00 14.87 79 GLY B O 1
ATOM 2478 N N . PHE B 1 83 ? 46.935 -20.228 36.721 1.00 14.23 80 PHE B N 1
ATOM 2479 C CA . PHE B 1 83 ? 46.252 -21.432 37.221 1.00 15.01 80 PHE B CA 1
ATOM 2480 C C . PHE B 1 83 ? 45.210 -21.957 36.216 1.00 15.40 80 PHE B C 1
ATOM 2481 O O . PHE B 1 83 ? 45.043 -23.184 36.090 1.00 19.44 80 PHE B O 1
ATOM 2489 N N . ASP B 1 84 ? 44.479 -21.070 35.512 1.00 15.33 81 ASP B N 1
ATOM 2490 C CA . ASP B 1 84 ? 43.494 -21.523 34.554 1.00 15.81 81 ASP B CA 1
ATOM 2491 C C . ASP B 1 84 ? 44.160 -22.194 33.391 1.00 17.53 81 ASP B C 1
ATOM 2492 O O . ASP B 1 84 ? 45.140 -21.657 32.821 1.00 17.42 81 ASP B O 1
ATOM 2497 N N . SER B 1 85 ? 43.621 -23.345 32.990 1.00 19.61 82 SER B N 1
ATOM 2498 C CA . SER B 1 85 ? 44.232 -24.195 31.957 1.00 19.81 82 SER B CA 1
ATOM 2499 C C . SER B 1 85 ? 44.278 -23.554 30.557 1.00 18.33 82 SER B C 1
ATOM 2500 O O . SER B 1 85 ? 45.012 -24.053 29.735 1.00 22.65 82 SER B O 1
ATOM 2503 N N . SER B 1 86 ? 43.485 -22.515 30.290 1.00 16.93 83 SER B N 1
ATOM 2504 C CA . SER B 1 86 ? 43.538 -21.848 29.008 1.00 18.00 83 SER B CA 1
ATOM 2505 C C . SER B 1 86 ? 44.625 -20.834 28.866 1.00 18.31 83 SER B C 1
ATOM 2506 O O . SER B 1 86 ? 44.885 -20.336 27.782 1.00 20.48 83 SER B O 1
ATOM 2509 N N . LEU B 1 87 ? 45.248 -20.493 29.987 1.00 17.01 84 LEU B N 1
ATOM 2510 C CA . LEU B 1 87 ? 46.235 -19.424 29.895 1.00 16.76 84 LEU B CA 1
ATOM 2511 C C . LEU B 1 87 ? 47.586 -19.882 29.394 1.00 17.86 84 LEU B C 1
ATOM 2512 O O . LEU B 1 87 ? 48.127 -20.885 29.866 1.00 23.65 84 LEU B O 1
ATOM 2517 N N . ASN B 1 88 ? 48.153 -19.139 28.454 1.00 15.27 85 ASN B N 1
ATOM 2518 C CA . ASN B 1 88 ? 49.509 -19.293 27.976 1.00 15.78 85 ASN B CA 1
ATOM 2519 C C . ASN B 1 88 ? 50.362 -18.129 28.447 1.00 14.70 85 ASN B C 1
ATOM 2520 O O . ASN B 1 88 ? 49.858 -17.086 28.905 1.00 14.36 85 ASN B O 1
ATOM 2525 N N . LEU B 1 89 ? 51.683 -18.316 28.392 1.00 15.47 86 LEU B N 1
ATOM 2526 C CA . LEU B 1 89 ? 52.601 -17.198 28.736 1.00 15.27 86 LEU B CA 1
ATOM 2527 C C . LEU B 1 89 ? 52.256 -15.955 27.964 1.00 13.73 86 LEU B C 1
ATOM 2528 O O . LEU B 1 89 ? 52.076 -16.002 26.745 1.00 15.44 86 LEU B O 1
ATOM 2533 N N . GLY B 1 90 ? 52.209 -14.833 28.662 1.00 12.84 87 GLY B N 1
ATOM 2534 C CA . GLY B 1 90 ? 51.889 -13.570 28.073 1.00 13.86 87 GLY B CA 1
ATOM 2535 C C . GLY B 1 90 ? 50.417 -13.227 28.025 1.00 12.76 87 GLY B C 1
ATOM 2536 O O . GLY B 1 90 ? 50.052 -12.085 27.712 1.00 14.37 87 GLY B O 1
ATOM 2537 N N . ASP B 1 91 ? 49.522 -14.213 28.320 1.00 12.72 88 ASP B N 1
ATOM 2538 C CA . ASP B 1 91 ? 48.103 -13.938 28.263 1.00 12.68 88 ASP B CA 1
ATOM 2539 C C . ASP B 1 91 ? 47.698 -13.034 29.457 1.00 11.98 88 ASP B C 1
ATOM 2540 O O . ASP B 1 91 ? 48.376 -12.984 30.493 1.00 13.09 88 ASP B O 1
ATOM 2545 N N . VAL B 1 92 ? 46.617 -12.310 29.291 1.00 12.35 89 VAL B N 1
ATOM 2546 C CA . VAL B 1 92 ? 46.110 -11.371 30.290 1.00 12.57 89 VAL B CA 1
ATOM 2547 C C . VAL B 1 92 ? 45.156 -12.030 31.243 1.00 11.78 89 VAL B C 1
ATOM 2548 O O . VAL B 1 92 ? 44.336 -12.878 30.872 1.00 13.60 89 VAL B O 1
ATOM 2552 N N . VAL B 1 93 ? 45.220 -11.579 32.512 1.00 11.38 90 VAL B N 1
ATOM 2553 C CA . VAL B 1 93 ? 44.230 -11.932 33.503 1.00 12.34 90 VAL B CA 1
ATOM 2554 C C . VAL B 1 93 ? 43.612 -10.647 34.031 1.00 13.07 90 VAL B C 1
ATOM 2555 O O . VAL B 1 93 ? 44.303 -9.711 34.424 1.00 13.11 90 VAL B O 1
ATOM 2559 N N . ILE B 1 94 ? 42.309 -10.635 34.108 1.00 12.41 91 ILE B N 1
ATOM 2560 C CA . ILE B 1 94 ? 41.488 -9.549 34.625 1.00 12.66 91 ILE B CA 1
ATOM 2561 C C . ILE B 1 94 ? 40.763 -10.042 35.846 1.00 12.29 91 ILE B C 1
ATOM 2562 O O . ILE B 1 94 ? 40.020 -11.011 35.787 1.00 14.08 91 ILE B O 1
ATOM 2567 N N . SER B 1 95 ? 40.926 -9.330 36.983 1.00 11.67 92 SER B N 1
ATOM 2568 C CA . SER B 1 95 ? 40.209 -9.753 38.174 1.00 12.78 92 SER B CA 1
ATOM 2569 C C . SER B 1 95 ? 38.723 -9.417 38.135 1.00 13.02 92 SER B C 1
ATOM 2570 O O . SER B 1 95 ? 38.375 -8.258 37.985 1.00 14.25 92 SER B O 1
ATOM 2573 N N . THR B 1 96 ? 37.877 -10.418 38.403 1.00 13.50 93 THR B N 1
ATOM 2574 C CA . THR B 1 96 ? 36.523 -10.163 38.836 1.00 13.79 93 THR B CA 1
ATOM 2575 C C . THR B 1 96 ? 36.496 -9.821 40.336 1.00 13.30 93 THR B C 1
ATOM 2576 O O . THR B 1 96 ? 35.738 -8.958 40.796 1.00 14.21 93 THR B O 1
ATOM 2580 N N . GLU B 1 97 ? 37.372 -10.500 41.062 1.00 14.15 94 GLU B N 1
ATOM 2581 C CA . GLU B 1 97 ? 37.458 -10.356 42.542 1.00 13.26 94 GLU B CA 1
ATOM 2582 C C . GLU B 1 97 ? 38.835 -10.875 42.912 1.00 12.66 94 GLU B C 1
ATOM 2583 O O . GLU B 1 97 ? 39.502 -11.602 42.130 1.00 12.96 94 GLU B O 1
ATOM 2589 N N . VAL B 1 98 ? 39.223 -10.540 44.129 1.00 12.31 95 VAL B N 1
ATOM 2590 C CA . VAL B 1 98 ? 40.525 -10.969 44.686 1.00 12.02 95 VAL B CA 1
ATOM 2591 C C . VAL B 1 98 ? 40.303 -11.474 46.108 1.00 11.11 95 VAL B C 1
ATOM 2592 O O . VAL B 1 98 ? 39.502 -10.925 46.876 1.00 12.36 95 VAL B O 1
ATOM 2596 N N . ARG B 1 99 ? 41.074 -12.496 46.454 1.00 10.99 96 ARG B N 1
ATOM 2597 C CA . ARG B 1 99 ? 41.084 -13.067 47.825 1.00 11.25 96 ARG B CA 1
ATOM 2598 C C . ARG B 1 99 ? 42.536 -13.320 48.259 1.00 10.68 96 ARG B C 1
ATOM 2599 O O . ARG B 1 99 ? 43.414 -13.586 47.433 1.00 11.47 96 ARG B O 1
ATOM 2607 N N . HIS B 1 100 ? 42.762 -13.256 49.570 1.00 10.41 97 HIS B N 1
ATOM 2608 C CA . HIS B 1 100 ? 43.979 -13.786 50.165 1.00 10.64 97 HIS B CA 1
ATOM 2609 C C . HIS B 1 100 ? 43.961 -15.299 50.181 1.00 11.40 97 HIS B C 1
ATOM 2610 O O . HIS B 1 100 ? 43.181 -15.876 50.929 1.00 15.91 97 HIS B O 1
ATOM 2617 N N . HIS B 1 101 ? 44.796 -15.976 49.439 1.00 10.38 98 HIS B N 1
ATOM 2618 C CA . HIS B 1 101 ? 44.836 -17.420 49.542 1.00 10.78 98 HIS B CA 1
ATOM 2619 C C . HIS B 1 101 ? 45.478 -17.953 50.798 1.00 11.11 98 HIS B C 1
ATOM 2620 O O . HIS B 1 101 ? 45.315 -19.112 51.147 1.00 12.53 98 HIS B O 1
ATOM 2627 N N . ASP B 1 102 ? 46.218 -17.077 51.479 1.00 10.95 99 ASP B N 1
ATOM 2628 C CA . ASP B 1 102 ? 47.006 -17.452 52.657 1.00 11.68 99 ASP B CA 1
ATOM 2629 C C . ASP B 1 102 ? 46.430 -16.912 53.951 1.00 11.35 99 ASP B C 1
ATOM 2630 O O . ASP B 1 102 ? 47.116 -17.013 54.986 1.00 13.69 99 ASP B O 1
ATOM 2635 N N . ALA B 1 103 ? 45.218 -16.412 53.962 1.00 10.44 100 ALA B N 1
ATOM 2636 C CA . ALA B 1 103 ? 44.578 -16.014 55.216 1.00 11.27 100 ALA B CA 1
ATOM 2637 C C . ALA B 1 103 ? 43.727 -17.150 55.753 1.00 11.44 100 ALA B C 1
ATOM 2638 O O . ALA B 1 103 ? 42.929 -17.777 55.004 1.00 12.59 100 ALA B O 1
ATOM 2640 N N . ASP B 1 104 ? 43.802 -17.415 57.052 1.00 11.83 101 ASP B N 1
ATOM 2641 C CA . ASP B 1 104 ? 42.995 -18.445 57.682 1.00 12.66 101 ASP B CA 1
ATOM 2642 C C . ASP B 1 104 ? 42.652 -18.051 59.139 1.00 12.21 101 ASP B C 1
ATOM 2643 O O . ASP B 1 104 ? 43.501 -18.170 60.021 1.00 12.40 101 ASP B O 1
ATOM 2648 N N . VAL B 1 105 ? 41.425 -17.593 59.283 1.00 13.33 102 VAL B N 1
ATOM 2649 C CA . VAL B 1 105 ? 40.805 -17.387 60.612 1.00 14.64 102 VAL B CA 1
ATOM 2650 C C . VAL B 1 105 ? 39.494 -18.158 60.671 1.00 14.13 102 VAL B C 1
ATOM 2651 O O . VAL B 1 105 ? 38.516 -17.757 61.332 1.00 15.98 102 VAL B O 1
ATOM 2655 N N . THR B 1 106 ? 39.504 -19.324 60.037 1.00 14.96 103 THR B N 1
ATOM 2656 C CA . THR B 1 106 ? 38.282 -20.168 60.011 1.00 16.33 103 THR B CA 1
ATOM 2657 C C . THR B 1 106 ? 37.779 -20.595 61.356 1.00 19.09 103 THR B C 1
ATOM 2658 O O . THR B 1 106 ? 36.581 -20.804 61.533 1.00 21.77 103 THR B O 1
ATOM 2662 N N . ALA B 1 107 ? 38.650 -20.750 62.301 1.00 20.70 104 ALA B N 1
ATOM 2663 C CA . ALA B 1 107 ? 38.132 -21.226 63.612 1.00 21.32 104 ALA B CA 1
ATOM 2664 C C . ALA B 1 107 ? 37.177 -20.205 64.271 1.00 21.84 104 ALA B C 1
ATOM 2665 O O . ALA B 1 107 ? 36.498 -20.558 65.206 1.00 30.39 104 ALA B O 1
ATOM 2667 N N . PHE B 1 108 ? 37.275 -18.916 63.870 1.00 20.20 105 PHE B N 1
ATOM 2668 C CA . PHE B 1 108 ? 36.337 -17.915 64.311 1.00 19.25 105 PHE B CA 1
ATOM 2669 C C . PHE B 1 108 ? 35.122 -17.720 63.468 1.00 21.39 105 PHE B C 1
ATOM 2670 O O . PHE B 1 108 ? 34.346 -16.785 63.683 1.00 26.21 105 PHE B O 1
ATOM 2678 N N . GLY B 1 109 ? 34.941 -18.604 62.480 1.00 19.66 106 GLY B N 1
ATOM 2679 C CA . GLY B 1 109 ? 33.740 -18.620 61.680 1.00 21.25 106 GLY B CA 1
ATOM 2680 C C . GLY B 1 109 ? 33.868 -17.983 60.321 1.00 20.69 106 GLY B C 1
ATOM 2681 O O . GLY B 1 109 ? 32.936 -18.086 59.578 1.00 25.26 106 GLY B O 1
ATOM 2682 N N . TYR B 1 110 ? 34.996 -17.354 60.034 1.00 18.08 107 TYR B N 1
ATOM 2683 C CA . TYR B 1 110 ? 35.229 -16.758 58.730 1.00 17.18 107 TYR B CA 1
ATOM 2684 C C . TYR B 1 110 ? 35.408 -17.866 57.699 1.00 17.20 107 TYR B C 1
ATOM 2685 O O . TYR B 1 110 ? 35.864 -18.958 58.006 1.00 19.97 107 TYR B O 1
ATOM 2694 N N . GLU B 1 111 ? 35.209 -17.515 56.448 1.00 17.08 108 GLU B N 1
ATOM 2695 C CA . GLU B 1 111 ? 35.523 -18.525 55.420 1.00 17.56 108 GLU B CA 1
ATOM 2696 C C . GLU B 1 111 ? 37.008 -18.522 55.092 1.00 14.63 108 GLU B C 1
ATOM 2697 O O . GLU B 1 111 ? 37.686 -17.572 55.387 1.00 13.98 108 GLU B O 1
ATOM 2703 N N . MET B 1 112 ? 37.520 -19.576 54.458 1.00 14.93 109 MET B N 1
ATOM 2704 C CA . MET B 1 112 ? 38.910 -19.644 54.110 1.00 14.75 109 MET B CA 1
ATOM 2705 C C . MET B 1 112 ? 39.272 -18.456 53.262 1.00 13.47 109 MET B C 1
ATOM 2706 O O . MET B 1 112 ? 38.540 -18.077 52.311 1.00 14.51 109 MET B O 1
ATOM 2711 N N . GLY B 1 113 ? 40.379 -17.841 53.571 1.00 12.26 110 GLY B N 1
ATOM 2712 C CA . GLY B 1 113 ? 40.869 -16.692 52.837 1.00 11.62 110 GLY B CA 1
ATOM 2713 C C . GLY B 1 113 ? 40.327 -15.369 53.300 1.00 12.17 110 GLY B C 1
ATOM 2714 O O . GLY B 1 113 ? 40.881 -14.329 52.931 1.00 12.24 110 GLY B O 1
ATOM 2715 N N . GLN B 1 114 ? 39.259 -15.366 54.092 1.00 11.34 111 GLN B N 1
ATOM 2716 C CA . GLN B 1 114 ? 38.730 -14.141 54.600 1.00 12.47 111 GLN B CA 1
ATOM 2717 C C . GLN B 1 114 ? 39.485 -13.676 55.830 1.00 12.09 111 GLN B C 1
ATOM 2718 O O . GLN B 1 114 ? 39.624 -14.408 56.813 1.00 13.43 111 GLN B O 1
ATOM 2724 N N . MET B 1 115 ? 39.975 -12.453 55.790 1.00 11.46 112 MET B N 1
ATOM 2725 C CA . MET B 1 115 ? 40.627 -11.877 56.980 1.00 11.88 112 MET B CA 1
ATOM 2726 C C . MET B 1 115 ? 39.544 -11.427 57.937 1.00 11.75 112 MET B C 1
ATOM 2727 O O . MET B 1 115 ? 38.476 -10.953 57.540 1.00 12.63 112 MET B O 1
ATOM 2732 N N . ALA B 1 116 ? 39.828 -11.529 59.240 1.00 12.03 113 ALA B N 1
ATOM 2733 C CA . ALA B 1 116 ? 38.929 -11.016 60.233 1.00 13.12 113 ALA B CA 1
ATOM 2734 C C . ALA B 1 116 ? 38.622 -9.560 59.963 1.00 12.55 113 ALA B C 1
ATOM 2735 O O . ALA B 1 116 ? 39.518 -8.782 59.637 1.00 14.33 113 ALA B O 1
ATOM 2737 N N . GLN B 1 117 ? 37.360 -9.189 60.147 1.00 13.75 114 GLN B N 1
ATOM 2738 C CA . GLN B 1 117 ? 36.892 -7.813 60.019 1.00 15.01 114 GLN B CA 1
ATOM 2739 C C . GLN B 1 117 ? 36.877 -7.328 58.559 1.00 14.38 114 GLN B C 1
ATOM 2740 O O . GLN B 1 117 ? 36.669 -6.148 58.295 1.00 18.27 114 GLN B O 1
ATOM 2746 N N . GLN B 1 118 ? 37.062 -8.229 57.608 1.00 13.87 115 GLN B N 1
ATOM 2747 C CA . GLN B 1 118 ? 37.097 -7.911 56.180 1.00 13.66 115 GLN B CA 1
ATOM 2748 C C . GLN B 1 118 ? 36.067 -8.769 55.474 1.00 13.27 115 GLN B C 1
ATOM 2749 O O . GLN B 1 118 ? 35.664 -9.824 55.921 1.00 14.78 115 GLN B O 1
ATOM 2755 N N . PRO B 1 119 ? 35.618 -8.312 54.280 1.00 14.65 116 PRO B N 1
ATOM 2756 C CA . PRO B 1 119 ? 34.810 -9.208 53.441 1.00 14.54 116 PRO B CA 1
ATOM 2757 C C . PRO B 1 119 ? 35.657 -10.382 52.964 1.00 14.07 116 PRO B C 1
ATOM 2758 O O . PRO B 1 119 ? 36.879 -10.336 52.946 1.00 14.64 116 PRO B O 1
ATOM 2762 N N . ALA B 1 120 ? 34.976 -11.468 52.607 1.00 14.40 117 ALA B N 1
ATOM 2763 C CA . ALA B 1 120 ? 35.658 -12.638 52.094 1.00 14.72 117 ALA B CA 1
ATOM 2764 C C . ALA B 1 120 ? 36.426 -12.424 50.796 1.00 13.11 117 ALA B C 1
ATOM 2765 O O . ALA B 1 120 ? 37.501 -13.046 50.605 1.00 14.00 117 ALA B O 1
ATOM 2767 N N . ALA B 1 121 ? 35.863 -11.556 49.958 1.00 13.51 118 ALA B N 1
ATOM 2768 C CA . ALA B 1 121 ? 36.485 -11.241 48.667 1.00 13.58 118 ALA B CA 1
ATOM 2769 C C . ALA B 1 121 ? 36.392 -9.751 48.453 1.00 13.54 118 ALA B C 1
ATOM 2770 O O . ALA B 1 121 ? 35.496 -9.092 48.962 1.00 15.98 118 ALA B O 1
ATOM 2772 N N . PHE B 1 122 ? 37.325 -9.238 47.653 1.00 12.59 119 PHE B N 1
ATOM 2773 C CA . PHE B 1 122 ? 37.316 -7.835 47.289 1.00 13.06 119 PHE B CA 1
ATOM 2774 C C . PHE B 1 122 ? 36.884 -7.775 45.829 1.00 13.15 119 PHE B C 1
ATOM 2775 O O . PHE B 1 122 ? 37.521 -8.370 44.961 1.00 14.17 119 PHE B O 1
ATOM 2783 N N . ILE B 1 123 ? 35.832 -7.054 45.545 1.00 14.69 120 ILE B N 1
ATOM 2784 C CA . ILE B 1 123 ? 35.192 -7.067 44.231 1.00 14.22 120 ILE B CA 1
ATOM 2785 C C . ILE B 1 123 ? 35.758 -5.947 43.363 1.00 13.04 120 ILE B C 1
ATOM 2786 O O . ILE B 1 123 ? 35.713 -4.812 43.753 1.00 14.55 120 ILE B O 1
ATOM 2791 N N . ALA B 1 124 ? 36.312 -6.293 42.218 1.00 13.00 121 ALA B N 1
ATOM 2792 C CA . ALA B 1 124 ? 36.828 -5.284 41.296 1.00 13.87 121 ALA B CA 1
ATOM 2793 C C . ALA B 1 124 ? 35.661 -4.447 40.716 1.00 13.33 121 ALA B C 1
ATOM 2794 O O . ALA B 1 124 ? 34.552 -4.917 40.587 1.00 15.38 121 ALA B O 1
ATOM 2796 N N . ASP B 1 125 ? 35.987 -3.209 40.385 1.00 13.07 122 ASP B N 1
ATOM 2797 C CA . ASP B 1 125 ? 34.971 -2.270 40.002 1.00 14.14 122 ASP B CA 1
ATOM 2798 C C . ASP B 1 125 ? 34.427 -2.600 38.604 1.00 14.80 122 ASP B C 1
ATOM 2799 O O . ASP B 1 125 ? 35.141 -2.823 37.649 1.00 15.23 122 ASP B O 1
ATOM 2804 N N . GLU B 1 126 ? 33.106 -2.564 38.525 1.00 15.97 123 GLU B N 1
ATOM 2805 C CA . GLU B 1 126 ? 32.399 -2.934 37.299 1.00 17.86 123 GLU B CA 1
ATOM 2806 C C . GLU B 1 126 ? 32.825 -2.069 36.133 1.00 17.42 123 GLU B C 1
ATOM 2807 O O . GLU B 1 126 ? 33.065 -2.585 35.048 1.00 17.84 123 GLU B O 1
ATOM 2813 N N . LYS B 1 127 ? 32.934 -0.774 36.314 1.00 17.35 124 LYS B N 1
ATOM 2814 C CA . LYS B 1 127 ? 33.312 0.105 35.222 1.00 18.19 124 LYS B CA 1
ATOM 2815 C C . LYS B 1 127 ? 34.739 -0.178 34.816 1.00 16.02 124 LYS B C 1
ATOM 2816 O O . LYS B 1 127 ? 35.052 -0.153 33.623 1.00 17.04 124 LYS B O 1
ATOM 2822 N N . LEU B 1 128 ? 35.643 -0.380 35.775 1.00 15.94 125 LEU B N 1
ATOM 2823 C CA . LEU B 1 128 ? 37.022 -0.676 35.405 1.00 15.04 125 LEU B CA 1
ATOM 2824 C C . LEU B 1 128 ? 37.141 -2.002 34.691 1.00 14.82 125 LEU B C 1
ATOM 2825 O O . LEU B 1 128 ? 37.955 -2.105 33.750 1.00 15.06 125 LEU B O 1
ATOM 2830 N N . ILE B 1 129 ? 36.321 -2.991 34.997 1.00 15.70 126 ILE B N 1
ATOM 2831 C CA . ILE B 1 129 ? 36.354 -4.258 34.279 1.00 15.67 126 ILE B CA 1
ATOM 2832 C C . ILE B 1 129 ? 35.849 -4.075 32.851 1.00 16.56 126 ILE B C 1
ATOM 2833 O O . ILE B 1 129 ? 36.486 -4.542 31.902 1.00 17.08 126 ILE B O 1
ATOM 2838 N N . THR B 1 130 ? 34.808 -3.296 32.703 1.00 16.14 127 THR B N 1
ATOM 2839 C CA . THR B 1 130 ? 34.334 -2.976 31.319 1.00 17.09 127 THR B CA 1
ATOM 2840 C C . THR B 1 130 ? 35.411 -2.265 30.476 1.00 18.45 127 THR B C 1
ATOM 2841 O O . THR B 1 130 ? 35.639 -2.579 29.301 1.00 19.61 127 THR B O 1
ATOM 2845 N N . THR B 1 131 ? 36.122 -1.338 31.117 1.00 17.21 128 THR B N 1
ATOM 2846 C CA . THR B 1 131 ? 37.200 -0.662 30.468 1.00 17.99 128 THR B CA 1
ATOM 2847 C C . THR B 1 131 ? 38.312 -1.631 30.084 1.00 15.89 128 THR B C 1
ATOM 2848 O O . THR B 1 131 ? 38.891 -1.559 28.973 1.00 17.05 128 THR B O 1
ATOM 2852 N N . ALA B 1 132 ? 38.641 -2.569 30.965 1.00 15.53 129 ALA B N 1
ATOM 2853 C CA . ALA B 1 132 ? 39.652 -3.559 30.696 1.00 15.82 129 ALA B CA 1
ATOM 2854 C C . ALA B 1 132 ? 39.237 -4.394 29.511 1.00 17.80 129 ALA B C 1
ATOM 2855 O O . ALA B 1 132 ? 40.071 -4.665 28.628 1.00 16.85 129 ALA B O 1
ATOM 2857 N N . GLU B 1 133 ? 37.984 -4.760 29.435 1.00 17.84 130 GLU B N 1
ATOM 2858 C CA . GLU B 1 133 ? 37.561 -5.554 28.273 1.00 18.68 130 GLU B CA 1
ATOM 2859 C C . GLU B 1 133 ? 37.711 -4.796 26.950 1.00 20.30 130 GLU B C 1
ATOM 2860 O O . GLU B 1 133 ? 38.084 -5.363 25.936 1.00 21.50 130 GLU B O 1
ATOM 2866 N N . GLN B 1 134 ? 37.448 -3.514 26.951 1.00 19.86 131 GLN B N 1
ATOM 2867 C CA . GLN B 1 134 ? 37.614 -2.719 25.754 1.00 19.06 131 GLN B CA 1
ATOM 2868 C C . GLN B 1 134 ? 39.092 -2.550 25.420 1.00 20.10 131 GLN B C 1
ATOM 2869 O O . GLN B 1 134 ? 39.493 -2.648 24.235 1.00 19.97 131 GLN B O 1
ATOM 2875 N N . ALA B 1 135 ? 39.939 -2.382 26.424 1.00 17.21 132 ALA B N 1
ATOM 2876 C CA . ALA B 1 135 ? 41.381 -2.344 26.212 1.00 16.84 132 ALA B CA 1
ATOM 2877 C C . ALA B 1 135 ? 41.903 -3.616 25.589 1.00 17.05 132 ALA B C 1
ATOM 2878 O O . ALA B 1 135 ? 42.816 -3.533 24.742 1.00 19.02 132 ALA B O 1
ATOM 2880 N N . LEU B 1 136 ? 41.368 -4.736 26.024 1.00 18.08 133 LEU B N 1
ATOM 2881 C CA . LEU B 1 136 ? 41.769 -6.018 25.530 1.00 18.99 133 LEU B CA 1
ATOM 2882 C C . LEU B 1 136 ? 41.436 -6.160 24.054 1.00 21.01 133 LEU B C 1
ATOM 2883 O O . LEU B 1 136 ? 42.213 -6.645 23.244 1.00 20.60 133 LEU B O 1
ATOM 2888 N N . THR B 1 137 ? 40.231 -5.702 23.676 1.00 19.87 134 THR B N 1
ATOM 2889 C CA . THR B 1 137 ? 39.843 -5.708 22.252 1.00 22.47 134 THR B CA 1
ATOM 2890 C C . THR B 1 137 ? 40.795 -4.900 21.315 1.00 24.61 134 THR B C 1
ATOM 2891 O O . THR B 1 137 ? 41.017 -5.293 20.179 1.00 27.33 134 THR B O 1
ATOM 2895 N N . GLU B 1 138 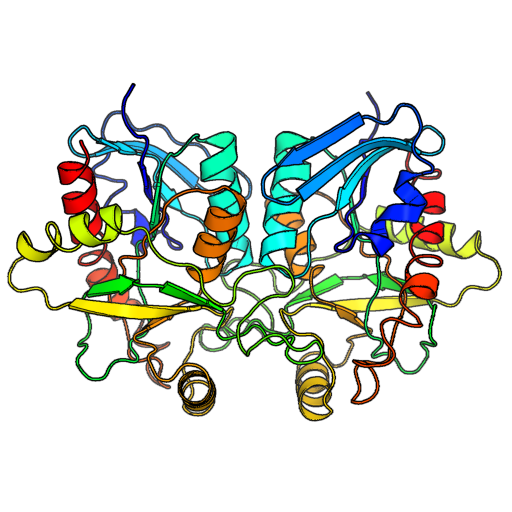? 41.380 -3.824 21.858 1.00 22.27 135 GLU B N 1
ATOM 2896 C CA . GLU B 1 138 ? 42.305 -2.977 21.130 1.00 24.11 135 GLU B CA 1
ATOM 2897 C C . GLU B 1 138 ? 43.641 -3.660 20.921 1.00 23.52 135 GLU B C 1
ATOM 2898 O O . GLU B 1 138 ? 44.392 -3.238 20.064 1.00 27.79 135 GLU B O 1
ATOM 2904 N N . MET B 1 139 ? 43.941 -4.720 21.686 1.00 21.40 136 MET B N 1
ATOM 2905 C CA . MET B 1 139 ? 45.149 -5.513 21.442 1.00 20.72 136 MET B CA 1
ATOM 2906 C C . MET B 1 139 ? 44.953 -6.423 20.245 1.00 23.46 136 MET B C 1
ATOM 2907 O O . MET B 1 139 ? 43.827 -6.689 19.779 1.00 26.66 136 MET B O 1
ATOM 2912 N N . SER B 1 140 ? 46.060 -6.948 19.773 1.00 26.55 137 SER B N 1
ATOM 2913 C CA . SER B 1 140 ? 45.994 -7.706 18.530 1.00 29.12 137 SER B CA 1
ATOM 2914 C C . SER B 1 140 ? 45.955 -9.149 18.966 1.00 26.63 137 SER B C 1
ATOM 2915 O O . SER B 1 140 ? 47.038 -9.753 19.319 1.00 30.62 137 SER B O 1
ATOM 2918 N N . ASP B 1 141 ? 44.728 -9.685 18.989 1.00 26.83 138 ASP B N 1
ATOM 2919 C CA . ASP B 1 141 ? 44.516 -11.116 19.237 1.00 29.01 138 ASP B CA 1
ATOM 2920 C C . ASP B 1 141 ? 45.161 -11.572 20.568 1.00 25.10 138 ASP B C 1
ATOM 2921 O O . ASP B 1 141 ? 45.862 -12.561 20.591 1.00 28.17 138 ASP B O 1
ATOM 2926 N N . LYS B 1 142 ? 44.883 -10.875 21.651 1.00 20.98 139 LYS B N 1
ATOM 2927 C CA . LYS B 1 142 ? 45.392 -11.230 22.967 1.00 19.34 139 LYS B CA 1
ATOM 2928 C C . LYS B 1 142 ? 44.297 -11.988 23.701 1.00 17.77 139 LYS B C 1
ATOM 2929 O O . LYS B 1 142 ? 43.225 -11.450 23.933 1.00 20.88 139 LYS B O 1
ATOM 2935 N N . HIS B 1 143 ? 44.621 -13.179 24.149 1.00 17.10 140 HIS B N 1
ATOM 2936 C CA . HIS B 1 143 ? 43.745 -13.974 24.995 1.00 16.42 140 HIS B CA 1
ATOM 2937 C C . HIS B 1 143 ? 43.783 -13.503 26.463 1.00 15.88 140 HIS B C 1
ATOM 2938 O O . HIS B 1 143 ? 44.868 -13.128 26.976 1.00 15.42 140 HIS B O 1
ATOM 2945 N N . ALA B 1 144 ? 42.610 -13.494 27.073 1.00 14.90 141 ALA B N 1
ATOM 2946 C CA . ALA B 1 144 ? 42.473 -13.180 28.493 1.00 15.25 141 ALA B CA 1
ATOM 2947 C C . ALA B 1 144 ? 41.532 -14.121 29.132 1.00 14.96 141 ALA B C 1
ATOM 2948 O O . ALA B 1 144 ? 40.640 -14.689 28.518 1.00 16.77 141 ALA B O 1
ATOM 2950 N N . VAL B 1 145 ? 41.693 -14.268 30.463 1.00 14.69 142 VAL B N 1
ATOM 2951 C CA . VAL B 1 145 ? 40.708 -14.899 31.320 1.00 14.16 142 VAL B CA 1
ATOM 2952 C C . VAL B 1 145 ? 40.337 -13.885 32.395 1.00 13.49 142 VAL B C 1
ATOM 2953 O O . VAL B 1 145 ? 41.189 -13.155 32.909 1.00 14.32 142 VAL B O 1
ATOM 2957 N N . ARG B 1 146 ? 39.025 -13.838 32.724 1.00 15.57 143 ARG B N 1
ATOM 2958 C CA . ARG B 1 146 ? 38.499 -12.989 33.796 1.00 16.21 143 ARG B CA 1
ATOM 2959 C C . ARG B 1 146 ? 38.085 -13.895 34.932 1.00 14.74 143 ARG B C 1
ATOM 2960 O O . ARG B 1 146 ? 37.413 -14.910 34.699 1.00 16.95 143 ARG B O 1
ATOM 2968 N N . GLY B 1 147 ? 38.421 -13.501 36.173 1.00 13.66 144 GLY B N 1
ATOM 2969 C CA . GLY B 1 147 ? 38.083 -14.395 37.270 1.00 14.68 144 GLY B CA 1
ATOM 2970 C C . GLY B 1 147 ? 38.806 -14.044 38.541 1.00 13.22 144 GLY B C 1
ATOM 2971 O O . GLY B 1 147 ? 39.348 -12.922 38.695 1.00 13.50 144 GLY B O 1
ATOM 2972 N N . LEU B 1 148 ? 38.814 -14.997 39.446 1.00 13.24 145 LEU B N 1
ATOM 2973 C CA . LEU B 1 148 ? 39.364 -14.796 40.788 1.00 13.67 145 LEU B CA 1
ATOM 2974 C C . LEU B 1 148 ? 40.905 -14.824 40.714 1.00 12.69 145 LEU B C 1
ATOM 2975 O O . LEU B 1 148 ? 41.512 -15.783 40.254 1.00 13.48 145 LEU B O 1
ATOM 2980 N N . ILE B 1 149 ? 41.519 -13.776 41.272 1.00 11.60 146 ILE B N 1
ATOM 2981 C CA . ILE B 1 149 ? 42.959 -13.732 41.487 1.00 12.05 146 ILE B CA 1
ATOM 2982 C C . ILE B 1 149 ? 43.200 -13.890 42.992 1.00 11.30 146 ILE B C 1
ATOM 2983 O O . ILE B 1 149 ? 42.553 -13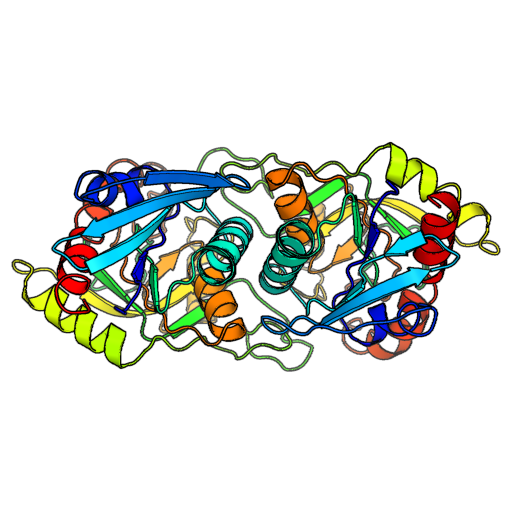.257 43.824 1.00 13.25 146 ILE B O 1
ATOM 2988 N N . CYS B 1 150 ? 44.160 -14.775 43.326 1.00 11.40 147 CYS B N 1
ATOM 2989 C CA . CYS B 1 150 ? 44.480 -15.070 44.725 1.00 12.12 147 CYS B CA 1
ATOM 2990 C C . CYS B 1 150 ? 45.879 -14.638 45.027 1.00 11.42 147 CYS B C 1
ATOM 2991 O O . CYS B 1 150 ? 46.792 -14.968 44.290 1.00 12.16 147 CYS B O 1
ATOM 2994 N N . THR B 1 151 ? 46.034 -13.970 46.199 1.00 10.08 148 THR B N 1
ATOM 2995 C CA . THR B 1 151 ? 47.300 -13.428 46.575 1.00 9.89 148 THR B CA 1
ATOM 2996 C C . THR B 1 151 ? 47.823 -14.103 47.867 1.00 9.10 148 THR B C 1
ATOM 2997 O O . THR B 1 151 ? 47.040 -14.372 48.793 1.00 10.21 148 THR B O 1
ATOM 3001 N N . GLY B 1 152 ? 49.123 -14.242 47.944 1.00 8.93 149 GLY B N 1
ATOM 3002 C CA . GLY B 1 152 ? 49.780 -14.601 49.197 1.00 9.42 149 GLY B CA 1
ATOM 3003 C C . GLY B 1 152 ? 51.190 -14.166 49.200 1.00 9.22 149 GLY B C 1
ATOM 3004 O O . GLY B 1 152 ? 51.747 -13.830 48.134 1.00 10.02 149 GLY B O 1
ATOM 3005 N N . ASP B 1 153 ? 51.839 -14.195 50.373 1.00 9.58 150 ASP B N 1
ATOM 3006 C CA . ASP B 1 153 ? 53.239 -13.846 50.512 1.00 9.66 150 ASP B CA 1
ATOM 3007 C C . ASP B 1 153 ? 54.150 -15.013 50.147 1.00 9.66 150 ASP B C 1
ATOM 3008 O O . ASP B 1 153 ? 55.116 -15.337 50.832 1.00 11.75 150 ASP B O 1
ATOM 3013 N N . VAL B 1 154 ? 53.912 -15.588 48.968 1.00 9.92 151 VAL B N 1
ATOM 3014 C CA . VAL B 1 154 ? 54.641 -16.748 48.508 1.00 10.18 151 VAL B CA 1
ATOM 3015 C C . VAL B 1 154 ? 54.720 -16.678 46.968 1.00 10.49 151 VAL B C 1
ATOM 3016 O O . VAL B 1 154 ? 53.721 -16.366 46.313 1.00 10.37 151 VAL B O 1
ATOM 3020 N N . PHE B 1 155 ? 55.883 -17.041 46.434 1.00 10.59 152 PHE B N 1
ATOM 3021 C CA . PHE B 1 155 ? 56.005 -17.323 45.024 1.00 11.25 152 PHE B CA 1
ATOM 3022 C C . PHE B 1 155 ? 55.717 -18.805 44.836 1.00 11.68 152 PHE B C 1
ATOM 3023 O O . PHE B 1 155 ? 56.473 -19.632 45.338 1.00 13.65 152 PHE B O 1
ATOM 3031 N N . VAL B 1 156 ? 54.557 -19.094 44.272 1.00 11.27 153 VAL B N 1
ATOM 3032 C CA . VAL B 1 156 ? 54.052 -20.473 44.223 1.00 12.78 153 VAL B CA 1
ATOM 3033 C C . VAL B 1 156 ? 54.808 -21.238 43.151 1.00 12.70 153 VAL B C 1
ATOM 3034 O O . VAL B 1 156 ? 54.848 -20.871 41.982 1.00 14.01 153 VAL B O 1
ATOM 3038 N N . CYS B 1 157 ? 55.375 -22.372 43.587 1.00 14.05 154 CYS B N 1
ATOM 3039 C CA . CYS B 1 157 ? 56.229 -23.161 42.679 1.00 15.61 154 CYS B CA 1
ATOM 3040 C C . CYS B 1 157 ? 56.331 -24.629 43.065 1.00 15.51 154 CYS B C 1
ATOM 3041 O O . CYS B 1 157 ? 57.301 -25.289 42.662 1.00 19.61 154 CYS B O 1
ATOM 3044 N N . THR B 1 158 ? 55.371 -25.136 43.810 1.00 16.88 155 THR B N 1
ATOM 3045 C CA . THR B 1 158 ? 55.354 -26.526 44.190 1.00 18.17 155 THR B CA 1
ATOM 3046 C C . THR B 1 158 ? 53.952 -27.072 43.933 1.00 19.75 155 THR B C 1
ATOM 3047 O O . THR B 1 158 ? 52.963 -26.381 44.066 1.00 19.05 155 THR B O 1
ATOM 3051 N N . PRO B 1 159 ? 53.876 -28.387 43.635 1.00 20.70 156 PRO B N 1
ATOM 3052 C CA . PRO B 1 159 ? 52.551 -28.979 43.451 1.00 22.12 156 PRO B CA 1
ATOM 3053 C C . PRO B 1 159 ? 51.726 -28.976 44.738 1.00 22.08 156 PRO B C 1
ATOM 3054 O O . PRO B 1 159 ? 50.530 -28.835 44.681 1.00 21.78 156 PRO B O 1
ATOM 3058 N N . GLU B 1 160 ? 52.377 -29.052 45.889 1.00 20.91 157 GLU B N 1
ATOM 3059 C CA . GLU B 1 160 ? 51.655 -29.070 47.159 1.00 20.80 157 GLU B CA 1
ATOM 3060 C C . GLU B 1 160 ? 50.954 -27.728 47.406 1.00 19.33 157 GLU B C 1
ATOM 3061 O O . GLU B 1 160 ? 49.786 -27.675 47.786 1.00 19.82 157 GLU B O 1
ATOM 3067 N N . ARG B 1 161 ? 51.637 -26.632 47.082 1.00 17.44 158 ARG B N 1
ATOM 3068 C CA . ARG B 1 161 ? 51.022 -25.337 47.288 1.00 16.98 158 ARG B CA 1
ATOM 3069 C C . ARG B 1 161 ? 49.936 -25.067 46.247 1.00 15.90 158 ARG B C 1
ATOM 3070 O O . ARG B 1 161 ? 48.898 -24.500 46.563 1.00 16.55 158 ARG B O 1
ATOM 3078 N N . GLN B 1 162 ? 50.180 -25.488 44.994 1.00 16.85 159 GLN B N 1
ATOM 3079 C CA . GLN B 1 162 ? 49.059 -25.381 44.021 1.00 18.07 159 GLN B CA 1
ATOM 3080 C C . GLN B 1 162 ? 47.829 -26.177 44.443 1.00 17.90 159 GLN B C 1
ATOM 3081 O O . GLN B 1 162 ? 46.724 -25.690 44.294 1.00 18.97 159 GLN B O 1
ATOM 3087 N N . GLU B 1 163 ? 48.032 -27.391 44.935 1.00 19.49 160 GLU B N 1
ATOM 3088 C CA . GLU B 1 163 ? 46.934 -28.199 45.373 1.00 20.81 160 GLU B CA 1
ATOM 3089 C C . GLU B 1 163 ? 46.186 -27.559 46.555 1.00 19.59 160 GLU B C 1
ATOM 3090 O O . GLU B 1 163 ? 44.959 -27.557 46.546 1.00 18.64 160 GLU B O 1
ATOM 3096 N N . PHE B 1 164 ? 46.902 -26.963 47.521 1.00 17.64 161 PHE B N 1
ATOM 3097 C CA . PHE B 1 164 ? 46.229 -26.285 48.641 1.00 17.44 161 PHE B CA 1
ATOM 3098 C C . PHE B 1 164 ? 45.340 -25.162 48.097 1.00 15.22 161 PHE B C 1
ATOM 3099 O O . PHE B 1 164 ? 44.162 -24.997 48.444 1.00 16.14 161 PHE B O 1
ATOM 3107 N N . ILE B 1 165 ? 45.886 -24.348 47.195 1.00 14.81 162 ILE B N 1
ATOM 3108 C CA . ILE B 1 165 ? 45.152 -23.199 46.684 1.00 14.52 162 ILE B CA 1
ATOM 3109 C C . ILE B 1 165 ? 43.908 -23.678 45.924 1.00 15.27 162 ILE B C 1
ATOM 3110 O O . ILE B 1 165 ? 42.843 -23.109 46.039 1.00 16.29 162 ILE B O 1
ATOM 3115 N N . ARG B 1 166 ? 44.090 -24.681 45.046 1.00 16.44 163 ARG B N 1
ATOM 3116 C CA . ARG B 1 166 ? 42.930 -25.204 44.309 1.00 17.32 163 ARG B CA 1
ATOM 3117 C C . ARG B 1 166 ? 41.907 -25.850 45.208 1.00 17.94 163 ARG B C 1
ATOM 3118 O O . ARG B 1 166 ? 40.725 -25.780 44.898 1.00 19.76 163 ARG B O 1
ATOM 3126 N N . THR B 1 167 ? 42.327 -26.512 46.291 1.00 18.48 164 THR B N 1
ATOM 3127 C CA . THR B 1 167 ? 41.419 -27.162 47.223 1.00 20.18 164 THR B CA 1
ATOM 3128 C C . THR B 1 167 ? 40.494 -26.093 47.767 1.00 18.70 164 THR B C 1
ATOM 3129 O O . THR B 1 167 ? 39.300 -26.253 47.803 1.00 22.47 164 THR B O 1
ATOM 3133 N N . HIS B 1 168 ? 41.046 -24.953 48.195 1.00 16.97 165 HIS B N 1
ATOM 3134 C CA . HIS B 1 168 ? 40.242 -23.953 48.927 1.00 17.01 165 HIS B CA 1
ATOM 3135 C C . HIS B 1 168 ? 39.621 -22.897 48.029 1.00 16.12 165 HIS B C 1
ATOM 3136 O O . HIS B 1 168 ? 38.656 -22.241 48.387 1.00 19.53 165 HIS B O 1
ATOM 3143 N N . PHE B 1 169 ? 40.225 -22.696 46.853 1.00 15.70 166 PHE B N 1
ATOM 3144 C CA . PHE B 1 169 ? 39.783 -21.680 45.912 1.00 15.54 166 PHE B CA 1
ATOM 3145 C C . PHE B 1 169 ? 39.706 -22.259 44.476 1.00 16.40 166 PHE B C 1
ATOM 3146 O O . PHE B 1 169 ? 40.490 -21.883 43.584 1.00 16.74 166 PHE B O 1
ATOM 3154 N N . PRO B 1 170 ? 38.755 -23.183 44.248 1.00 17.72 167 PRO B N 1
ATOM 3155 C CA . PRO B 1 170 ? 38.756 -23.944 43.009 1.00 19.04 167 PRO B CA 1
ATOM 3156 C C . PRO B 1 170 ? 38.605 -23.089 41.787 1.00 19.68 167 PRO B C 1
ATOM 3157 O O . PRO B 1 170 ? 38.991 -23.539 40.726 1.00 22.44 167 PRO B O 1
ATOM 3161 N N . SER B 1 171 ? 38.031 -21.901 41.848 1.00 19.14 168 SER B N 1
ATOM 3162 C CA . SER B 1 171 ? 37.892 -21.041 40.671 1.00 20.84 168 SER B CA 1
ATOM 3163 C C . SER B 1 171 ? 39.070 -20.116 40.408 1.00 17.88 168 SER B C 1
ATOM 3164 O O . SER B 1 171 ? 39.027 -19.309 39.472 1.00 18.57 168 SER B O 1
ATOM 3167 N N . VAL B 1 172 ? 40.148 -20.240 41.179 1.00 15.72 169 VAL B N 1
ATOM 3168 C CA . VAL B 1 172 ? 41.290 -19.352 40.951 1.00 14.18 169 VAL B CA 1
ATOM 3169 C C . VAL B 1 172 ? 41.777 -19.409 39.516 1.00 14.42 169 VAL B C 1
ATOM 3170 O O . VAL B 1 172 ? 41.961 -20.481 38.921 1.00 16.36 169 VAL B O 1
ATOM 3174 N N . ILE B 1 173 ? 42.085 -18.236 38.936 1.00 13.14 170 ILE B N 1
ATOM 3175 C CA . ILE B 1 173 ? 42.676 -18.210 37.600 1.00 13.19 170 ILE B CA 1
ATOM 3176 C C . ILE B 1 173 ? 44.180 -17.931 37.612 1.00 12.49 170 ILE B C 1
ATOM 3177 O O . ILE B 1 173 ? 44.856 -18.295 36.637 1.00 13.68 170 ILE B O 1
ATOM 3182 N N . ALA B 1 174 ? 44.682 -17.229 38.631 1.00 12.45 171 ALA B N 1
ATOM 3183 C CA . ALA B 1 174 ? 46.073 -16.854 38.688 1.00 11.95 171 ALA B CA 1
ATOM 3184 C C . ALA B 1 174 ? 46.391 -16.457 40.150 1.00 11.72 171 ALA B C 1
ATOM 3185 O O . ALA B 1 174 ? 45.482 -16.088 40.888 1.00 12.08 171 ALA B O 1
ATOM 3187 N N . VAL B 1 175 ? 47.659 -16.512 40.465 1.00 10.94 172 VAL B N 1
ATOM 3188 C CA . VAL B 1 175 ? 48.148 -16.116 41.766 1.00 10.45 172 VAL B CA 1
ATOM 3189 C C . VAL B 1 175 ? 49.245 -15.053 41.624 1.00 10.48 172 VAL B C 1
ATOM 3190 O O . VAL B 1 175 ? 49.957 -15.024 40.604 1.00 11.92 172 VAL B O 1
ATOM 3194 N N . GLU B 1 176 ? 49.392 -14.248 42.638 1.00 9.98 173 GLU B N 1
ATOM 3195 C CA . GLU B 1 176 ? 50.446 -13.271 42.695 1.00 11.10 173 GLU B CA 1
ATOM 3196 C C . GLU B 1 176 ? 50.630 -12.870 44.166 1.00 8.79 173 GLU B C 1
ATOM 3197 O O . GLU B 1 176 ? 50.141 -13.555 45.064 1.00 9.46 173 GLU B O 1
ATOM 3203 N N . MET B 1 177 ? 51.356 -11.778 44.417 1.00 9.11 174 MET B N 1
ATOM 3204 C CA . MET B 1 177 ? 51.830 -11.459 45.782 1.00 8.88 174 MET B CA 1
ATOM 3205 C C . MET B 1 177 ? 51.413 -10.110 46.305 1.00 9.17 174 MET B C 1
ATOM 3206 O O . MET B 1 177 ? 51.747 -9.754 47.425 1.00 9.58 174 MET B O 1
ATOM 3211 N N . GLU B 1 178 ? 50.646 -9.313 45.515 1.00 8.88 175 GLU B N 1
ATOM 3212 C CA . GLU B 1 178 ? 50.193 -7.996 45.975 1.00 9.80 175 GLU B CA 1
ATOM 3213 C C . GLU B 1 178 ? 48.707 -7.739 45.865 1.00 9.42 175 GLU B C 1
ATOM 3214 O O . GLU B 1 178 ? 48.222 -6.837 46.583 1.00 9.98 175 GLU B O 1
ATOM 3220 N N . ALA B 1 179 ? 47.995 -8.379 44.937 1.00 9.49 176 ALA B N 1
ATOM 3221 C CA . ALA B 1 179 ? 46.662 -7.885 44.601 1.00 10.26 176 ALA B CA 1
ATOM 3222 C C . ALA B 1 179 ? 45.712 -7.801 45.783 1.00 10.01 176 ALA B C 1
ATOM 3223 O O . ALA B 1 179 ? 44.952 -6.812 45.849 1.00 10.99 176 ALA B O 1
ATOM 3225 N N . SER B 1 180 ? 45.672 -8.813 46.639 1.00 10.25 177 SER B N 1
ATOM 3226 C CA . SER B 1 180 ? 44.724 -8.763 47.749 1.00 10.49 177 SER B CA 1
ATOM 3227 C C . SER B 1 180 ? 45.069 -7.641 48.744 1.00 9.80 177 SER B C 1
ATOM 3228 O O . SER B 1 180 ? 44.201 -7.141 49.432 1.00 10.95 177 SER B O 1
ATOM 3231 N N . ALA B 1 181 ? 46.353 -7.290 48.855 1.00 9.63 178 ALA B N 1
ATOM 3232 C CA . ALA B 1 181 ? 46.740 -6.156 49.689 1.00 9.10 178 ALA B CA 1
ATOM 3233 C C . ALA B 1 181 ? 46.267 -4.850 49.095 1.00 8.60 178 ALA B C 1
ATOM 3234 O O . ALA B 1 181 ? 45.757 -3.966 49.778 1.00 9.32 178 ALA B O 1
ATOM 3236 N N . ILE B 1 182 ? 46.495 -4.710 47.759 1.00 9.13 179 ILE B N 1
ATOM 3237 C CA . ILE B 1 182 ? 46.023 -3.537 47.078 1.00 9.09 179 ILE B CA 1
ATOM 3238 C C . ILE B 1 182 ? 44.499 -3.460 47.188 1.00 9.54 179 ILE B C 1
ATOM 3239 O O . ILE B 1 182 ? 43.938 -2.378 47.506 1.00 10.60 179 ILE B O 1
ATOM 3244 N N . ALA B 1 183 ? 43.807 -4.576 46.944 1.00 9.58 180 ALA B N 1
ATOM 3245 C CA . ALA B 1 183 ? 42.374 -4.592 46.954 1.00 10.37 180 ALA B CA 1
ATOM 3246 C C . ALA B 1 183 ? 41.770 -4.333 48.364 1.00 10.16 180 ALA B C 1
ATOM 3247 O O . ALA B 1 183 ? 40.797 -3.628 48.471 1.00 11.16 180 ALA B O 1
ATOM 3249 N N . GLN B 1 184 ? 42.396 -4.943 49.399 1.00 9.56 181 GLN B N 1
ATOM 3250 C CA . GLN B 1 184 ? 41.940 -4.671 50.767 1.00 9.32 181 GLN B CA 1
ATOM 3251 C C . GLN B 1 184 ? 42.121 -3.220 51.112 1.00 10.06 181 GLN B C 1
ATOM 3252 O O . GLN B 1 184 ? 41.273 -2.596 51.738 1.00 10.87 181 GLN B O 1
ATOM 3258 N N . THR B 1 185 ? 43.298 -2.670 50.772 1.00 9.84 182 THR B N 1
ATOM 3259 C CA . THR B 1 185 ? 43.570 -1.262 51.058 1.00 9.65 182 THR B CA 1
ATOM 3260 C C . THR B 1 185 ? 42.546 -0.377 50.338 1.00 10.06 182 THR B C 1
ATOM 3261 O O . THR B 1 185 ? 41.948 0.535 50.931 1.00 11.11 182 THR B O 1
ATOM 3265 N N . CYS B 1 186 ? 42.297 -0.685 49.067 1.00 10.28 183 CYS B N 1
ATOM 3266 C CA . CYS B 1 186 ? 41.264 0.055 48.327 1.00 10.85 183 CYS B CA 1
ATOM 3267 C C . CYS B 1 186 ? 39.870 -0.059 48.962 1.00 11.20 183 CYS B C 1
ATOM 3268 O O . CYS B 1 186 ? 39.126 0.884 48.995 1.00 12.11 183 CYS B O 1
ATOM 3271 N N . HIS B 1 187 ? 39.550 -1.256 49.460 1.00 12.08 184 HIS B N 1
ATOM 3272 C CA . HIS B 1 187 ? 38.275 -1.474 50.160 1.00 12.22 184 HIS B CA 1
ATOM 3273 C C . HIS B 1 187 ? 38.188 -0.508 51.364 1.00 12.05 184 HIS B C 1
ATOM 3274 O O . HIS B 1 187 ? 37.223 0.165 51.559 1.00 14.02 184 HIS B O 1
ATOM 3281 N N . GLN B 1 188 ? 39.264 -0.468 52.119 1.00 11.76 185 GLN B N 1
ATOM 3282 C CA . GLN B 1 188 ? 39.282 0.333 53.330 1.00 12.79 185 GLN B CA 1
ATOM 3283 C C . GLN B 1 188 ? 39.137 1.816 53.010 1.00 12.02 185 GLN B C 1
ATOM 3284 O O . GLN B 1 188 ? 38.590 2.565 53.828 1.00 14.45 185 GLN B O 1
ATOM 3290 N N . PHE B 1 189 ? 39.701 2.234 51.883 1.00 12.13 186 PHE B N 1
ATOM 3291 C CA . PHE B 1 189 ? 39.628 3.602 51.392 1.00 13.22 186 PHE B CA 1
ATOM 3292 C C . PHE B 1 189 ? 38.438 3.849 50.449 1.00 14.25 186 PHE B C 1
ATOM 3293 O O . PHE B 1 189 ? 38.336 4.940 49.892 1.00 17.49 186 PHE B O 1
ATOM 3301 N N A ASN B 1 190 ? 37.564 2.884 50.269 0.50 13.74 187 ASN B N 1
ATOM 3302 N N B ASN B 1 190 ? 37.565 2.886 50.237 0.50 14.25 187 ASN B N 1
ATOM 3303 C CA A ASN B 1 190 ? 36.439 3.004 49.342 0.50 14.62 187 ASN B CA 1
ATOM 3304 C CA B ASN B 1 190 ? 36.435 3.036 49.301 0.50 15.57 187 ASN B CA 1
ATOM 3305 C C A ASN B 1 190 ? 36.917 3.557 47.969 0.50 14.13 187 ASN B C 1
ATOM 3306 C C B ASN B 1 190 ? 36.856 3.491 47.900 0.50 14.21 187 ASN B C 1
ATOM 3307 O O A ASN B 1 190 ? 36.372 4.539 47.448 0.50 16.80 187 ASN B O 1
ATOM 3308 O O B ASN B 1 190 ? 36.177 4.300 47.255 0.50 16.23 187 ASN B O 1
ATOM 3317 N N . THR B 1 191 ? 37.948 2.940 47.407 1.00 12.75 188 THR B N 1
ATOM 3318 C CA . THR B 1 191 ? 38.531 3.326 46.118 1.00 12.51 188 THR B CA 1
ATOM 3319 C C . THR B 1 191 ? 38.363 2.171 45.129 1.00 12.00 188 THR B C 1
ATOM 3320 O O . THR B 1 191 ? 38.774 1.037 45.383 1.00 12.16 188 THR B O 1
ATOM 3324 N N . PRO B 1 192 ? 37.815 2.429 43.927 1.00 12.29 189 PRO B N 1
ATOM 3325 C CA . PRO B 1 192 ? 37.707 1.358 42.896 1.00 12.14 189 PRO B CA 1
ATOM 3326 C C . PRO B 1 192 ? 39.038 0.820 42.511 1.00 11.78 189 PRO B C 1
ATOM 3327 O O . PRO B 1 192 ? 39.995 1.573 42.342 1.00 12.31 189 PRO B O 1
ATOM 3331 N N . PHE B 1 193 ? 39.083 -0.500 42.217 1.00 11.70 190 PHE B N 1
ATOM 3332 C CA . PHE B 1 193 ? 40.298 -1.128 41.714 1.00 11.64 190 PHE B CA 1
ATOM 3333 C C . PHE B 1 193 ? 39.982 -2.165 40.644 1.00 11.55 190 PHE B C 1
ATOM 3334 O O . PHE B 1 193 ? 38.874 -2.700 40.592 1.00 12.88 190 PHE B O 1
ATOM 3342 N N . VAL B 1 194 ? 41.024 -2.522 39.863 1.00 11.21 191 VAL B N 1
ATOM 3343 C CA . VAL B 1 194 ? 41.024 -3.730 39.043 1.00 11.11 191 VAL B CA 1
ATOM 3344 C C . VAL B 1 194 ? 42.443 -4.207 38.912 1.00 10.98 191 VAL B C 1
ATOM 3345 O O . VAL B 1 194 ? 43.365 -3.396 38.924 1.00 11.22 191 VAL B O 1
ATOM 3349 N N . VAL B 1 195 ? 42.612 -5.526 38.756 1.00 11.10 192 VAL B N 1
ATOM 3350 C CA . VAL B 1 195 ? 43.895 -6.126 38.457 1.00 11.12 192 VAL B CA 1
ATOM 3351 C C . VAL B 1 195 ? 43.899 -6.513 36.996 1.00 10.57 192 VAL B C 1
ATOM 3352 O O . VAL B 1 195 ? 42.991 -7.235 36.547 1.00 11.95 192 VAL B O 1
ATOM 3356 N N A VAL B 1 196 ? 44.951 -6.112 36.291 0.50 10.70 193 VAL B N 1
ATOM 3357 N N B VAL B 1 196 ? 44.908 -6.042 36.251 0.50 10.28 193 VAL B N 1
ATOM 3358 C CA A VAL B 1 196 ? 45.120 -6.441 34.871 0.50 11.52 193 VAL B CA 1
ATOM 3359 C CA B VAL B 1 196 ? 45.145 -6.385 34.826 0.50 10.19 193 VAL B CA 1
ATOM 3360 C C A VAL B 1 196 ? 46.555 -6.828 34.610 0.50 11.63 193 VAL B C 1
ATOM 3361 C C B VAL B 1 196 ? 46.618 -6.775 34.733 0.50 10.49 193 VAL B C 1
ATOM 3362 O O A VAL B 1 196 ? 47.342 -6.070 34.076 0.50 13.04 193 VAL B O 1
ATOM 3363 O O B VAL B 1 196 ? 47.522 -5.936 34.576 0.50 10.60 193 VAL B O 1
ATOM 3370 N N . ARG B 1 197 ? 46.844 -8.064 34.941 1.00 10.59 194 ARG B N 1
ATOM 3371 C CA . ARG B 1 197 ? 48.177 -8.635 34.926 1.00 9.98 194 ARG B CA 1
ATOM 3372 C C . ARG B 1 197 ? 48.332 -9.563 33.709 1.00 10.29 194 ARG B C 1
ATOM 3373 O O . ARG B 1 197 ? 47.380 -9.741 32.946 1.00 11.58 194 ARG B O 1
ATOM 3381 N N . ALA B 1 198 ? 49.507 -10.132 33.548 1.00 10.07 195 ALA B N 1
ATOM 3382 C CA . ALA B 1 198 ? 49.725 -11.083 32.464 1.00 10.81 195 ALA B CA 1
ATOM 3383 C C . ALA B 1 198 ? 50.643 -12.186 32.998 1.00 10.90 195 ALA B C 1
ATOM 3384 O O . ALA B 1 198 ? 51.400 -12.037 33.975 1.00 10.71 195 ALA B O 1
ATOM 3386 N N . ILE B 1 199 ? 50.633 -13.315 32.283 1.00 10.93 196 ILE B N 1
ATOM 3387 C CA . ILE B 1 199 ? 51.187 -14.561 32.807 1.00 11.28 196 ILE B CA 1
ATOM 3388 C C . ILE B 1 199 ? 52.662 -14.691 32.494 1.00 10.75 196 ILE B C 1
ATOM 3389 O O . ILE B 1 199 ? 53.071 -14.687 31.321 1.00 12.25 196 ILE B O 1
ATOM 3394 N N . SER B 1 200 ? 53.504 -14.886 33.506 1.00 11.35 197 SER B N 1
ATOM 3395 C CA . SER B 1 200 ? 54.904 -15.147 33.389 1.00 11.22 197 SER B CA 1
ATOM 3396 C C . SER B 1 200 ? 55.339 -16.604 33.516 1.00 12.32 197 SER B C 1
ATOM 3397 O O . SER B 1 200 ? 56.472 -16.939 33.156 1.00 13.20 197 SER B O 1
ATOM 3400 N N . ASP B 1 201 ? 54.459 -17.422 34.105 1.00 11.48 198 ASP B N 1
ATOM 3401 C CA . ASP B 1 201 ? 54.766 -18.761 34.478 1.00 11.98 198 ASP B CA 1
ATOM 3402 C C . ASP B 1 201 ? 53.477 -19.438 34.913 1.00 12.59 198 ASP B C 1
ATOM 3403 O O . ASP B 1 201 ? 52.445 -18.767 35.107 1.00 13.10 198 ASP B O 1
ATOM 3408 N N . VAL B 1 202 ? 53.568 -20.760 35.097 1.00 14.12 199 VAL B N 1
ATOM 3409 C CA . VAL B 1 202 ? 52.381 -21.543 35.571 1.00 14.55 199 VAL B CA 1
ATOM 3410 C C . VAL B 1 202 ? 52.576 -22.114 36.991 1.00 14.69 199 VAL B C 1
ATOM 3411 O O . VAL B 1 202 ? 52.002 -23.097 37.375 1.00 15.89 199 VAL B O 1
ATOM 3415 N N . ALA B 1 203 ? 53.381 -21.426 37.792 1.00 14.35 200 ALA B N 1
ATOM 3416 C CA . ALA B 1 203 ? 53.427 -21.672 39.222 1.00 14.58 200 ALA B CA 1
ATOM 3417 C C . ALA B 1 203 ? 53.813 -23.089 39.599 1.00 15.16 200 ALA B C 1
ATOM 3418 O O . ALA B 1 203 ? 53.287 -23.680 40.528 1.00 19.16 200 ALA B O 1
ATOM 3420 N N . ASP B 1 204 ? 54.748 -23.648 38.857 1.00 15.17 201 ASP B N 1
ATOM 3421 C CA . ASP B 1 204 ? 55.238 -24.985 39.014 1.00 16.59 201 ASP B CA 1
ATOM 3422 C C . ASP B 1 204 ? 56.735 -25.021 39.328 1.00 15.59 201 ASP B C 1
ATOM 3423 O O . ASP B 1 204 ? 57.346 -23.950 39.509 1.00 14.72 201 ASP B O 1
ATOM 3428 N N . LYS B 1 205 ? 57.312 -26.194 39.404 1.00 15.82 202 LYS B N 1
ATOM 3429 C CA . LYS B 1 205 ? 58.702 -26.303 39.807 1.00 17.68 202 LYS B CA 1
ATOM 3430 C C . LYS B 1 205 ? 59.674 -25.690 38.789 1.00 17.51 202 LYS B C 1
ATOM 3431 O O . LYS B 1 205 ? 60.780 -25.388 39.134 1.00 21.73 202 LYS B O 1
ATOM 3437 N N . GLU B 1 206 ? 59.237 -25.441 37.567 1.00 17.48 203 GLU B N 1
ATOM 3438 C CA . GLU B 1 206 ? 60.038 -24.778 36.566 1.00 19.12 203 GLU B CA 1
ATOM 3439 C C . GLU B 1 206 ? 59.964 -23.248 36.646 1.00 16.99 203 GLU B C 1
ATOM 3440 O O . GLU B 1 206 ? 60.740 -22.528 36.022 1.00 20.20 203 GLU B O 1
ATOM 3446 N N A SER B 1 207 ? 59.029 -22.747 37.394 0.50 15.20 204 SER B N 1
ATOM 3447 N N B SER B 1 207 ? 58.997 -22.716 37.361 0.50 15.26 204 SER B N 1
ATOM 3448 C CA A SER B 1 207 ? 58.707 -21.357 37.371 0.50 14.53 204 SER B CA 1
ATOM 3449 C CA B SER B 1 207 ? 58.760 -21.278 37.358 0.50 14.12 204 SER B CA 1
ATOM 3450 C C A SER B 1 207 ? 59.774 -20.442 38.001 0.50 14.26 204 SER B C 1
ATOM 3451 C C B SER B 1 207 ? 59.881 -20.448 37.944 0.50 13.91 204 SER B C 1
ATOM 3452 O O A SER B 1 207 ? 59.952 -19.339 37.469 0.50 14.77 204 SER B O 1
ATOM 3453 O O B SER B 1 207 ? 60.177 -19.409 37.358 0.50 15.71 204 SER B O 1
ATOM 3458 N N . PRO B 1 208 ? 60.530 -20.888 39.036 1.00 15.40 205 PRO B N 1
ATOM 3459 C CA . PRO B 1 208 ? 61.567 -20.027 39.596 1.00 17.04 205 PRO B CA 1
ATOM 3460 C C . PRO B 1 208 ? 62.694 -19.648 38.626 1.00 16.31 205 PRO B C 1
ATOM 3461 O O . PRO B 1 208 ? 63.258 -18.579 38.684 1.00 20.96 205 PRO B O 1
ATOM 3465 N N A MET B 1 209 ? 63.039 -20.555 37.774 0.50 14.27 206 MET B N 1
ATOM 3466 N N B MET B 1 209 ? 63.031 -20.637 37.827 0.50 16.56 206 MET B N 1
ATOM 3467 C CA A MET B 1 209 ? 64.166 -20.292 36.926 0.50 14.08 206 MET B CA 1
ATOM 3468 C CA B MET B 1 209 ? 64.117 -20.551 36.860 0.50 17.54 206 MET B CA 1
ATOM 3469 C C A MET B 1 209 ? 63.750 -19.847 35.541 0.50 13.29 206 MET B C 1
ATOM 3470 C C B MET B 1 209 ? 63.716 -19.783 35.607 0.50 14.56 206 MET B C 1
ATOM 3471 O O A MET B 1 209 ? 64.637 -19.485 34.767 0.50 14.94 206 MET B O 1
ATOM 3472 O O B MET B 1 209 ? 64.560 -19.109 35.000 0.50 15.39 206 MET B O 1
ATOM 3481 N N . SER B 1 210 ? 62.447 -19.895 35.190 1.00 14.13 207 SER B N 1
ATOM 3482 C CA . SER B 1 210 ? 61.949 -19.283 33.974 1.00 14.65 207 SER B CA 1
ATOM 3483 C C . SER B 1 210 ? 61.217 -17.940 34.089 1.00 13.34 207 SER B C 1
ATOM 3484 O O . SER B 1 210 ? 60.928 -17.237 33.080 1.00 13.87 207 SER B O 1
ATOM 3487 N N . PHE B 1 211 ? 60.847 -17.559 35.297 1.00 13.66 208 PHE B N 1
ATOM 3488 C CA . PHE B 1 211 ? 60.214 -16.301 35.549 1.00 12.38 208 PHE B CA 1
ATOM 3489 C C . PHE B 1 211 ? 60.928 -15.136 34.879 1.00 11.78 208 PHE B C 1
ATOM 3490 O O . PHE B 1 211 ? 60.302 -14.249 34.283 1.00 12.41 208 PHE B O 1
ATOM 3498 N N A ASP B 1 212 ? 62.233 -15.089 35.035 0.50 13.10 209 ASP B N 1
ATOM 3499 N N B ASP B 1 212 ? 62.236 -15.101 35.040 0.50 11.95 209 ASP B N 1
ATOM 3500 C CA A ASP B 1 212 ? 62.958 -13.932 34.513 0.50 13.89 209 ASP B CA 1
ATOM 3501 C CA B ASP B 1 212 ? 63.006 -13.957 34.526 0.50 11.83 209 ASP B CA 1
ATOM 3502 C C A ASP B 1 212 ? 62.824 -13.840 33.002 0.50 11.99 209 ASP B C 1
ATOM 3503 C C B ASP B 1 212 ? 63.016 -13.873 33.003 0.50 12.30 209 ASP B C 1
ATOM 3504 O O A ASP B 1 212 ? 62.664 -12.740 32.486 0.50 11.77 209 ASP B O 1
ATOM 3505 O O B ASP B 1 212 ? 63.218 -12.817 32.464 0.50 12.68 209 ASP B O 1
ATOM 3514 N N . GLU B 1 213 ? 62.844 -14.979 32.306 1.00 11.68 210 GLU B N 1
ATOM 3515 C CA . GLU B 1 213 ? 62.785 -14.933 30.821 1.00 11.64 210 GLU B CA 1
ATOM 3516 C C . GLU B 1 213 ? 61.477 -14.364 30.364 1.00 11.89 210 GLU B C 1
ATOM 3517 O O . GLU B 1 213 ? 61.446 -13.745 29.285 1.00 12.89 210 GLU B O 1
ATOM 3523 N N . PHE B 1 214 ? 60.364 -14.598 31.085 1.00 11.84 211 PHE B N 1
ATOM 3524 C CA . PHE B 1 214 ? 59.038 -14.203 30.643 1.00 11.89 211 PHE B CA 1
ATOM 3525 C C . PHE B 1 214 ? 58.511 -12.967 31.318 1.00 11.62 211 PHE B C 1
ATOM 3526 O O . PHE B 1 214 ? 57.453 -12.443 30.895 1.00 12.64 211 PHE B O 1
ATOM 3534 N N . LEU B 1 215 ? 59.186 -12.448 32.355 1.00 11.11 212 LEU B N 1
ATOM 3535 C CA . LEU B 1 215 ? 58.744 -11.218 32.986 1.00 11.47 212 LEU B CA 1
ATOM 3536 C C . LEU B 1 215 ? 58.612 -10.099 31.935 1.00 11.01 212 LEU B C 1
ATOM 3537 O O . LEU B 1 215 ? 57.637 -9.402 31.942 1.00 11.52 212 LEU B O 1
ATOM 3542 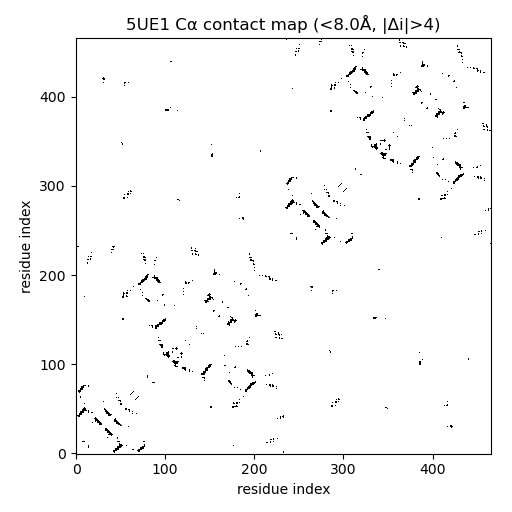N N . PRO B 1 216 ? 59.574 -9.941 30.962 1.00 11.81 213 PRO B N 1
ATOM 3543 C CA . PRO B 1 216 ? 59.406 -8.856 29.987 1.00 12.51 213 PRO B CA 1
ATOM 3544 C C . PRO B 1 216 ? 58.170 -9.011 29.122 1.00 11.64 213 PRO B C 1
ATOM 3545 O O . PRO B 1 216 ? 57.507 -8.059 28.768 1.00 11.51 213 PRO B O 1
ATOM 3549 N N . LEU B 1 217 ? 57.864 -10.248 28.719 1.00 12.15 214 LEU B N 1
ATOM 3550 C CA . LEU B 1 217 ? 56.639 -10.533 27.995 1.00 11.34 214 LEU B CA 1
ATOM 3551 C C . LEU B 1 217 ? 55.392 -10.155 28.795 1.00 10.62 214 LEU B C 1
ATOM 3552 O O . LEU B 1 217 ? 54.468 -9.525 28.284 1.00 11.50 214 LEU B O 1
ATOM 3557 N N . ALA B 1 218 ? 55.352 -10.568 30.044 1.00 10.69 215 ALA B N 1
ATOM 3558 C CA . ALA B 1 218 ? 54.201 -10.254 30.903 1.00 11.12 215 ALA B CA 1
ATOM 3559 C C . ALA B 1 218 ? 54.084 -8.725 31.111 1.00 10.65 215 ALA B C 1
ATOM 3560 O O . ALA B 1 218 ? 52.973 -8.181 31.083 1.00 11.41 215 ALA B O 1
ATOM 3562 N N . ALA B 1 219 ? 55.213 -8.081 31.347 1.00 10.90 216 ALA B N 1
ATOM 3563 C CA . ALA B 1 219 ? 55.191 -6.630 31.533 1.00 11.66 216 ALA B CA 1
ATOM 3564 C C . ALA B 1 219 ? 54.682 -5.954 30.254 1.00 11.01 216 ALA B C 1
ATOM 3565 O O . ALA B 1 219 ? 53.903 -4.996 30.302 1.00 12.32 216 ALA B O 1
ATOM 3567 N N A GLN B 1 220 ? 55.086 -6.461 29.080 0.50 11.78 217 GLN B N 1
ATOM 3568 N N B GLN B 1 220 ? 55.156 -6.394 29.090 0.50 11.65 217 GLN B N 1
ATOM 3569 C CA A GLN B 1 220 ? 54.589 -5.930 27.791 0.50 12.43 217 GLN B CA 1
ATOM 3570 C CA B GLN B 1 220 ? 54.702 -5.763 27.854 0.50 12.53 217 GLN B CA 1
ATOM 3571 C C A GLN B 1 220 ? 53.055 -6.013 27.660 0.50 11.91 217 GLN B C 1
ATOM 3572 C C B GLN B 1 220 ? 53.193 -5.881 27.710 0.50 11.54 217 GLN B C 1
ATOM 3573 O O A GLN B 1 220 ? 52.377 -5.031 27.330 0.50 12.51 217 GLN B O 1
ATOM 3574 O O B GLN B 1 220 ? 52.501 -4.906 27.402 0.50 13.74 217 GLN B O 1
ATOM 3585 N N A SER B 1 221 ? 52.509 -7.199 27.899 0.50 11.57 218 SER B N 1
ATOM 3586 N N B SER B 1 221 ? 52.692 -7.079 27.974 0.50 12.01 218 SER B N 1
ATOM 3587 C CA A SER B 1 221 ? 51.082 -7.388 27.748 0.50 12.64 218 SER B CA 1
ATOM 3588 C CA B SER B 1 221 ? 51.308 -7.380 27.770 0.50 12.25 218 SER B CA 1
ATOM 3589 C C A SER B 1 221 ? 50.314 -6.508 28.719 0.50 12.72 218 SER B C 1
ATOM 3590 C C B SER B 1 221 ? 50.410 -6.625 28.751 0.50 12.27 218 SER B C 1
ATOM 3591 O O A SER B 1 221 ? 49.385 -5.778 28.354 0.50 14.13 218 SER B O 1
ATOM 3592 O O B SER B 1 221 ? 49.329 -6.084 28.419 0.50 12.13 218 SER B O 1
ATOM 3597 N N A SER B 1 222 ? 50.655 -6.609 30.009 0.50 12.01 219 SER B N 1
ATOM 3598 N N B SER B 1 222 ? 50.811 -6.625 30.025 0.50 11.15 219 SER B N 1
ATOM 3599 C CA A SER B 1 222 ? 49.930 -5.879 31.023 0.50 11.69 219 SER B CA 1
ATOM 3600 C CA B SER B 1 222 ? 50.054 -5.923 31.045 0.50 9.97 219 SER B CA 1
ATOM 3601 C C A SER B 1 222 ? 50.121 -4.354 30.900 0.50 12.34 219 SER B C 1
ATOM 3602 C C B SER B 1 222 ? 50.110 -4.406 30.829 0.50 11.16 219 SER B C 1
ATOM 3603 O O A SER B 1 222 ? 49.198 -3.610 31.196 0.50 13.57 219 SER B O 1
ATOM 3604 O O B SER B 1 222 ? 49.076 -3.741 30.954 0.50 10.69 219 SER B O 1
ATOM 3609 N N . SER B 1 223 ? 51.291 -3.897 30.462 1.00 11.16 220 SER B N 1
ATOM 3610 C CA . SER B 1 223 ? 51.444 -2.477 30.222 1.00 12.15 220 SER B CA 1
ATOM 3611 C C . SER B 1 223 ? 50.585 -1.973 29.066 1.00 11.74 220 SER B C 1
ATOM 3612 O O . SER B 1 223 ? 50.069 -0.852 29.084 1.00 12.97 220 SER B O 1
ATOM 3615 N N . GLU B 1 224 ? 50.476 -2.787 28.017 1.00 12.47 221 GLU B N 1
ATOM 3616 C CA . GLU B 1 224 ? 49.668 -2.393 26.865 1.00 13.41 221 GLU B CA 1
ATOM 3617 C C . GLU B 1 224 ? 48.180 -2.313 27.312 1.00 12.78 221 GLU B C 1
ATOM 3618 O O . GLU B 1 224 ? 47.452 -1.362 26.928 1.00 14.84 221 GLU B O 1
ATOM 3624 N N . MET B 1 225 ? 47.726 -3.267 28.113 1.00 13.72 222 MET B N 1
ATOM 3625 C CA . MET B 1 225 ? 46.374 -3.192 28.671 1.00 14.47 222 MET B CA 1
ATOM 3626 C C . MET B 1 225 ? 46.158 -1.872 29.439 1.00 13.34 222 MET B C 1
ATOM 3627 O O . MET B 1 225 ? 45.165 -1.176 29.222 1.00 14.09 222 MET B O 1
ATOM 3632 N N . VAL B 1 226 ? 47.090 -1.553 30.347 1.00 12.68 223 VAL B N 1
ATOM 3633 C CA . VAL B 1 226 ? 46.927 -0.358 31.157 1.00 13.28 223 VAL B CA 1
ATOM 3634 C C . VAL B 1 226 ? 46.953 0.882 30.303 1.00 12.33 223 VAL B C 1
ATOM 3635 O O . VAL B 1 226 ? 46.140 1.798 30.489 1.00 13.22 223 VAL B O 1
ATOM 3639 N N . LEU B 1 227 ? 47.876 0.974 29.317 1.00 12.60 224 LEU B N 1
ATOM 3640 C CA . LEU B 1 227 ? 47.917 2.147 28.485 1.00 14.12 224 LEU B CA 1
ATOM 3641 C C . LEU B 1 227 ? 46.606 2.310 27.747 1.00 13.16 224 LEU B C 1
ATOM 3642 O O . LEU B 1 227 ? 46.065 3.432 27.649 1.00 14.90 224 LEU B O 1
ATOM 3647 N N . ASN B 1 228 ? 46.052 1.217 27.213 1.00 14.29 225 ASN B N 1
ATOM 3648 C CA . ASN B 1 228 ? 44.750 1.294 26.527 1.00 15.62 225 ASN B CA 1
ATOM 3649 C C . ASN B 1 228 ? 43.640 1.735 27.463 1.00 14.85 225 ASN B C 1
ATOM 3650 O O . ASN B 1 228 ? 42.766 2.500 27.104 1.00 16.43 225 ASN B O 1
ATOM 3655 N N . MET B 1 229 ? 43.681 1.209 28.657 1.00 13.90 226 MET B N 1
ATOM 3656 C CA . MET B 1 229 ? 42.665 1.598 29.654 1.00 14.92 226 MET B CA 1
ATOM 3657 C C . MET B 1 229 ? 42.717 3.054 30.008 1.00 15.07 226 MET B C 1
ATOM 3658 O O . MET B 1 229 ? 41.658 3.722 30.099 1.00 15.70 226 MET B O 1
ATOM 3663 N N . VAL B 1 230 ? 43.921 3.597 30.269 1.00 14.47 227 VAL B N 1
ATOM 3664 C CA . VAL B 1 230 ? 43.989 4.997 30.723 1.00 15.88 227 VAL B CA 1
ATOM 3665 C C . VAL B 1 230 ? 43.495 5.942 29.656 1.00 17.37 227 VAL B C 1
ATOM 3666 O O . VAL B 1 230 ? 42.858 6.959 29.960 1.00 19.02 227 VAL B O 1
ATOM 3670 N N A THR B 1 231 ? 43.757 5.647 28.387 0.50 18.68 228 THR B N 1
ATOM 3671 N N B THR B 1 231 ? 43.837 5.568 28.418 0.50 16.02 228 THR B N 1
ATOM 3672 C CA A THR B 1 231 ? 43.254 6.508 27.345 0.50 22.81 228 THR B CA 1
ATOM 3673 C CA B THR B 1 231 ? 43.462 6.316 27.278 0.50 19.41 228 THR B CA 1
ATOM 3674 C C A THR B 1 231 ? 41.741 6.541 27.407 0.50 22.40 228 THR B C 1
ATOM 3675 C C B THR B 1 231 ? 41.901 6.372 27.123 0.50 20.17 228 THR B C 1
ATOM 3676 O O A THR B 1 231 ? 41.120 7.601 27.339 0.50 25.17 228 THR B O 1
ATOM 3677 O O B THR B 1 231 ? 41.418 7.339 26.612 0.50 22.37 228 THR B O 1
ATOM 3684 N N . LEU B 1 232 ? 41.142 5.382 27.629 1.00 21.18 229 LEU B N 1
ATOM 3685 C CA . LEU B 1 232 ? 39.665 5.337 27.727 1.00 21.59 229 LEU B CA 1
ATOM 3686 C C . LEU B 1 232 ? 39.066 5.997 28.964 1.00 24.64 229 LEU B C 1
ATOM 3687 O O . LEU B 1 232 ? 37.935 6.492 28.897 1.00 27.45 229 LEU B O 1
ATOM 3692 N N . LEU B 1 233 ? 39.811 6.055 30.066 1.00 23.61 230 LEU B N 1
ATOM 3693 C CA . LEU B 1 233 ? 39.278 6.455 31.404 1.00 24.55 230 LEU B CA 1
ATOM 3694 C C . LEU B 1 233 ? 39.465 7.910 31.694 1.00 28.76 230 LEU B C 1
ATOM 3695 O O . LEU B 1 233 ? 38.892 8.445 32.649 1.00 37.60 230 LEU B O 1
ATOM 3700 N N . LYS B 1 234 ? 40.292 8.592 30.920 1.00 25.93 231 LYS B N 1
ATOM 3701 C CA . LYS B 1 234 ? 40.791 9.917 31.229 1.00 34.26 231 LYS B CA 1
ATOM 3702 C C . LYS B 1 234 ? 39.725 10.965 31.498 1.00 42.01 231 LYS B C 1
ATOM 3703 O O . LYS B 1 234 ? 38.615 10.849 30.992 1.00 38.99 231 LYS B O 1
#

Sequence (466 aa):
NAMKIGIIIGAMEQEVAILKKDKKIEEGLSTVVTKKAGCTFYTGTLNGADVVVLLQSGIGKVAAAVGTTLLIAEHNNVDVVLNTGSAGGFDSSLNLGDVVISTEVRHHDADVVTAFGYEMGQMAQQPAAFIADEKLITTAEEQQALTEMSDKHAVRGLICTGDVFVCTPERRQEFIRTHFPSVIAVEMEASAIAQTCHQFNTPFVVVVRAISDVADKEESSPMSFDEFLPLAAQSSSSSEMVLNMVTLLKNAMMKKIGIIIGAMEQEVAILKDKKIEEGLSTVTKAGCTFYTGTLNGADVVLLQSGIGKVAAAVGTTLLIAEHNVDVVLNTGSAGGFDSSLNLGDVVISTEVRHHDADVTAFGYEMGQMAQQPAAFIADEKLITTAEQALTEMSDKHAVRGLICTGDVFVCTPERQEFIRTHFPSVIAVEMEASAIAQTCHQFNNTPFVVVVRAISDVADKESSPMMSFDDEFLPLAAQQSSSSSEMVLNMVTTLLK

Foldseek 3Di:
DAAEEEEEEADCLLCVVVLVQFPPWDWDDDPRKIWIFHDQLNFTYIYIHQHFFQVSLLVGLCCCCVPVPGQAYEYEFEWAFDDPVADQLAKEKEQKEFAQPDDPCVVPDAHRADPPGDRIQGADPVLVVLLVVLVVPDDPGHYDYYYEYADQDQAADVVVSVSSCVRPVGHGTYGGHDVSSRRSCVVVVHHYMYIWGYQYNRHNCRVVRSVVRRNSGSVSRVSSVSSSSNVRD/DAAEEEEEEADCLLCVVVLVQFPPWDWDDDPNKIWIFHDQLRFTYIYIHQHFFQVSLLVGLLCCCPPVPHQAYEYEFAWAFDDPPADQLAKEKEQKEFAQPDDPCVVPDAHRADPPGDRIQGADPVLSVLLVVLQVVDDPGHYDYYYEYADQDQAADVVVSVSSCVRPVTHGTYGGHDVSSRRSCVVVVHHYMYIWGYQYNRYNCCVVRSVVRRNSGSVSRVSSVSSSSNVRD

Secondary structure (DSSP, 8-state):
---EEEEEESSHHHHHHHHTT-EEEEEEEETTEEEEEEEETTEEEEEEE--SSHHHHHHHHHHHHHTT--SEEEEEEEEEE-STT--TT-EEEEEEEEETT-B-GGGTPPTTPPTTS-SSEEPPHHHHHHHHHHHHTSSS--EEEEEEEE-SB---SHHHHHHHHHH-TTEEEEESSHHHHHHHHHHTT--EEEEEEEEE-SSTTHHHHHHHHHHHHHHHHHHHHHHHHHHH-/---EEEEEESSHHHHHHHHHH-EEEEEEEETTEEEEEEEETTEEEEEEE--SSHHHHHHHHHHHHHTT--SEEEE-SEEEE-STT--TT-EEEEEEEEETT-B-GGGTPPTTPPTTS-SSEEPPHHHHHHHHHHHHHSSS--EEEEEEEE-SB---SHHHHHHHHHH-TTEEEEESSHHHHHHHHHHTT--EEEEEEEEE-SSTTHHHHHHHHHHHHHHHHHHHHHHHHHHH-